Protein AF-0000000084565371 (afdb_homodimer)

Nearest PDB structures (foldseek):
  5vg6-assembly2_B  TM=8.498E-01  e=1.659E-26  Xanthobacter autotrophicus Py2
  5bqf-assembly1_A  TM=7.955E-01  e=1.284E-27  Rhizobium etli CFN 42
  5vg6-assembly3_D  TM=8.285E-01  e=1.603E-25  Xanthobacter autotrophicus Py2
  6p35-assembly1_A  TM=7.811E-01  e=3.298E-24  Escherichia coli BL21(DE3)
  5vg6-assembly5_G  TM=8.548E-01  e=1.133E-20  Xanthobacter autotrophicus Py2

pLDDT: mean 93.92, std 6.5, range [42.97, 98.94]

Foldseek 3Di:
DAAEEEEEEPPRVQLVVLLCVVPVSHHYDYADPVHRPSQQVHQEYEYAQLGCQQCLVNRVNHAEYEYLAQDCVNNLVSADLVDGRPHWYFYLDALQQLVLLLCVVQVVLVCQQQVCVVVVVCVVVVHDDPVNGPPPGDDLLRWEEEEEDCPRNSLSNLQVSVVRNHAYEYEDQDCDDDCPDPSNVSHPYYHYLVCLLVSLLPTQEYEYADEDDPVQALSCHDCSLLSNAPRQYEYEYLHEARNRALVRVVVCCVVPSHVAYEYQYHPDPPPDPPRPLVPRPRYHYHPNVSGGRGSNSSSVLCVQQVVCVVVVHDRPRIDDSVVSD/DAAEEEEEEPPRVQLVVLLCVVCVSHHYDYADPVHRPSQQVHQEYEYAQLGCQQCLVNRVNHAEYEYLAQDCVNNLVSADLVDGRPHWYFYLDFQQQLVLLLCVVQVVLCCQQQVCVVVVVCVVVVHDDPVNGPPPGDDLLRWEEEEEDCPRNSLSNLQVSVVRNHAYEYEDQDCDDDCPDPSNVSHPYYHYLVCLLVSLLPTQEYEYADEDDPVQALSCHPCSLLSNAPRQYEYEYLHEARNRALVRVVVCCVVPSHVAYEYQYHPDPPPDPPRPLVPRPRYHYHPNVSGGRGSNSSSVLCVQQVVCVVVVHDRPRIDDSVVSD

Radius of gyration: 27.58 Å; Cα contacts (8 Å, |Δi|>4): 1271; chains: 2; bounding box: 56×84×66 Å

Solvent-accessible surface area (backbone atoms only — not comparable to full-atom values): 34024 Å² total; per-residue (Å²): 127,82,62,49,33,22,35,35,43,96,61,38,66,60,32,50,53,37,35,41,69,77,39,66,85,51,46,76,40,80,41,41,96,91,44,57,65,52,54,44,68,14,38,30,36,40,27,32,43,73,68,46,28,88,44,64,89,66,33,87,50,47,52,34,36,40,30,44,39,61,74,55,76,58,32,52,85,61,55,43,83,92,62,55,79,90,43,58,39,25,36,37,68,56,71,65,44,13,55,41,33,30,48,42,52,54,20,51,51,46,38,58,43,39,32,46,67,57,33,55,55,29,31,75,68,47,50,73,53,64,76,56,33,57,64,74,47,66,53,63,50,73,33,33,35,32,31,38,25,63,50,77,43,32,42,45,32,37,40,51,41,30,74,57,45,22,45,25,33,33,26,39,91,52,82,71,74,66,50,84,41,77,91,33,54,44,37,80,46,79,32,24,77,88,41,44,55,62,53,44,54,67,32,38,31,39,39,35,49,36,67,84,42,83,82,38,47,40,65,53,30,95,64,45,50,54,40,22,47,92,53,64,17,34,40,33,36,66,38,47,23,52,30,30,54,64,68,54,52,51,47,33,48,74,69,43,18,26,58,29,36,40,34,25,46,46,68,51,80,73,61,58,70,81,46,65,66,54,67,41,88,50,45,48,61,47,54,64,58,51,56,70,67,28,31,63,58,39,33,50,51,47,52,56,31,47,59,23,52,76,66,72,41,84,56,66,59,52,61,34,81,89,73,73,82,127,82,61,49,31,22,35,35,42,96,60,39,67,61,30,49,51,37,35,41,68,76,40,66,85,51,46,76,40,78,40,43,96,90,44,57,65,53,56,44,68,14,38,29,36,41,27,30,42,73,68,46,30,87,44,63,90,66,33,86,52,46,52,36,36,40,31,44,41,61,72,54,76,56,33,52,85,59,56,44,86,92,61,57,78,92,42,58,39,25,36,37,66,57,70,64,43,14,57,40,34,31,49,43,52,54,19,50,52,45,38,59,42,40,32,46,67,55,34,55,54,28,32,75,68,47,49,73,54,63,75,58,34,57,64,75,48,67,52,63,50,73,33,32,35,32,30,38,25,62,50,76,43,33,41,45,32,38,39,51,42,30,74,57,46,21,45,25,32,33,26,39,90,51,84,72,75,66,50,84,39,78,92,33,53,45,38,80,47,80,33,24,76,89,40,44,56,62,54,44,55,68,32,37,32,40,41,34,49,37,67,83,42,84,82,38,47,40,63,53,28,93,63,46,50,55,41,21,47,92,52,63,17,34,40,32,34,68,38,46,21,52,30,31,52,63,69,56,51,52,46,32,48,73,69,43,19,26,57,27,36,40,33,23,46,46,67,52,81,74,60,57,69,82,45,67,66,54,68,42,89,50,44,50,61,48,56,63,59,51,54,68,67,28,32,63,56,40,33,50,52,47,52,57,32,48,57,23,52,76,65,72,41,83,55,67,59,51,61,34,80,88,74,74,82

Secondary structure (DSSP, 8-state):
---EEEEE-TTHHHHHHHHHHH-TTSEEEE-BTTB-HHHHH-SEEEE-HHHHGGGTTS-TT--EEEES-S--TTTGGG--TTS--SS-EE---SHHHHHHHHHHHHHHHHHHHTTHHHHHHHHHTT---GGGS-TTPPPGGG-EEEEE--SHHHHHHHHHHHHTT-EEEEE-SSS---TTSGGGTT-SEEE-GGGHHHHHTT-SEEEE-----TTTTTTTTTTGGGGGTTS--EEEE-S-GGGS-HHHHHHHHHTTSSSEEEES--SSSSPPTT-GGGT-TTEEE-SS-TT---HHHHHHHHHHHHHHHHTTPPPTTB--TTTT-/---EEEEE-TTHHHHHHHHHHH-TTSEEEE-BTTB-HHHHH-SEEEE-HHHHGGGTTS-TT--EEEES-S--TTTGGG--TTS--SS-EE---SHHHHHHHHHHHHHHHHHHHTTHHHHHHHHHTT---GGGS-TTPPPGGG-EEEEE--SHHHHHHHHHHHHTT-EEEEE-SSS---TTSGGGTT-SEEE-GGGHHHHHTT-SEEEE-----TTTTTTTTTTGGGGGTTS--EEEE-S-GGGS-HHHHHHHHHTTSSSEEEES--SSSSPPTT-GGGT-TTEEE-SS-TT---HHHHHHHHHHHHHHHHTTPPPTTB--TTTT-

InterPro domains:
  IPR006140 D-isomer specific 2-hydroxyacid dehydrogenase, NAD-binding domain [PF02826] (108-290)
  IPR036291 NAD(P)-binding domain superfamily [SSF51735] (101-291)

Sequence (650 aa):
MSRTVAVFSKHSTSLLNKLRELLPSLVFVEVLPSDLSPLKEAEIIVGDYNLIAPHLYQLPKLKWVQGTWAGLDSLWPHIDRQAPPKFPITRTSGENFGTLMREYVIANMVFWERNYFKAIENQKAKLYDRDVSPNDYRSIADLKVAILGVGSIGSIIGRSLKGLGATVYGMGRRATIPLEAPENAYLEKYYNKTGLGELLSSVDYIVNVLPKTPETTNILGNGMLKHCKNKNVVFINIGRGNVLTELELVQALNEKWISGAILDVFEKEPLPQESQLWTLPNVFITPHISGNSRAQDIAEKFRINLARFEKNEPLVNQVDFDKGYMSRTVAVFSKHSTSLLNKLRELLPSLVFVEVLPSDLSPLKEAEIIVGDYNLIAPHLYQLPKLKWVQGTWAGLDSLWPHIDRQAPPKFPITRTSGENFGTLMREYVIANMVFWERNYFKAIENQKAKLYDRDVSPNDYRSIADLKVAILGVGSIGSIIGRSLKGLGATVYGMGRRATIPLEAPENAYLEKYYNKTGLGELLSSVDYIVNVLPKTPETTNILGNGMLKHCKNKNVVFINIGRGNVLTELELVQALNEKWISGAILDVFEKEPLPQESQLWTLPNVFITPHISGNSRAQDIAEKFRINLARFEKNEPLVNQVDFDKGY

Organism: Dendroctonus ponderosae (NCBI:txid77166)

Structure (mmCIF, N/CA/C/O backbone):
data_AF-0000000084565371-model_v1
#
loop_
_entity.id
_entity.type
_entity.pdbx_description
1 polymer 'D-isomer specific 2-hydroxyacid dehydrogenase NAD-binding domain-containing protein'
#
loop_
_atom_site.group_PDB
_atom_site.id
_atom_site.type_symbol
_atom_site.label_atom_id
_atom_site.label_alt_id
_atom_site.label_comp_id
_atom_site.label_asym_id
_atom_site.label_entity_id
_atom_site.label_seq_id
_atom_site.pdbx_PDB_ins_code
_atom_site.Cartn_x
_atom_site.Cartn_y
_atom_site.Cartn_z
_atom_site.occupancy
_atom_site.B_iso_or_equiv
_atom_site.auth_seq_id
_atom_site.auth_comp_id
_atom_site.auth_asym_id
_atom_site.auth_atom_id
_atom_site.pdbx_PDB_model_num
ATOM 1 N N . MET A 1 1 ? 28.156 -36.688 -13.711 1 43.12 1 MET A N 1
ATOM 2 C CA . MET A 1 1 ? 27.625 -36.125 -14.953 1 43.12 1 MET A CA 1
ATOM 3 C C . MET A 1 1 ? 26.766 -34.906 -14.688 1 43.12 1 MET A C 1
ATOM 5 O O . MET A 1 1 ? 26.062 -34.844 -13.68 1 43.12 1 MET A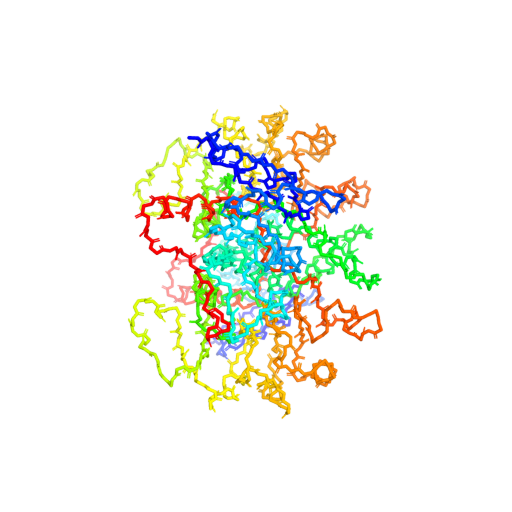 O 1
ATOM 9 N N . SER A 1 2 ? 27.094 -33.844 -15.312 1 58.56 2 SER A N 1
ATOM 10 C CA . SER A 1 2 ? 26.5 -32.594 -14.961 1 58.56 2 SER A CA 1
ATOM 11 C C . SER A 1 2 ? 24.984 -32.594 -15.172 1 58.56 2 SER A C 1
ATOM 13 O O . SER A 1 2 ? 24.5 -33.062 -16.203 1 58.56 2 SER A O 1
ATOM 15 N N . ARG A 1 3 ? 24.141 -32.625 -14.18 1 77.69 3 ARG A N 1
ATOM 16 C CA . ARG A 1 3 ? 22.688 -32.688 -14.25 1 77.69 3 ARG A CA 1
ATOM 17 C C . ARG A 1 3 ? 22.125 -31.562 -15.102 1 77.69 3 ARG A C 1
ATOM 19 O O . ARG A 1 3 ? 22.531 -30.406 -14.953 1 77.69 3 ARG A O 1
ATOM 26 N N . THR A 1 4 ? 21.547 -32 -16.297 1 85.94 4 THR A N 1
ATOM 27 C CA . THR A 1 4 ? 20.922 -31.031 -17.188 1 85.94 4 THR A CA 1
ATOM 28 C C . THR A 1 4 ? 19.516 -30.688 -16.703 1 85.94 4 THR A C 1
ATOM 30 O O . THR A 1 4 ? 18.719 -31.578 -16.375 1 85.94 4 THR A O 1
ATOM 33 N N . VAL A 1 5 ? 19.281 -29.453 -16.516 1 96.25 5 VAL A N 1
ATOM 34 C CA . VAL A 1 5 ? 17.969 -28.953 -16.156 1 96.25 5 VAL A CA 1
ATOM 35 C C . VAL A 1 5 ? 17.344 -28.203 -17.344 1 96.25 5 VAL A C 1
ATOM 37 O O . VAL A 1 5 ? 17.922 -27.25 -17.859 1 96.25 5 VAL A O 1
ATOM 40 N N . ALA A 1 6 ? 16.266 -28.734 -17.812 1 97.12 6 ALA A N 1
ATOM 41 C CA . ALA A 1 6 ? 15.547 -28.062 -18.891 1 97.12 6 ALA A CA 1
ATOM 42 C C . ALA A 1 6 ? 14.633 -26.969 -18.328 1 97.12 6 ALA A C 1
ATOM 44 O O . ALA A 1 6 ? 13.969 -27.156 -17.312 1 97.12 6 ALA A O 1
ATOM 45 N N . VAL A 1 7 ? 14.664 -25.781 -18.953 1 97.88 7 VAL A N 1
ATOM 46 C CA . VAL A 1 7 ? 13.828 -24.656 -18.547 1 97.88 7 VAL A CA 1
ATOM 47 C C . VAL A 1 7 ? 12.82 -24.344 -19.656 1 97.88 7 VAL A C 1
ATOM 49 O O . VAL A 1 7 ? 13.195 -23.984 -20.766 1 97.88 7 VAL A O 1
ATOM 52 N N . PHE A 1 8 ? 11.547 -24.547 -19.344 1 97 8 PHE A N 1
ATOM 53 C CA . PHE A 1 8 ? 10.461 -24.328 -20.297 1 97 8 PHE A CA 1
ATOM 54 C C . PHE A 1 8 ? 9.445 -23.328 -19.75 1 97 8 PHE A C 1
ATOM 56 O O . PHE A 1 8 ? 8.469 -23.719 -19.109 1 97 8 PHE A O 1
ATOM 63 N N . SER A 1 9 ? 9.695 -22.078 -20.016 1 95.12 9 SER A N 1
ATOM 64 C CA . SER A 1 9 ? 8.898 -21 -19.469 1 95.12 9 SER A CA 1
ATOM 65 C C . SER A 1 9 ? 8.758 -19.844 -20.453 1 95.12 9 SER A C 1
ATOM 67 O O . SER A 1 9 ? 9.641 -19.625 -21.281 1 95.12 9 SER A O 1
ATOM 69 N N . LYS A 1 10 ? 7.605 -19.141 -20.359 1 89 10 LYS A N 1
ATOM 70 C CA . LYS A 1 10 ? 7.387 -17.953 -21.172 1 89 10 LYS A CA 1
ATOM 71 C C . LYS A 1 10 ? 8.43 -16.891 -20.891 1 89 10 LYS A C 1
ATOM 73 O O . LYS A 1 10 ? 8.812 -16.125 -21.781 1 89 10 LYS A O 1
ATOM 78 N N . HIS A 1 11 ? 8.859 -16.812 -19.656 1 87 11 HIS A N 1
ATOM 79 C CA . HIS A 1 11 ? 9.867 -15.836 -19.25 1 87 11 HIS A CA 1
ATOM 80 C C . HIS A 1 11 ? 11.211 -16.5 -19.016 1 87 11 HIS A C 1
ATOM 82 O O . HIS A 1 11 ? 11.828 -16.312 -17.969 1 87 11 HIS A O 1
ATOM 88 N N . SER A 1 12 ? 11.664 -17.141 -20 1 88 12 SER A N 1
ATOM 89 C CA . SER A 1 12 ? 12.812 -18.031 -19.828 1 88 12 SER A CA 1
ATOM 90 C C . SER A 1 12 ? 14.094 -17.234 -19.609 1 88 12 SER A C 1
ATOM 92 O O . SER A 1 12 ? 14.961 -17.656 -18.828 1 88 12 SER A O 1
ATOM 94 N N . THR A 1 13 ? 14.164 -16.078 -20.234 1 90.25 13 THR A N 1
ATOM 95 C CA . THR A 1 13 ? 15.422 -15.352 -20.156 1 90.25 13 THR A CA 1
ATOM 96 C C . THR A 1 13 ? 15.711 -14.938 -18.703 1 90.25 13 THR A C 1
ATOM 98 O O . THR A 1 13 ? 16.781 -15.25 -18.172 1 90.25 13 THR A O 1
ATOM 101 N N . SER A 1 14 ? 14.758 -14.328 -18.109 1 91.69 14 SER A N 1
ATOM 102 C CA . SER A 1 14 ? 14.938 -13.891 -16.734 1 91.69 14 SER A CA 1
ATOM 103 C C . SER A 1 14 ? 15.102 -15.086 -15.797 1 91.69 14 SER A C 1
ATOM 105 O O . SER A 1 14 ? 15.93 -15.055 -14.883 1 91.69 14 SER A O 1
ATOM 107 N N . LEU A 1 15 ? 14.336 -16.109 -16.031 1 94.69 15 LEU A N 1
ATOM 108 C CA . LEU A 1 15 ? 14.391 -17.281 -15.172 1 94.69 15 LEU A CA 1
ATOM 109 C C . LEU A 1 15 ? 15.742 -17.984 -15.297 1 94.69 15 LEU A C 1
ATOM 111 O O . LEU A 1 15 ? 16.359 -18.312 -14.281 1 94.69 15 LEU A O 1
ATOM 115 N N . LEU A 1 16 ? 16.219 -18.094 -16.516 1 95.75 16 LEU A N 1
ATOM 116 C CA . LEU A 1 16 ? 17.516 -18.719 -16.766 1 95.75 16 LEU A CA 1
ATOM 117 C C . LEU A 1 16 ? 18.625 -17.922 -16.078 1 95.75 16 LEU A C 1
ATOM 119 O O . LEU A 1 16 ? 19.516 -18.516 -15.453 1 95.75 16 LEU A O 1
ATOM 123 N N . ASN A 1 17 ? 18.547 -16.656 -16.234 1 95.25 17 ASN A N 1
ATOM 124 C CA . ASN A 1 17 ? 19.562 -15.812 -15.625 1 95.25 17 ASN A CA 1
ATOM 125 C C . ASN A 1 17 ? 19.609 -16.016 -14.109 1 95.25 17 ASN A C 1
ATOM 127 O O . ASN A 1 17 ? 20.688 -16.172 -13.539 1 95.25 17 ASN A O 1
ATOM 131 N N . LYS A 1 18 ? 18.5 -16.078 -13.484 1 95.19 18 LYS A N 1
ATOM 132 C CA . LYS A 1 18 ? 18.453 -16.234 -12.031 1 95.19 18 LYS A CA 1
ATOM 133 C C . LYS A 1 18 ? 18.891 -17.625 -11.609 1 95.19 18 LYS A C 1
ATOM 135 O O . LYS A 1 18 ? 19.594 -17.797 -10.609 1 95.19 18 LYS A O 1
ATOM 140 N N . LEU A 1 19 ? 18.5 -18.609 -12.328 1 96.62 19 LEU A N 1
ATOM 141 C CA . LEU A 1 19 ? 18.891 -19.984 -12.039 1 96.62 19 LEU A CA 1
ATOM 142 C C . LEU A 1 19 ? 20.406 -20.156 -12.141 1 96.62 19 LEU A C 1
ATOM 144 O O . LEU A 1 19 ? 21.031 -20.734 -11.25 1 96.62 19 LEU A O 1
ATOM 148 N N . ARG A 1 20 ? 20.938 -19.562 -13.156 1 96.31 20 ARG A N 1
ATOM 149 C CA . ARG A 1 20 ? 22.375 -19.656 -13.375 1 96.31 20 ARG A CA 1
ATOM 150 C C . ARG A 1 20 ? 23.141 -18.906 -12.305 1 96.31 20 ARG A C 1
ATOM 152 O O . ARG A 1 20 ? 24.219 -19.328 -11.883 1 96.31 20 ARG A O 1
ATOM 159 N N . GLU A 1 21 ? 22.609 -17.812 -11.945 1 95.56 21 GLU A N 1
ATOM 160 C CA . GLU A 1 21 ? 23.219 -17.016 -10.875 1 95.56 21 GLU A CA 1
ATOM 161 C C . GLU A 1 21 ? 23.234 -17.797 -9.562 1 95.56 21 GLU A C 1
ATOM 163 O O . GLU A 1 21 ? 24.25 -17.812 -8.852 1 95.56 21 GLU A O 1
ATOM 168 N N . LEU A 1 22 ? 22.156 -18.453 -9.234 1 95.12 22 LEU A N 1
ATOM 169 C CA . LEU A 1 22 ? 22 -19.125 -7.949 1 95.12 22 LEU A CA 1
ATOM 170 C C . LEU A 1 22 ? 22.703 -20.484 -7.949 1 95.12 22 LEU A C 1
ATOM 172 O O . LEU A 1 22 ? 23.172 -20.953 -6.906 1 95.12 22 LEU A O 1
ATOM 176 N N . LEU A 1 23 ? 22.656 -21.094 -9.102 1 95.56 23 LEU A N 1
ATOM 177 C CA . LEU A 1 23 ? 23.203 -22.438 -9.234 1 95.56 23 LEU A CA 1
ATOM 178 C C . LEU A 1 23 ? 24.156 -22.516 -10.414 1 95.56 23 LEU A C 1
ATOM 180 O O . LEU A 1 23 ? 23.891 -23.219 -11.391 1 95.56 23 LEU A O 1
ATOM 184 N N . PRO A 1 24 ? 25.328 -21.953 -10.266 1 93.31 24 PRO A N 1
ATOM 185 C CA . PRO A 1 24 ? 26.25 -21.844 -11.391 1 93.31 24 PRO A CA 1
ATOM 186 C C . PRO A 1 24 ? 26.859 -23.172 -11.805 1 93.31 24 PRO A C 1
ATOM 188 O O . PRO A 1 24 ? 27.375 -23.312 -12.914 1 93.31 24 PRO A O 1
ATOM 191 N N . SER A 1 25 ? 26.75 -24.109 -11.008 1 92.31 25 SER A N 1
ATOM 192 C CA . SER A 1 25 ? 27.375 -25.391 -11.297 1 92.31 25 SER A CA 1
ATOM 193 C C . SER A 1 25 ? 26.469 -26.266 -12.156 1 92.31 25 SER A C 1
ATOM 195 O O . SER A 1 25 ? 26.906 -27.281 -12.703 1 92.31 25 SER A O 1
ATOM 197 N N . LEU A 1 26 ? 25.266 -25.844 -12.281 1 94.12 26 LEU A N 1
ATOM 198 C CA . LEU A 1 26 ? 24.312 -26.625 -13.062 1 94.12 26 LEU A CA 1
ATOM 199 C C . LEU A 1 26 ? 24.234 -26.109 -14.492 1 94.12 26 LEU A C 1
ATOM 201 O O . LEU A 1 26 ? 24.484 -24.938 -14.75 1 94.12 26 LEU A O 1
ATOM 205 N N . VAL A 1 27 ? 23.906 -27.047 -15.336 1 93.88 27 VAL A N 1
ATOM 206 C CA . VAL A 1 27 ? 23.688 -26.688 -16.734 1 93.88 27 VAL A CA 1
ATOM 207 C C . VAL A 1 27 ? 22.203 -26.547 -17.016 1 93.88 27 VAL A C 1
ATOM 209 O O . VAL A 1 27 ? 21.438 -27.5 -16.828 1 93.88 27 VAL A O 1
ATOM 212 N N . PHE A 1 28 ? 21.844 -25.344 -17.422 1 96.31 28 PHE A N 1
ATOM 213 C CA . PHE A 1 28 ? 20.453 -25.078 -17.781 1 96.31 28 PHE A CA 1
ATOM 214 C C . PHE A 1 28 ? 20.281 -24.953 -19.281 1 96.31 28 PHE A C 1
ATOM 216 O O . PHE A 1 28 ? 21.062 -24.25 -19.938 1 96.31 28 PHE A O 1
ATOM 223 N N . VAL A 1 29 ? 19.266 -25.641 -19.797 1 95.56 29 VAL A N 1
ATOM 224 C CA . VAL A 1 29 ? 19 -25.594 -21.234 1 95.56 29 VAL A CA 1
ATOM 225 C C . VAL A 1 29 ? 17.594 -25.062 -21.469 1 95.56 29 VAL A C 1
ATOM 227 O O . VAL A 1 29 ? 16.625 -25.578 -20.906 1 95.56 29 VAL A O 1
ATOM 230 N N . GLU A 1 30 ? 17.547 -24.016 -22.266 1 96.25 30 GLU A N 1
ATOM 231 C CA . GLU A 1 30 ? 16.234 -23.469 -22.609 1 96.25 30 GLU A CA 1
ATOM 232 C C . GLU A 1 30 ? 15.5 -24.375 -23.594 1 96.25 30 GLU A C 1
ATOM 234 O O . GLU A 1 30 ? 16.094 -24.891 -24.531 1 96.25 30 GLU A O 1
ATOM 239 N N . VAL A 1 31 ? 14.266 -24.562 -23.297 1 96 31 VAL A N 1
ATOM 240 C CA . VAL A 1 31 ? 13.398 -25.281 -24.219 1 96 31 VAL A CA 1
ATOM 241 C C . VAL A 1 31 ? 12.586 -24.297 -25.047 1 96 31 VAL A C 1
ATOM 243 O O . VAL A 1 31 ? 11.961 -23.375 -24.5 1 96 31 VAL A O 1
ATOM 246 N N . LEU A 1 32 ? 12.594 -24.453 -26.328 1 93.88 32 LEU A N 1
ATOM 247 C CA . LEU A 1 32 ? 11.805 -23.641 -27.234 1 93.88 32 LEU A CA 1
ATOM 248 C C . LEU A 1 32 ? 10.602 -24.406 -27.766 1 93.88 32 LEU A C 1
ATOM 250 O O . LEU A 1 32 ? 10.672 -25.625 -27.969 1 93.88 32 LEU A O 1
ATOM 254 N N . PRO A 1 33 ? 9.516 -23.625 -27.938 1 90.62 33 PRO A N 1
ATOM 255 C CA . PRO A 1 33 ? 8.344 -24.312 -28.5 1 90.62 33 PRO A CA 1
ATOM 256 C C . PRO A 1 33 ? 8.648 -25 -29.828 1 90.62 33 PRO A C 1
ATOM 258 O O . PRO A 1 33 ? 8.031 -26.016 -30.156 1 90.62 33 PRO A O 1
ATOM 261 N N . SER A 1 34 ? 9.586 -24.531 -30.562 1 92.81 34 SER A N 1
ATOM 262 C CA . SER A 1 34 ? 9.938 -25.062 -31.875 1 92.81 34 SER A CA 1
ATOM 263 C C . SER A 1 34 ? 10.867 -26.266 -31.75 1 92.81 34 SER A C 1
ATOM 265 O O . SER A 1 34 ? 11.062 -27.016 -32.719 1 92.81 34 SER A O 1
ATOM 267 N N . ASP A 1 35 ? 11.492 -26.484 -30.625 1 93.69 35 ASP A N 1
ATOM 268 C CA . ASP A 1 35 ? 12.414 -27.594 -30.391 1 93.69 35 ASP A CA 1
ATOM 269 C C . ASP A 1 35 ? 12.258 -28.156 -28.984 1 93.69 35 ASP A C 1
ATOM 271 O O . ASP A 1 35 ? 12.914 -27.688 -28.047 1 93.69 35 ASP A O 1
ATOM 275 N N . LEU A 1 36 ? 11.602 -29.219 -28.859 1 94 36 LEU A N 1
ATOM 276 C CA . LEU A 1 36 ? 11.289 -29.812 -27.562 1 94 36 LEU A CA 1
ATOM 277 C C . LEU A 1 36 ? 12.312 -30.891 -27.203 1 94 36 LEU A C 1
ATOM 279 O O . LEU A 1 36 ? 12.172 -31.562 -26.188 1 94 36 LEU A O 1
ATOM 283 N N . SER A 1 37 ? 13.328 -31.062 -27.953 1 92.88 37 SER A N 1
ATOM 284 C CA . SER A 1 37 ? 14.305 -32.125 -27.766 1 92.88 37 SER A CA 1
ATOM 285 C C . SER A 1 37 ? 14.922 -32.062 -26.375 1 92.88 37 SER A C 1
ATOM 287 O O . SER A 1 37 ? 15.109 -33.094 -25.719 1 92.88 37 SER A O 1
ATOM 289 N N . PRO A 1 38 ? 15.227 -30.875 -25.891 1 93.19 38 PRO A N 1
ATOM 290 C CA . PRO A 1 38 ? 15.812 -30.828 -24.562 1 93.19 38 PRO A CA 1
ATOM 291 C C . PRO A 1 38 ? 14.875 -31.359 -23.469 1 93.19 38 PRO A C 1
ATOM 293 O O . PRO A 1 38 ? 15.328 -31.844 -22.438 1 93.19 38 PRO A O 1
ATOM 296 N N . LEU A 1 39 ? 13.602 -31.25 -23.672 1 93.25 39 LEU A N 1
ATOM 297 C CA . LEU A 1 39 ? 12.609 -31.719 -22.703 1 93.25 39 LEU A CA 1
ATOM 298 C C . LEU A 1 39 ? 12.68 -33.219 -22.547 1 93.25 39 LEU A C 1
ATOM 300 O O . LEU A 1 39 ? 12.586 -33.75 -21.438 1 93.25 39 LEU A O 1
ATOM 304 N N . LYS A 1 40 ? 12.875 -33.906 -23.672 1 90.19 40 LYS A N 1
ATOM 305 C CA . LYS A 1 40 ? 12.859 -35.375 -23.688 1 90.19 40 LYS A CA 1
ATOM 306 C C . LYS A 1 40 ? 14.109 -35.938 -23.016 1 90.19 40 LYS A C 1
ATOM 308 O O . LYS A 1 40 ? 14.086 -37.031 -22.484 1 90.19 40 LYS A O 1
ATOM 313 N N . GLU A 1 41 ? 15.102 -35.188 -22.984 1 90.81 41 GLU A N 1
ATOM 314 C CA . GLU A 1 41 ? 16.375 -35.656 -22.453 1 90.81 41 GLU A CA 1
ATOM 315 C C . GLU A 1 41 ? 16.562 -35.219 -21 1 90.81 41 GLU A C 1
ATOM 317 O O . GLU A 1 41 ? 17.484 -35.688 -20.328 1 90.81 41 GLU A O 1
ATOM 322 N N . ALA A 1 42 ? 15.719 -34.375 -20.5 1 93.44 42 ALA A N 1
ATOM 323 C CA . ALA A 1 42 ? 15.93 -33.75 -19.203 1 93.44 42 ALA A CA 1
ATOM 324 C C . ALA A 1 42 ? 15.539 -34.688 -18.062 1 93.44 42 ALA A C 1
ATOM 326 O O . ALA A 1 42 ? 14.547 -35.406 -18.156 1 93.44 42 ALA A O 1
ATOM 327 N N . GLU A 1 43 ? 16.312 -34.656 -16.984 1 94.75 43 GLU A N 1
ATOM 328 C CA . GLU A 1 43 ? 15.953 -35.344 -15.742 1 94.75 43 GLU A CA 1
ATOM 329 C C . GLU A 1 43 ? 15.141 -34.438 -14.82 1 94.75 43 GLU A C 1
ATOM 331 O O . GLU A 1 43 ? 14.391 -34.938 -13.977 1 94.75 43 GLU A O 1
ATOM 336 N N . ILE A 1 44 ? 15.445 -33.188 -14.969 1 97.12 44 ILE A N 1
ATOM 337 C CA . ILE A 1 44 ? 14.742 -32.156 -14.188 1 97.12 44 ILE A CA 1
ATOM 338 C C . ILE A 1 44 ? 14.234 -31.062 -15.109 1 97.12 44 ILE A C 1
ATOM 340 O O . ILE A 1 44 ? 14.945 -30.641 -16.031 1 97.12 44 ILE A O 1
ATOM 344 N N . ILE A 1 45 ? 13.047 -30.641 -14.867 1 97.12 45 ILE A N 1
ATOM 345 C CA . ILE A 1 45 ? 12.469 -29.547 -15.633 1 97.12 45 ILE A CA 1
ATOM 346 C C . ILE A 1 45 ? 12 -28.453 -14.68 1 97.12 45 ILE A C 1
ATOM 348 O O . ILE A 1 45 ? 11.414 -28.734 -13.633 1 97.12 45 ILE A O 1
ATOM 352 N N . VAL A 1 46 ? 12.328 -27.25 -14.984 1 97.56 46 VAL A N 1
ATOM 353 C CA . VAL A 1 46 ? 11.688 -26.062 -14.414 1 97.56 46 VAL A CA 1
ATOM 354 C C . VAL A 1 46 ? 10.812 -25.391 -15.469 1 97.56 46 VAL A C 1
ATOM 356 O O . VAL A 1 46 ? 11.305 -24.984 -16.531 1 97.56 46 VAL A O 1
ATOM 359 N N . GLY A 1 47 ? 9.5 -25.328 -15.18 1 96.31 47 GLY A N 1
ATOM 360 C CA . GLY A 1 47 ? 8.75 -24.75 -16.281 1 96.31 47 GLY A CA 1
ATOM 361 C C . GLY A 1 47 ? 7.305 -24.453 -15.945 1 96.31 47 GLY A C 1
ATOM 362 O O . GLY A 1 47 ? 6.84 -24.781 -14.852 1 96.31 47 GLY A O 1
ATOM 363 N N . ASP A 1 48 ? 6.641 -23.781 -16.875 1 95.12 48 ASP A N 1
ATOM 364 C CA . ASP A 1 48 ? 5.23 -23.422 -16.781 1 95.12 48 ASP A CA 1
ATOM 365 C C . ASP A 1 48 ? 4.336 -24.625 -17.062 1 95.12 48 ASP A C 1
ATOM 367 O O . ASP A 1 48 ? 4.57 -25.375 -18.016 1 95.12 48 ASP A O 1
ATOM 371 N N . TYR A 1 49 ? 3.354 -24.734 -16.25 1 93.12 49 TYR A N 1
ATOM 372 C CA . TYR A 1 49 ? 2.523 -25.938 -16.344 1 93.12 49 TYR A CA 1
ATOM 373 C C . TYR A 1 49 ? 1.804 -25.984 -17.688 1 93.12 49 TYR A C 1
ATOM 375 O O . TYR A 1 49 ? 1.64 -27.062 -18.266 1 93.12 49 TYR A O 1
ATOM 383 N N . ASN A 1 50 ? 1.368 -24.812 -18.188 1 92 50 ASN A N 1
ATOM 384 C CA . ASN A 1 50 ? 0.651 -24.812 -19.469 1 92 50 ASN A CA 1
ATOM 385 C C . ASN A 1 50 ? 1.553 -25.25 -20.609 1 92 50 ASN A C 1
ATOM 387 O O . ASN A 1 50 ? 1.067 -25.734 -21.641 1 92 50 ASN A O 1
ATOM 391 N N . LEU A 1 51 ? 2.846 -25.156 -20.422 1 94.62 51 LEU A N 1
ATOM 392 C CA . LEU A 1 51 ? 3.791 -25.547 -21.469 1 94.62 51 LEU A CA 1
ATOM 393 C C . LEU A 1 51 ? 4.207 -27 -21.297 1 94.62 51 LEU A C 1
ATOM 395 O O . LEU A 1 51 ? 4.305 -27.75 -22.281 1 94.62 51 LEU A O 1
ATOM 399 N N . ILE A 1 52 ? 4.398 -27.453 -20.094 1 95.19 52 ILE A N 1
ATOM 400 C CA . ILE A 1 52 ? 4.961 -28.766 -19.812 1 95.19 52 ILE A CA 1
ATOM 401 C C . ILE A 1 52 ? 3.852 -29.828 -19.844 1 95.19 52 ILE A C 1
ATOM 403 O O . ILE A 1 52 ? 4.082 -30.969 -20.234 1 95.19 52 ILE A O 1
ATOM 407 N N . ALA A 1 53 ? 2.674 -29.375 -19.469 1 94.94 53 ALA A N 1
ATOM 408 C CA . ALA A 1 53 ? 1.597 -30.312 -19.156 1 94.94 53 ALA A CA 1
ATOM 409 C C . ALA A 1 53 ? 1.262 -31.188 -20.359 1 94.94 53 ALA A C 1
ATOM 411 O O . ALA A 1 53 ? 1.098 -32.406 -20.219 1 94.94 53 ALA A O 1
ATOM 412 N N . PRO A 1 54 ? 1.193 -30.641 -21.547 1 95.31 54 PRO A N 1
ATOM 413 C CA . PRO A 1 54 ? 0.865 -31.469 -22.703 1 95.31 54 PRO A CA 1
ATOM 414 C C . PRO A 1 54 ? 1.899 -32.562 -22.969 1 95.31 54 PRO A C 1
ATOM 416 O O . PRO A 1 54 ? 1.627 -33.5 -23.719 1 95.31 54 PRO A O 1
ATOM 419 N N . HIS A 1 55 ? 3.074 -32.5 -22.375 1 94.75 55 HIS A N 1
ATOM 420 C CA . HIS A 1 55 ? 4.172 -33.406 -22.672 1 94.75 55 HIS A CA 1
ATOM 421 C C . HIS A 1 55 ? 4.492 -34.281 -21.469 1 94.75 55 HIS A C 1
ATOM 423 O O . HIS A 1 55 ? 5.441 -35.062 -21.5 1 94.75 55 HIS A O 1
ATOM 429 N N . LEU A 1 56 ? 3.76 -34.188 -20.422 1 93.5 56 LEU A N 1
ATOM 430 C CA . LEU A 1 56 ? 4.074 -34.719 -19.109 1 93.5 56 LEU A CA 1
ATOM 431 C C . LEU A 1 56 ? 4.293 -36.25 -19.203 1 93.5 56 LEU A C 1
ATOM 433 O O . LEU A 1 56 ? 5.145 -36.781 -18.5 1 93.5 56 LEU A O 1
ATOM 437 N N . TYR A 1 57 ? 3.611 -36.906 -20.109 1 94.19 57 TYR A N 1
ATOM 438 C CA . TYR A 1 57 ? 3.652 -38.375 -20.172 1 94.19 57 TYR A CA 1
ATOM 439 C C . TYR A 1 57 ? 4.617 -38.844 -21.25 1 94.19 57 TYR A C 1
ATOM 441 O O . TYR A 1 57 ? 4.742 -40.031 -21.5 1 94.19 57 TYR A O 1
ATOM 449 N N . GLN A 1 58 ? 5.305 -37.969 -21.875 1 93.06 58 GLN A N 1
ATOM 450 C CA . GLN A 1 58 ? 6.246 -38.312 -22.953 1 93.06 58 GLN A CA 1
ATOM 451 C C . GLN A 1 58 ? 7.672 -37.906 -22.562 1 93.06 58 GLN A C 1
ATOM 453 O O . GLN A 1 58 ? 8.445 -37.438 -23.391 1 93.06 58 GLN A O 1
ATOM 458 N N . LEU A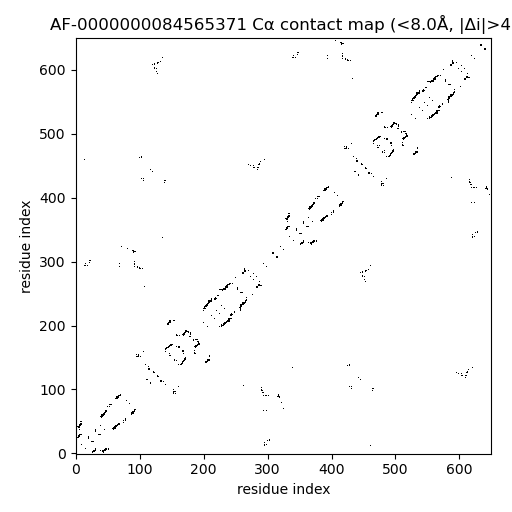 1 59 ? 7.871 -37.969 -21.297 1 93.12 59 LEU A N 1
ATOM 459 C CA . LEU A 1 59 ? 9.18 -37.562 -20.797 1 93.12 59 LEU A CA 1
ATOM 460 C C . LEU A 1 59 ? 9.852 -38.719 -20.078 1 93.12 59 LEU A C 1
ATOM 462 O O . LEU A 1 59 ? 9.852 -38.781 -18.844 1 93.12 59 LEU A O 1
ATOM 466 N N . PRO A 1 60 ? 10.531 -39.594 -20.797 1 91 60 PRO A N 1
ATOM 467 C CA . PRO A 1 60 ? 10.977 -40.875 -20.25 1 91 60 PRO A CA 1
ATOM 468 C C . PRO A 1 60 ? 12.094 -40.719 -19.219 1 91 60 PRO A C 1
ATOM 470 O O . PRO A 1 60 ? 12.25 -41.562 -18.344 1 91 60 PRO A O 1
ATOM 473 N N . LYS A 1 61 ? 12.867 -39.688 -19.234 1 93.12 61 LYS A N 1
ATOM 474 C CA . LYS A 1 61 ? 14.023 -39.562 -18.344 1 93.12 61 LYS A CA 1
ATOM 475 C C . LYS A 1 61 ? 13.695 -38.688 -17.141 1 93.12 61 LYS A C 1
ATOM 477 O O . LYS A 1 61 ? 14.508 -38.531 -16.234 1 93.12 61 LYS A O 1
ATOM 482 N N . LEU A 1 62 ? 12.539 -38.094 -17.141 1 94.69 62 LEU A N 1
ATOM 483 C CA . LEU A 1 62 ? 12.188 -37.062 -16.172 1 94.69 62 LEU A CA 1
ATOM 484 C C . LEU A 1 62 ? 12.07 -37.656 -14.766 1 94.69 62 LEU A C 1
ATOM 486 O O . LEU A 1 62 ? 11.484 -38.719 -14.586 1 94.69 62 LEU A O 1
ATOM 490 N N . LYS A 1 63 ? 12.648 -36.906 -13.852 1 95.81 63 LYS A N 1
ATOM 491 C CA . LYS A 1 63 ? 12.625 -37.344 -12.461 1 95.81 63 LYS A CA 1
ATOM 492 C C . LYS A 1 63 ? 11.906 -36.344 -11.57 1 95.81 63 LYS A C 1
ATOM 494 O O . LYS A 1 63 ? 11.453 -36.688 -10.477 1 95.81 63 LYS A O 1
ATOM 499 N N . TRP A 1 64 ? 11.828 -35.094 -12.023 1 97.31 64 TRP A N 1
ATOM 500 C CA . TRP A 1 64 ? 11.219 -34.062 -11.203 1 97.31 64 TRP A CA 1
ATOM 501 C C . TRP A 1 64 ? 10.859 -32.844 -12.047 1 97.31 64 TRP A C 1
ATOM 503 O O . TRP A 1 64 ? 11.609 -32.438 -12.938 1 97.31 64 TRP A O 1
ATOM 513 N N . VAL A 1 65 ? 9.695 -32.344 -11.797 1 97.06 65 VAL A N 1
ATOM 514 C CA . VAL A 1 65 ? 9.273 -31.078 -12.391 1 97.06 65 VAL A CA 1
ATOM 515 C C . VAL A 1 65 ? 9.07 -30.031 -11.305 1 97.06 65 VAL A C 1
ATOM 517 O O . VAL A 1 65 ? 8.32 -30.266 -10.344 1 97.06 65 VAL A O 1
ATOM 520 N N . GLN A 1 66 ? 9.766 -28.922 -11.414 1 96.75 66 GLN A N 1
ATOM 521 C CA . GLN A 1 66 ? 9.469 -27.734 -10.625 1 96.75 66 GLN A CA 1
ATOM 522 C C . GLN A 1 66 ? 8.609 -26.75 -11.414 1 96.75 66 GLN A C 1
ATOM 524 O O . GLN A 1 66 ? 9.086 -26.125 -12.359 1 96.75 66 GLN A O 1
ATOM 529 N N . GLY A 1 67 ? 7.383 -26.688 -10.969 1 95.12 67 GLY A N 1
ATOM 530 C CA . GLY A 1 67 ? 6.508 -25.719 -11.602 1 95.12 67 GLY A CA 1
ATOM 531 C C . GLY A 1 67 ? 6.801 -24.281 -11.188 1 95.12 67 GLY A C 1
ATOM 532 O O . GLY A 1 67 ? 7.359 -24.047 -10.117 1 95.12 67 GLY A O 1
ATOM 533 N N . THR A 1 68 ? 6.363 -23.359 -12.062 1 92.81 68 THR A N 1
ATOM 534 C CA . THR A 1 68 ? 6.672 -21.938 -11.836 1 92.81 68 THR A CA 1
ATOM 535 C C . THR A 1 68 ? 5.492 -21.234 -11.18 1 92.81 68 THR A C 1
ATOM 537 O O . THR A 1 68 ? 5.613 -20.078 -10.773 1 92.81 68 THR A O 1
ATOM 540 N N . TRP A 1 69 ? 4.383 -21.922 -10.969 1 86.94 69 TRP A N 1
ATOM 541 C CA . TRP A 1 69 ? 3.164 -21.312 -10.438 1 86.94 69 TRP A CA 1
ATOM 542 C C . TRP A 1 69 ? 2.67 -22.062 -9.211 1 86.94 69 TRP A C 1
ATOM 544 O O . TRP A 1 69 ? 3.055 -23.203 -8.984 1 86.94 69 TRP A O 1
ATOM 554 N N . ALA A 1 70 ? 1.803 -21.328 -8.508 1 80.44 70 ALA A N 1
ATOM 555 C CA . ALA A 1 70 ? 1.147 -21.984 -7.371 1 80.44 70 ALA A CA 1
ATOM 556 C C . ALA A 1 70 ? -0.046 -22.812 -7.832 1 80.44 70 ALA A C 1
ATOM 558 O O . ALA A 1 70 ? -0.238 -23.938 -7.371 1 80.44 70 ALA A O 1
ATOM 559 N N . GLY A 1 71 ? -0.8 -22.312 -8.703 1 78.19 71 GLY A N 1
ATOM 560 C CA . GLY A 1 71 ? -2.023 -22.938 -9.164 1 78.19 71 GLY A CA 1
ATOM 561 C C . GLY A 1 71 ? -1.773 -24.125 -10.078 1 78.19 71 GLY A C 1
ATOM 562 O O . GLY A 1 71 ? -0.79 -24.141 -10.82 1 78.19 71 GLY A O 1
ATOM 563 N N . LEU A 1 72 ? -2.686 -25.078 -10.102 1 82.81 72 LEU A N 1
ATOM 564 C CA . LEU A 1 72 ? -2.527 -26.312 -10.875 1 82.81 72 LEU A CA 1
ATOM 565 C C . LEU A 1 72 ? -3.572 -26.391 -11.984 1 82.81 72 LEU A C 1
ATOM 567 O O . LEU A 1 72 ? -3.732 -27.438 -12.609 1 82.81 72 LEU A O 1
ATOM 571 N N . ASP A 1 73 ? -4.145 -25.266 -12.219 1 80.75 73 ASP A N 1
ATOM 572 C CA . ASP A 1 73 ? -5.273 -25.234 -13.141 1 80.75 73 ASP A CA 1
ATOM 573 C C . ASP A 1 73 ? -4.863 -25.703 -14.531 1 80.75 73 ASP A C 1
ATOM 575 O O . ASP A 1 73 ? -5.625 -26.406 -15.211 1 80.75 73 ASP A O 1
ATOM 579 N N . SER A 1 74 ? -3.693 -25.391 -14.969 1 86.44 74 SER A N 1
ATOM 580 C CA . SER A 1 74 ? -3.23 -25.75 -16.312 1 86.44 74 SER A CA 1
ATOM 581 C C . SER A 1 74 ? -2.643 -27.156 -16.328 1 86.44 74 SER A C 1
ATOM 583 O O . SER A 1 74 ? -2.426 -27.719 -17.406 1 86.44 74 SER A O 1
ATOM 585 N N . LEU A 1 75 ? -2.449 -27.734 -15.195 1 89.75 75 LEU A N 1
ATOM 586 C CA . LEU A 1 75 ? -1.849 -29.062 -15.094 1 89.75 75 LEU A CA 1
ATOM 587 C C . LEU A 1 75 ? -2.924 -30.141 -15.016 1 89.75 75 LEU A C 1
ATOM 589 O O . LEU A 1 75 ? -2.811 -31.172 -15.672 1 89.75 75 LEU A O 1
ATOM 593 N N . TRP A 1 76 ? -3.955 -29.797 -14.359 1 86.62 76 TRP A N 1
ATOM 594 C CA . TRP A 1 76 ? -4.938 -30.797 -13.953 1 86.62 76 TRP A CA 1
ATOM 595 C C . TRP A 1 76 ? -5.586 -31.438 -15.172 1 86.62 76 TRP A C 1
ATOM 597 O O . TRP A 1 76 ? -5.789 -32.656 -15.203 1 86.62 76 TRP A O 1
ATOM 607 N N . PRO A 1 77 ? -5.879 -30.656 -16.219 1 88.75 77 PRO A N 1
ATOM 608 C CA . PRO A 1 77 ? -6.531 -31.266 -17.375 1 88.75 77 PRO A CA 1
ATOM 609 C C . PRO A 1 77 ? -5.664 -32.344 -18.047 1 88.75 77 PRO A C 1
ATOM 611 O O . PRO A 1 77 ? -6.168 -33.125 -18.828 1 88.75 77 PRO A O 1
ATOM 614 N N . HIS A 1 78 ? -4.457 -32.375 -17.734 1 92.69 78 HIS A N 1
ATOM 615 C CA . HIS A 1 78 ? -3.531 -33.281 -18.422 1 92.69 78 HIS A CA 1
ATOM 616 C C . HIS A 1 78 ? -3.139 -34.438 -17.516 1 92.69 78 HIS A C 1
ATOM 618 O O . HIS A 1 78 ? -2.377 -35.312 -17.922 1 92.69 78 HIS A O 1
ATOM 624 N N . ILE A 1 79 ? -3.666 -34.406 -16.344 1 91.75 79 ILE A N 1
ATOM 625 C CA . ILE A 1 79 ? -3.322 -35.469 -15.383 1 91.75 79 ILE A CA 1
ATOM 626 C C . ILE A 1 79 ? -4.336 -36.594 -15.477 1 91.75 79 ILE A C 1
ATOM 628 O O . ILE A 1 79 ? -5.539 -36.375 -15.328 1 91.75 79 ILE A O 1
ATOM 632 N N . ASP A 1 80 ? -3.865 -37.781 -15.766 1 90.25 80 ASP A N 1
ATOM 633 C CA . ASP A 1 80 ? -4.664 -39 -15.641 1 90.25 80 ASP A CA 1
ATOM 634 C C . ASP A 1 80 ? -4.723 -39.469 -14.188 1 90.25 80 ASP A C 1
ATOM 636 O O . ASP A 1 80 ? -3.738 -40 -13.664 1 90.25 80 ASP A O 1
ATOM 640 N N . ARG A 1 81 ? -5.801 -39.375 -13.578 1 84.12 81 ARG A N 1
ATOM 641 C CA . ARG A 1 81 ? -5.953 -39.656 -12.156 1 84.12 81 ARG A CA 1
ATOM 642 C C . ARG A 1 81 ? -5.734 -41.156 -11.891 1 84.12 81 ARG A C 1
ATOM 644 O O . ARG A 1 81 ? -5.352 -41.531 -10.781 1 84.12 81 ARG A O 1
ATOM 651 N N . GLN A 1 82 ? -6.008 -42 -12.867 1 89.12 82 GLN A N 1
ATOM 652 C CA . GLN A 1 82 ? -5.828 -43.438 -12.719 1 89.12 82 GLN A CA 1
ATOM 653 C C . GLN A 1 82 ? -4.371 -43.844 -12.922 1 89.12 82 GLN A C 1
ATOM 655 O O . GLN A 1 82 ? -3.963 -44.938 -12.547 1 89.12 82 GLN A O 1
ATOM 660 N N . ALA A 1 83 ? -3.643 -42.969 -13.555 1 91.06 83 ALA A N 1
ATOM 661 C CA . ALA A 1 83 ? -2.223 -43.219 -13.797 1 91.06 83 ALA A CA 1
ATOM 662 C C . ALA A 1 83 ? -1.424 -41.938 -13.672 1 91.06 83 ALA A C 1
ATOM 664 O O . ALA A 1 83 ? -0.869 -41.438 -14.664 1 91.06 83 ALA A O 1
ATOM 665 N N . PRO A 1 84 ? -1.331 -41.375 -12.5 1 90.31 84 PRO A N 1
ATOM 666 C CA . PRO A 1 84 ? -0.596 -40.125 -12.344 1 90.31 84 PRO A CA 1
ATOM 667 C C . PRO A 1 84 ? 0.888 -40.25 -12.68 1 90.31 84 PRO A C 1
ATOM 669 O O . PRO A 1 84 ? 1.414 -41.375 -12.719 1 90.31 84 PRO A O 1
ATOM 672 N N . PRO A 1 85 ? 1.473 -39.094 -12.984 1 91.56 85 PRO A N 1
ATOM 673 C CA . PRO A 1 85 ? 2.912 -39.125 -13.25 1 91.56 85 PRO A CA 1
ATOM 674 C C . PRO A 1 85 ? 3.697 -39.812 -12.133 1 91.56 85 PRO A C 1
ATOM 676 O O . PRO A 1 85 ? 3.363 -39.688 -10.953 1 91.56 85 PRO A O 1
ATOM 679 N N . LYS A 1 86 ? 4.742 -40.469 -12.516 1 89.25 86 LYS A N 1
ATOM 680 C CA . LYS A 1 86 ? 5.531 -41.281 -11.578 1 89.25 86 LYS A CA 1
ATOM 681 C C . LYS A 1 86 ? 6.629 -40.438 -10.93 1 89.25 86 LYS A C 1
ATOM 683 O O . LYS A 1 86 ? 7.355 -40.906 -10.062 1 89.25 86 LYS A O 1
ATOM 688 N N . PHE A 1 87 ? 6.863 -39.312 -11.398 1 93.81 87 PHE A N 1
ATOM 689 C CA . PHE A 1 87 ? 7.844 -38.375 -10.836 1 93.81 87 PHE A CA 1
ATOM 690 C C . PHE A 1 87 ? 7.152 -37.281 -10.055 1 93.81 87 PHE A C 1
ATOM 692 O O . PHE A 1 87 ? 6.008 -36.906 -10.344 1 93.81 87 PHE A O 1
ATOM 699 N N . PRO A 1 88 ? 7.84 -36.719 -9.039 1 95.25 88 PRO A N 1
ATOM 700 C CA . PRO A 1 88 ? 7.238 -35.594 -8.273 1 95.25 88 PRO A CA 1
ATOM 701 C C . PRO A 1 88 ? 7.105 -34.312 -9.094 1 95.25 88 PRO A C 1
ATOM 703 O O . PRO A 1 88 ? 7.965 -34.031 -9.922 1 95.25 88 PRO A O 1
ATOM 706 N N . ILE A 1 89 ? 6.059 -33.719 -8.883 1 95.19 89 ILE A N 1
ATOM 707 C CA . ILE A 1 89 ? 5.793 -32.375 -9.406 1 95.19 89 ILE A CA 1
ATOM 708 C C . ILE A 1 89 ? 5.613 -31.406 -8.242 1 95.19 89 ILE A C 1
ATOM 710 O O . ILE A 1 89 ? 4.855 -31.672 -7.309 1 95.19 89 ILE A O 1
ATOM 714 N N . THR A 1 90 ? 6.469 -30.375 -8.258 1 94.19 90 THR A N 1
ATOM 715 C CA . THR A 1 90 ? 6.355 -29.359 -7.215 1 94.19 90 THR A CA 1
ATOM 716 C C . THR A 1 90 ? 5.887 -28.031 -7.805 1 94.19 90 THR A C 1
ATOM 718 O O . THR A 1 90 ? 5.996 -27.812 -9.016 1 94.19 90 THR A O 1
ATOM 721 N N . ARG A 1 91 ? 5.281 -27.297 -6.957 1 89.44 91 ARG A N 1
ATOM 722 C CA . ARG A 1 91 ? 4.812 -25.984 -7.383 1 89.44 91 ARG A CA 1
ATOM 723 C C . ARG A 1 91 ? 5.535 -24.875 -6.637 1 89.44 91 ARG A C 1
ATOM 725 O O . ARG A 1 91 ? 6.203 -25.125 -5.629 1 89.44 91 ARG A O 1
ATOM 732 N N . THR A 1 92 ? 5.547 -23.719 -7.336 1 85.94 92 THR A N 1
ATOM 733 C CA . THR A 1 92 ? 6.023 -22.531 -6.652 1 85.94 92 THR A CA 1
ATOM 734 C C . THR A 1 92 ? 4.906 -21.906 -5.816 1 85.94 92 THR A C 1
ATOM 736 O O . THR A 1 92 ? 3.93 -21.391 -6.363 1 85.94 92 THR A O 1
ATOM 739 N N . SER A 1 93 ? 4.824 -22.219 -4.594 1 75.62 93 SER A N 1
ATOM 740 C CA . SER A 1 93 ? 3.869 -21.688 -3.623 1 75.62 93 SER A CA 1
ATOM 741 C C . SER A 1 93 ? 4.551 -21.359 -2.301 1 75.62 93 SER A C 1
ATOM 743 O O . SER A 1 93 ? 5.77 -21.5 -2.174 1 75.62 93 SER A O 1
ATOM 745 N N . GLY A 1 94 ? 3.875 -20.766 -1.462 1 73.31 94 GLY A N 1
ATOM 746 C CA . GLY A 1 94 ? 4.418 -20.531 -0.132 1 73.31 94 GLY A CA 1
ATOM 747 C C . GLY A 1 94 ? 4.418 -19.078 0.274 1 73.31 94 GLY A C 1
ATOM 748 O O . GLY A 1 94 ? 3.555 -18.312 -0.155 1 73.31 94 GLY A O 1
ATOM 749 N N . GLU A 1 95 ? 5.32 -18.812 1.07 1 77.62 95 GLU A N 1
ATOM 750 C CA . GLU A 1 95 ? 5.379 -17.547 1.794 1 77.62 95 GLU A CA 1
ATOM 751 C C . GLU A 1 95 ? 5.602 -16.375 0.841 1 77.62 95 GLU A C 1
ATOM 753 O O . GLU A 1 95 ? 5.137 -15.258 1.098 1 77.62 95 GLU A O 1
ATOM 758 N N . ASN A 1 96 ? 6.152 -16.703 -0.271 1 85.06 96 ASN A N 1
ATOM 759 C CA . ASN A 1 96 ? 6.457 -15.633 -1.215 1 85.06 96 ASN A CA 1
ATOM 760 C C . ASN A 1 96 ? 5.184 -15.023 -1.799 1 85.06 96 ASN A C 1
ATOM 762 O O . ASN A 1 96 ? 5.102 -13.812 -1.991 1 85.06 96 ASN A O 1
ATOM 766 N N . PHE A 1 97 ? 4.207 -15.852 -2.029 1 88.56 97 PHE A N 1
ATOM 767 C CA . PHE A 1 97 ? 2.953 -15.344 -2.582 1 88.56 97 PHE A CA 1
ATOM 768 C C . PHE A 1 97 ? 2.215 -14.492 -1.558 1 88.56 97 PHE A C 1
ATOM 770 O O . PHE A 1 97 ? 1.636 -13.461 -1.904 1 88.56 97 PHE A O 1
ATOM 777 N N . GLY A 1 98 ? 2.289 -14.961 -0.307 1 91.38 98 GLY A N 1
ATOM 778 C CA . GLY A 1 98 ? 1.688 -14.164 0.75 1 91.38 98 GLY A CA 1
ATOM 779 C C . GLY A 1 98 ? 2.279 -12.773 0.856 1 91.38 98 GLY A C 1
ATOM 780 O O . GLY A 1 98 ? 1.552 -11.797 1.045 1 91.38 98 GLY A O 1
ATOM 781 N N . THR A 1 99 ? 3.564 -12.742 0.666 1 93.75 99 THR A N 1
ATOM 782 C CA . THR A 1 99 ? 4.285 -11.477 0.752 1 93.75 99 THR A CA 1
ATOM 783 C C . THR A 1 99 ? 3.873 -10.539 -0.382 1 93.75 99 THR A C 1
ATOM 785 O O . THR A 1 99 ? 3.609 -9.359 -0.155 1 93.75 99 THR A O 1
ATOM 788 N N . LEU A 1 100 ? 3.781 -11.117 -1.553 1 96.06 100 LEU A N 1
ATOM 789 C CA . LEU A 1 100 ? 3.41 -10.305 -2.707 1 96.06 100 LEU A CA 1
ATOM 790 C C . LEU A 1 100 ? 1.949 -9.875 -2.621 1 96.06 100 LEU A C 1
ATOM 792 O O . LEU A 1 100 ? 1.622 -8.719 -2.885 1 96.06 100 LEU A O 1
ATOM 796 N N . MET A 1 101 ? 1.112 -10.742 -2.17 1 96.88 101 MET A N 1
ATOM 797 C CA . MET A 1 101 ? -0.327 -10.5 -2.189 1 96.88 101 MET A CA 1
ATOM 798 C C . MET A 1 101 ? -0.734 -9.562 -1.059 1 96.88 101 MET A C 1
ATOM 800 O O . MET A 1 101 ? -1.674 -8.773 -1.205 1 96.88 101 MET A O 1
ATOM 804 N N . ARG A 1 102 ? -0.001 -9.602 0.088 1 97.69 102 ARG A N 1
ATOM 805 C CA . ARG A 1 102 ? -0.292 -8.625 1.132 1 97.69 102 ARG A CA 1
ATOM 806 C C . ARG A 1 102 ? 0.015 -7.207 0.656 1 97.69 102 ARG A C 1
ATOM 808 O O . ARG A 1 102 ? -0.711 -6.266 0.981 1 97.69 102 ARG A O 1
ATOM 815 N N . GLU A 1 103 ? 1.124 -7.047 -0.11 1 98.38 103 GLU A N 1
ATOM 816 C CA . GLU A 1 103 ? 1.46 -5.742 -0.671 1 98.38 103 GLU A CA 1
ATOM 817 C C . GLU A 1 103 ? 0.36 -5.242 -1.604 1 98.38 103 GLU A C 1
ATOM 819 O O . GLU A 1 103 ? -0.017 -4.07 -1.557 1 98.38 103 GLU A O 1
ATOM 824 N N . TYR A 1 104 ? -0.158 -6.176 -2.398 1 98.56 104 TYR A N 1
ATOM 825 C CA . TYR A 1 104 ? -1.257 -5.855 -3.301 1 98.56 104 TYR A CA 1
ATOM 826 C C . TYR A 1 104 ? -2.461 -5.328 -2.529 1 98.56 104 TYR A C 1
ATOM 828 O O . TYR A 1 104 ? -3.006 -4.273 -2.859 1 98.56 104 TYR A O 1
ATOM 836 N N . VAL A 1 105 ? -2.855 -6.012 -1.493 1 98.88 105 VAL A N 1
ATOM 837 C CA . VAL A 1 105 ? -4.051 -5.691 -0.719 1 98.88 105 VAL A CA 1
ATOM 838 C C . VAL A 1 105 ? -3.873 -4.332 -0.039 1 98.88 105 VAL A C 1
ATOM 840 O O . VAL A 1 105 ? -4.719 -3.447 -0.178 1 98.88 105 VAL A O 1
ATOM 843 N N . ILE A 1 106 ? -2.748 -4.125 0.578 1 98.75 106 ILE A N 1
ATOM 844 C CA . ILE A 1 106 ? -2.477 -2.896 1.319 1 98.75 106 ILE A CA 1
ATOM 845 C C . ILE A 1 106 ? -2.469 -1.706 0.363 1 98.75 106 ILE A C 1
ATOM 847 O O . ILE A 1 106 ? -3.125 -0.693 0.617 1 98.75 106 ILE A O 1
ATOM 851 N N . ALA A 1 107 ? -1.762 -1.851 -0.753 1 98.81 107 ALA A N 1
ATOM 852 C CA . ALA A 1 107 ? -1.609 -0.744 -1.693 1 98.81 107 ALA A CA 1
ATOM 853 C C . ALA A 1 107 ? -2.955 -0.339 -2.287 1 98.81 107 ALA A C 1
ATOM 855 O O . ALA A 1 107 ? -3.271 0.85 -2.369 1 98.81 107 ALA A O 1
ATOM 856 N N . ASN A 1 108 ? -3.734 -1.313 -2.631 1 98.88 108 ASN A N 1
ATOM 857 C CA . ASN A 1 108 ? -5.012 -1.013 -3.27 1 98.88 108 ASN A CA 1
ATOM 858 C C . ASN A 1 108 ? -6.016 -0.434 -2.273 1 98.88 108 ASN A C 1
ATOM 860 O O . ASN A 1 108 ? -6.836 0.411 -2.633 1 98.88 108 ASN A O 1
ATOM 864 N N . MET A 1 109 ? -5.988 -0.89 -0.983 1 98.75 109 MET A N 1
ATOM 865 C CA . MET A 1 109 ? -6.824 -0.277 0.044 1 98.75 109 MET A CA 1
ATOM 866 C C . MET A 1 109 ? -6.531 1.215 0.167 1 98.75 109 MET A C 1
ATOM 868 O O . MET A 1 109 ? -7.449 2.031 0.216 1 98.75 109 MET A O 1
ATOM 872 N N . VAL A 1 110 ? -5.254 1.568 0.139 1 98.62 110 VAL A N 1
ATOM 873 C CA . VAL A 1 110 ? -4.844 2.957 0.323 1 98.62 110 VAL A CA 1
ATOM 874 C C . VAL A 1 110 ? -5.238 3.779 -0.902 1 98.62 110 VAL A C 1
ATOM 876 O O . VAL A 1 110 ? -5.836 4.852 -0.771 1 98.62 110 VAL A O 1
ATOM 879 N N . PHE A 1 111 ? -4.922 3.262 -2.117 1 98.62 111 PHE A N 1
ATOM 880 C CA . PHE A 1 111 ? -5.277 3.977 -3.338 1 98.62 111 PHE A CA 1
ATOM 881 C C . PHE A 1 111 ? -6.785 4.184 -3.424 1 98.62 111 PHE A C 1
ATOM 883 O O . PHE A 1 111 ? -7.246 5.234 -3.877 1 98.62 111 PHE A O 1
ATOM 890 N N . TRP A 1 112 ? -7.535 3.152 -2.934 1 98.38 112 TRP A N 1
ATOM 891 C CA . TRP A 1 112 ? -8.992 3.213 -2.975 1 98.38 112 TRP A CA 1
ATOM 892 C C . TRP A 1 112 ? -9.523 4.25 -1.99 1 98.38 112 TRP A C 1
ATOM 894 O O . TRP A 1 112 ? -10.273 5.152 -2.373 1 98.38 112 TRP A O 1
ATOM 904 N N . GLU A 1 113 ? -9.117 4.188 -0.728 1 97.56 113 GLU A N 1
ATOM 905 C CA . GLU A 1 113 ? -9.641 5.039 0.338 1 97.56 113 GLU A CA 1
ATOM 906 C C . GLU A 1 113 ? -9.281 6.504 0.101 1 97.56 113 GLU A C 1
ATOM 908 O O . GLU A 1 113 ? -10.039 7.402 0.467 1 97.56 113 GLU A O 1
ATOM 913 N N . ARG A 1 114 ? -8.172 6.719 -0.593 1 97.69 114 ARG A N 1
ATOM 914 C CA . ARG A 1 114 ? -7.668 8.086 -0.693 1 97.69 114 ARG A CA 1
ATOM 915 C C . ARG A 1 114 ? -7.906 8.656 -2.086 1 97.69 114 ARG A C 1
ATOM 917 O O . ARG A 1 114 ? -7.496 9.781 -2.379 1 97.69 114 ARG A O 1
ATOM 924 N N . ASN A 1 115 ? -8.484 7.844 -2.971 1 97.06 115 ASN A N 1
ATOM 925 C CA . ASN A 1 115 ? -8.875 8.227 -4.324 1 97.06 115 ASN A CA 1
ATOM 926 C C . ASN A 1 115 ? -7.676 8.68 -5.148 1 97.06 115 ASN A C 1
ATOM 928 O O . ASN A 1 115 ? -7.746 9.695 -5.844 1 97.06 115 ASN A O 1
ATOM 932 N N . TYR A 1 116 ? -6.582 7.926 -5.07 1 97.62 116 TYR A N 1
ATOM 933 C CA . TYR A 1 116 ? -5.379 8.258 -5.828 1 97.62 116 TYR A CA 1
ATOM 934 C C . TYR A 1 116 ? -5.566 7.949 -7.309 1 97.62 116 TYR A C 1
ATOM 936 O O . TYR A 1 116 ? -4.789 8.414 -8.148 1 97.62 116 TYR A O 1
ATOM 944 N N . PHE A 1 117 ? -6.664 7.168 -7.652 1 96.94 117 PHE A N 1
ATOM 945 C CA . PHE A 1 117 ? -7.008 6.961 -9.055 1 96.94 117 PHE A CA 1
ATOM 946 C C . PHE A 1 117 ? -7.355 8.289 -9.727 1 96.94 117 PHE A C 1
ATOM 948 O O . PHE A 1 117 ? -6.926 8.547 -10.852 1 96.94 117 PHE A O 1
ATOM 955 N N . LYS A 1 118 ? -8.062 9.102 -8.977 1 96.5 118 LYS A N 1
ATOM 956 C CA . LYS A 1 118 ? -8.398 10.422 -9.484 1 96.5 118 LYS A CA 1
ATOM 957 C C . LYS A 1 118 ? -7.168 11.328 -9.516 1 96.5 118 LYS A C 1
ATOM 959 O O . LYS A 1 118 ? -7.035 12.18 -10.398 1 96.5 118 LYS A O 1
ATOM 964 N N . ALA A 1 119 ? -6.211 11.133 -8.586 1 97.19 119 ALA A N 1
ATOM 965 C CA . ALA A 1 119 ? -4.973 11.906 -8.586 1 97.19 119 ALA A CA 1
ATOM 966 C C . ALA A 1 119 ? -4.184 11.672 -9.875 1 97.19 119 ALA A C 1
ATOM 968 O O . ALA A 1 119 ? -3.57 12.594 -10.414 1 97.19 119 ALA A O 1
ATOM 969 N N . ILE A 1 120 ? -4.199 10.414 -10.359 1 97.19 120 ILE A N 1
ATOM 970 C CA . ILE A 1 120 ? -3.525 10.055 -11.602 1 97.19 120 ILE A CA 1
ATOM 971 C C . ILE A 1 120 ? -4.152 10.82 -12.766 1 97.19 120 ILE A C 1
ATOM 973 O O . ILE A 1 120 ? -3.438 11.359 -13.617 1 97.19 120 ILE A O 1
ATOM 977 N N . GLU A 1 121 ? -5.453 10.891 -12.773 1 96.31 121 GLU A N 1
ATOM 978 C CA . GLU A 1 121 ? -6.156 11.648 -13.805 1 96.31 121 GLU A CA 1
ATOM 979 C C . GLU A 1 121 ? -5.82 13.133 -13.719 1 96.31 121 GLU A C 1
ATOM 981 O O . GLU A 1 121 ? -5.594 13.781 -14.742 1 96.31 121 GLU A O 1
ATOM 986 N N . ASN A 1 122 ? -5.824 13.656 -12.508 1 97.81 122 ASN A N 1
ATOM 987 C CA . ASN A 1 122 ? -5.512 15.07 -12.297 1 97.81 122 ASN A CA 1
ATOM 988 C C . ASN A 1 122 ? -4.109 15.406 -12.781 1 97.81 122 ASN A C 1
ATOM 990 O O . ASN A 1 122 ? -3.881 16.484 -13.328 1 97.81 122 ASN A O 1
ATOM 994 N N . GLN A 1 123 ? -3.15 14.477 -12.539 1 97.69 123 GLN A N 1
ATOM 995 C CA . GLN A 1 123 ? -1.787 14.719 -13 1 97.69 123 GLN A CA 1
ATOM 996 C C . GLN A 1 123 ? -1.744 14.891 -14.516 1 97.69 123 GLN A C 1
ATOM 998 O O . GLN A 1 123 ? -1.083 15.797 -15.023 1 97.69 123 GLN A O 1
ATOM 1003 N N . LYS A 1 124 ? -2.463 14.062 -15.234 1 96.19 124 LYS A N 1
ATOM 1004 C CA . LYS A 1 124 ? -2.516 14.156 -16.688 1 96.19 124 LYS A CA 1
ATOM 1005 C C . LYS A 1 124 ? -3.1 15.492 -17.141 1 96.19 124 LYS A C 1
ATOM 1007 O O . LYS A 1 124 ? -2.688 16.047 -18.156 1 96.19 124 LYS A O 1
ATOM 1012 N N . ALA A 1 125 ? -3.986 16 -16.359 1 97.44 125 ALA A N 1
ATOM 1013 C CA . ALA A 1 125 ? -4.645 17.281 -16.656 1 97.44 125 ALA A CA 1
ATOM 1014 C C . ALA A 1 125 ? -3.881 18.453 -16.047 1 97.44 125 ALA A C 1
ATOM 1016 O O . ALA A 1 125 ? -4.301 19.594 -16.172 1 97.44 125 ALA A O 1
ATOM 1017 N N . LYS A 1 126 ? -2.762 18.234 -15.336 1 98.06 126 LYS A N 1
ATOM 1018 C CA . LYS A 1 126 ? -1.932 19.234 -14.664 1 98.06 126 LYS A CA 1
ATOM 1019 C C . LYS A 1 126 ? -2.742 20.031 -13.648 1 98.06 126 LYS A C 1
ATOM 1021 O O . LYS A 1 126 ? -2.641 21.266 -13.594 1 98.06 126 LYS A O 1
ATOM 1026 N N . LEU A 1 127 ? -3.576 19.297 -12.898 1 97.62 127 LEU A N 1
ATOM 1027 C CA . LEU A 1 127 ? -4.449 19.906 -11.914 1 97.62 127 LEU A CA 1
ATOM 1028 C C . LEU A 1 127 ? -3.945 19.641 -10.5 1 97.62 127 LEU A C 1
ATOM 1030 O O . LEU A 1 127 ? -3.9 18.484 -10.062 1 97.62 127 LEU A O 1
ATOM 1034 N N . TYR A 1 128 ? -3.549 20.703 -9.844 1 97.56 128 TYR A N 1
ATOM 1035 C CA . TYR A 1 128 ? -3.209 20.625 -8.43 1 97.56 128 TYR A CA 1
ATOM 1036 C C . TYR A 1 128 ? -4.449 20.797 -7.562 1 97.56 128 TYR A C 1
ATOM 1038 O O . TYR A 1 128 ? -4.871 21.922 -7.273 1 97.56 128 TYR A O 1
ATOM 1046 N N . ASP A 1 129 ? -5.094 19.672 -7.129 1 95.69 129 ASP A N 1
ATOM 1047 C CA . ASP A 1 129 ? -6.355 19.672 -6.395 1 95.69 129 ASP A CA 1
ATOM 1048 C C . ASP A 1 129 ? -6.246 18.875 -5.102 1 95.69 129 ASP A C 1
ATOM 1050 O O . ASP A 1 129 ? -6.352 17.641 -5.113 1 95.69 129 ASP A O 1
ATOM 1054 N N . ARG A 1 130 ? -6.133 19.469 -4.016 1 92.06 130 ARG A N 1
ATOM 1055 C CA . ARG A 1 130 ? -5.953 18.812 -2.727 1 92.06 130 ARG A CA 1
ATOM 1056 C C . ARG A 1 130 ? -7.238 18.125 -2.285 1 92.06 130 ARG A C 1
ATOM 1058 O O . ARG A 1 130 ? -7.215 17.281 -1.388 1 92.06 130 ARG A O 1
ATOM 1065 N N . ASP A 1 131 ? -8.359 18.516 -2.879 1 91.5 131 ASP A N 1
ATOM 1066 C CA . ASP A 1 131 ? -9.648 17.953 -2.482 1 91.5 131 ASP A CA 1
ATOM 1067 C C . ASP A 1 131 ? -9.914 16.625 -3.189 1 91.5 131 ASP A C 1
ATOM 1069 O O . ASP A 1 131 ? -10.977 16.031 -3.02 1 91.5 131 ASP A O 1
ATOM 1073 N N . VAL A 1 132 ? -8.93 16.188 -3.947 1 94.31 132 VAL A N 1
ATOM 1074 C CA . VAL A 1 132 ? -9.07 14.938 -4.684 1 94.31 132 VAL A CA 1
ATOM 1075 C C . VAL A 1 132 ? -9.234 13.781 -3.707 1 94.31 132 VAL A C 1
ATOM 1077 O O . VAL A 1 132 ? -9.961 12.828 -3.984 1 94.31 132 VAL A O 1
ATOM 1080 N N . SER A 1 133 ? -8.562 13.852 -2.551 1 94 133 SER A N 1
ATOM 1081 C CA . SER A 1 133 ? -8.727 12.859 -1.491 1 94 133 SER A CA 1
ATOM 1082 C C . SER A 1 133 ? -9.844 13.258 -0.533 1 94 133 SER A C 1
ATOM 1084 O O . SER A 1 133 ? -9.977 14.43 -0.18 1 94 133 SER A O 1
ATOM 1086 N N . PRO A 1 134 ? -10.641 12.25 -0.118 1 90.38 134 PRO A N 1
ATOM 1087 C CA . PRO A 1 134 ? -11.688 12.586 0.851 1 90.38 134 PRO A CA 1
ATOM 1088 C C . PRO A 1 134 ? -11.125 13.102 2.176 1 90.38 134 PRO A C 1
ATOM 1090 O O . PRO A 1 134 ? -10.094 12.609 2.643 1 90.38 134 PRO A O 1
ATOM 1093 N N . ASN A 1 135 ? -11.781 14.023 2.779 1 84.81 135 ASN A N 1
ATOM 1094 C CA . ASN A 1 135 ? -11.32 14.617 4.031 1 84.81 135 ASN A CA 1
ATOM 1095 C C . ASN A 1 135 ? -11.453 13.641 5.195 1 84.81 135 ASN A C 1
ATOM 1097 O O . ASN A 1 135 ? -10.758 13.773 6.203 1 84.81 135 ASN A O 1
ATOM 1101 N N . ASP A 1 136 ? -12.367 12.719 5.031 1 88.06 136 ASP A N 1
ATOM 1102 C CA . ASP A 1 136 ? -12.633 11.766 6.105 1 88.06 136 ASP A CA 1
ATOM 1103 C C . ASP A 1 136 ? -12.336 10.336 5.656 1 88.06 136 ASP A C 1
ATOM 1105 O O . ASP A 1 136 ? -13.016 9.391 6.078 1 88.06 136 ASP A O 1
ATOM 1109 N N . TYR A 1 137 ? -11.328 10.266 4.707 1 93.06 137 TYR A N 1
ATOM 1110 C CA . TYR A 1 137 ? -11.008 8.914 4.262 1 93.06 137 TYR A CA 1
ATOM 1111 C C . TYR A 1 137 ? -10.633 8.023 5.445 1 93.06 137 TYR A C 1
ATOM 1113 O O . TYR A 1 137 ? -10.211 8.523 6.492 1 93.06 137 TYR A O 1
ATOM 1121 N N . ARG A 1 138 ? -10.82 6.734 5.344 1 94.62 138 ARG A N 1
ATOM 1122 C CA . ARG A 1 138 ? -10.461 5.75 6.359 1 94.62 138 ARG A CA 1
ATOM 1123 C C . ARG A 1 138 ? -9.023 5.27 6.164 1 94.62 138 ARG A C 1
ATOM 1125 O O . ARG A 1 138 ? -8.625 4.93 5.051 1 94.62 138 ARG A O 1
ATOM 1132 N N . SER A 1 139 ? -8.227 5.309 7.203 1 96.44 139 SER A N 1
ATOM 1133 C CA . SER A 1 139 ? -6.926 4.645 7.211 1 96.44 139 SER A CA 1
ATOM 1134 C C . SER A 1 139 ? -7.062 3.16 7.527 1 96.44 139 SER A C 1
ATOM 1136 O O . SER A 1 139 ? -8.109 2.717 8 1 96.44 139 SER A O 1
ATOM 1138 N N . ILE A 1 140 ? -6.07 2.383 7.27 1 98.06 140 ILE A N 1
ATOM 1139 C CA . ILE A 1 140 ? -6.094 0.948 7.531 1 98.06 140 ILE A CA 1
ATOM 1140 C C . ILE A 1 140 ? -6.387 0.696 9.008 1 98.06 140 ILE A C 1
ATOM 1142 O O . ILE A 1 140 ? -7.086 -0.258 9.359 1 98.06 140 ILE A O 1
ATOM 1146 N N . ALA A 1 141 ? -5.914 1.61 9.852 1 95.5 141 ALA A N 1
ATOM 1147 C CA . ALA A 1 141 ? -6.102 1.458 11.297 1 95.5 141 ALA A CA 1
ATOM 1148 C C . ALA A 1 141 ? -7.562 1.667 11.68 1 95.5 141 ALA A C 1
ATOM 1150 O O . ALA A 1 141 ? -7.977 1.319 12.789 1 95.5 141 ALA A O 1
ATOM 1151 N N . ASP A 1 142 ? -8.367 2.234 10.789 1 96 142 ASP A N 1
ATOM 1152 C CA . ASP A 1 142 ? -9.781 2.49 11.047 1 96 142 ASP A CA 1
ATOM 1153 C C . ASP A 1 142 ? -10.641 1.308 10.609 1 96 142 ASP A C 1
ATOM 1155 O O . ASP A 1 142 ? -11.836 1.263 10.906 1 96 142 ASP A O 1
ATOM 1159 N N . LEU A 1 143 ? -10.039 0.314 9.969 1 98.19 143 LEU A N 1
ATOM 1160 C CA . LEU A 1 143 ? -10.836 -0.628 9.188 1 98.19 143 LEU A CA 1
ATOM 1161 C C . LEU A 1 143 ? -10.992 -1.952 9.922 1 98.19 143 LEU A C 1
ATOM 1163 O O . LEU A 1 143 ? -10.055 -2.418 10.578 1 98.19 143 LEU A O 1
ATOM 1167 N N . LYS A 1 144 ? -12.133 -2.541 9.844 1 98.56 144 LYS A N 1
ATOM 1168 C CA . LYS A 1 144 ? -12.391 -3.949 10.125 1 98.56 144 LYS A CA 1
ATOM 1169 C C . LYS A 1 144 ? -12.359 -4.781 8.844 1 98.56 144 LYS A C 1
ATOM 1171 O O . LYS A 1 144 ? -13.156 -4.555 7.934 1 98.56 144 LYS A O 1
ATOM 1176 N N . VAL A 1 145 ? -11.43 -5.742 8.781 1 98.88 145 VAL A N 1
ATOM 1177 C CA . VAL A 1 145 ? -11.195 -6.477 7.539 1 98.88 145 VAL A CA 1
ATOM 1178 C C . VAL A 1 145 ? -11.477 -7.961 7.758 1 98.88 145 VAL A C 1
ATOM 1180 O O . VAL A 1 145 ? -10.961 -8.562 8.703 1 98.88 145 VAL A O 1
ATOM 1183 N N . ALA A 1 146 ? -12.297 -8.547 6.914 1 98.81 146 ALA A N 1
ATOM 1184 C CA . ALA A 1 146 ? -12.5 -9.992 6.895 1 98.81 146 ALA A CA 1
ATOM 1185 C C . ALA A 1 146 ? -11.586 -10.664 5.875 1 98.81 146 ALA A C 1
ATOM 1187 O O . ALA A 1 146 ? -11.609 -10.32 4.691 1 98.81 146 ALA A O 1
ATOM 1188 N N . ILE A 1 147 ? -10.836 -11.586 6.348 1 98.69 147 ILE A N 1
ATOM 1189 C CA . ILE A 1 147 ? -10.062 -12.438 5.453 1 98.69 147 ILE A CA 1
ATOM 1190 C C . ILE A 1 147 ? -10.781 -13.773 5.254 1 98.69 147 ILE A C 1
ATOM 1192 O O . ILE A 1 147 ? -10.914 -14.562 6.195 1 98.69 147 ILE A O 1
ATOM 1196 N N . LEU A 1 148 ? -11.289 -13.992 4.012 1 98.5 148 LEU A N 1
ATOM 1197 C CA . LEU A 1 148 ? -11.867 -15.289 3.676 1 98.5 148 LEU A CA 1
ATOM 1198 C C . LEU A 1 148 ? -10.789 -16.25 3.201 1 98.5 148 LEU A C 1
ATOM 1200 O O . LEU A 1 148 ? -10.352 -16.188 2.053 1 98.5 148 LEU A O 1
ATOM 1204 N N . GLY A 1 149 ? -10.398 -17.141 4.035 1 95.5 149 GLY A N 1
ATOM 1205 C CA . GLY A 1 149 ? -9.273 -18.031 3.83 1 95.5 149 GLY A CA 1
ATOM 1206 C C . GLY A 1 149 ? -8.078 -17.703 4.703 1 95.5 149 GLY A C 1
ATOM 1207 O O . GLY A 1 149 ? -7.199 -16.938 4.297 1 95.5 149 GLY A O 1
ATOM 1208 N N . VAL A 1 150 ? -8.008 -18.344 5.906 1 92.56 150 VAL A N 1
ATOM 1209 C CA . VAL A 1 150 ? -6.941 -18.047 6.852 1 92.56 150 VAL A CA 1
ATOM 1210 C C . VAL A 1 150 ? -5.836 -19.094 6.746 1 92.56 150 VAL A C 1
ATOM 1212 O O . VAL A 1 150 ? -5.398 -19.641 7.758 1 92.56 150 VAL A O 1
ATOM 1215 N N . GLY A 1 151 ? -5.465 -19.406 5.527 1 88.12 151 GLY A N 1
ATOM 1216 C CA . GLY A 1 151 ? -4.32 -20.266 5.254 1 88.12 151 GLY A CA 1
ATOM 1217 C C . GLY A 1 151 ? -3.008 -19.5 5.203 1 88.12 151 GLY A C 1
ATOM 1218 O O . GLY A 1 151 ? -2.848 -18.484 5.875 1 88.12 151 GLY A O 1
ATOM 1219 N N . SER A 1 152 ? -2.041 -19.984 4.5 1 85.31 152 SER A N 1
ATOM 1220 C CA . SER A 1 152 ? -0.693 -19.438 4.43 1 85.31 152 SER A CA 1
ATOM 1221 C C . SER A 1 152 ? -0.713 -18 3.918 1 85.31 152 SER A C 1
ATOM 1223 O O . SER A 1 152 ? -0.133 -17.109 4.539 1 85.31 152 SER A O 1
ATOM 1225 N N . ILE A 1 153 ? -1.445 -17.812 2.834 1 90.56 153 ILE A N 1
ATOM 1226 C CA . ILE A 1 153 ? -1.482 -16.484 2.219 1 90.56 153 ILE A CA 1
ATOM 1227 C C . ILE A 1 153 ? -2.344 -15.547 3.062 1 90.56 153 ILE A C 1
ATOM 1229 O O . ILE A 1 153 ? -1.92 -14.438 3.398 1 90.56 153 ILE A O 1
ATOM 1233 N N . GLY A 1 154 ? -3.547 -16 3.5 1 95.12 154 GLY A N 1
ATOM 1234 C CA . GLY A 1 154 ? -4.469 -15.188 4.273 1 95.12 154 GLY A CA 1
ATOM 1235 C C . GLY A 1 154 ? -3.889 -14.727 5.598 1 95.12 154 GLY A C 1
ATOM 1236 O O . GLY A 1 154 ? -4.129 -13.594 6.027 1 95.12 154 GLY A O 1
ATOM 1237 N N . SER A 1 155 ? -3.115 -15.609 6.223 1 95.56 155 SER A N 1
ATOM 1238 C CA . SER A 1 155 ? -2.539 -15.258 7.516 1 95.56 155 SER A CA 1
ATOM 1239 C C . SER A 1 155 ? -1.475 -14.18 7.375 1 95.56 155 SER A C 1
ATOM 1241 O O . SER A 1 155 ? -1.342 -13.312 8.242 1 95.56 155 SER A O 1
ATOM 1243 N N . ILE A 1 156 ? -0.729 -14.258 6.305 1 95.69 156 ILE A N 1
ATOM 1244 C CA . ILE A 1 156 ? 0.293 -13.242 6.066 1 95.69 156 ILE A CA 1
ATOM 1245 C C . ILE A 1 156 ? -0.37 -11.891 5.816 1 95.69 156 ILE A C 1
ATOM 1247 O O . ILE A 1 156 ? 0.052 -10.875 6.371 1 95.69 156 ILE A O 1
ATOM 1251 N N . ILE A 1 157 ? -1.471 -11.867 5.074 1 97.75 157 ILE A N 1
ATOM 1252 C CA . ILE A 1 157 ? -2.225 -10.648 4.816 1 97.75 157 ILE A CA 1
ATOM 1253 C C . ILE A 1 157 ? -2.811 -10.117 6.125 1 97.75 157 ILE A C 1
ATOM 1255 O O . ILE A 1 157 ? -2.652 -8.938 6.453 1 97.75 157 ILE A O 1
ATOM 1259 N N . GLY A 1 158 ? -3.42 -11.031 6.848 1 98.25 158 GLY A N 1
ATOM 1260 C CA . GLY A 1 158 ? -4.047 -10.648 8.102 1 98.25 158 GLY A CA 1
ATOM 1261 C C . GLY A 1 158 ? -3.066 -10.078 9.109 1 98.25 158 GLY A C 1
ATOM 1262 O O . GLY A 1 158 ? -3.336 -9.047 9.727 1 98.25 158 GLY A O 1
ATOM 1263 N N . ARG A 1 159 ? -1.925 -10.695 9.289 1 97.44 159 ARG A N 1
ATOM 1264 C CA . ARG A 1 159 ? -0.906 -10.234 10.227 1 97.44 159 ARG A CA 1
ATOM 1265 C C . ARG A 1 159 ? -0.393 -8.852 9.828 1 97.44 159 ARG A C 1
ATOM 1267 O O . ARG A 1 159 ? -0.167 -8 10.695 1 97.44 159 ARG A O 1
ATOM 1274 N N . SER A 1 160 ? -0.222 -8.695 8.586 1 97.75 160 SER A N 1
ATOM 1275 C CA . SER A 1 160 ? 0.268 -7.406 8.117 1 97.75 160 SER A CA 1
ATOM 1276 C C . SER A 1 160 ? -0.757 -6.305 8.352 1 97.75 160 SER A C 1
ATOM 1278 O O . SER A 1 160 ? -0.405 -5.207 8.797 1 97.75 160 SER A O 1
ATOM 1280 N N . LEU A 1 161 ? -2.029 -6.578 8.062 1 98.5 161 LEU A N 1
ATOM 1281 C CA . LEU A 1 161 ? -3.088 -5.602 8.297 1 98.5 161 LEU A CA 1
ATOM 1282 C C . LEU A 1 161 ? -3.223 -5.285 9.781 1 98.5 161 LEU A C 1
ATOM 1284 O O . LEU A 1 161 ? -3.387 -4.121 10.156 1 98.5 161 LEU A O 1
ATOM 1288 N N . LYS A 1 162 ? -3.111 -6.324 10.578 1 98 162 LYS A N 1
ATOM 1289 C CA . LYS A 1 162 ? -3.105 -6.109 12.023 1 98 162 LYS A CA 1
ATOM 1290 C C . LYS A 1 162 ? -1.938 -5.223 12.438 1 98 162 LYS A C 1
ATOM 1292 O O . LYS A 1 162 ? -2.102 -4.32 13.266 1 98 162 LYS A O 1
ATOM 1297 N N . GLY A 1 163 ? -0.792 -5.473 11.898 1 96.31 163 GLY A N 1
ATOM 1298 C CA . GLY A 1 163 ? 0.392 -4.68 12.188 1 96.31 163 GLY A CA 1
ATOM 1299 C C . GLY A 1 163 ? 0.243 -3.219 11.812 1 96.31 163 GLY A C 1
ATOM 1300 O O . GLY A 1 163 ? 0.894 -2.352 12.391 1 96.31 163 GLY A O 1
ATOM 1301 N N . LEU A 1 164 ? -0.659 -2.973 10.883 1 97.19 164 LEU A N 1
ATOM 1302 C CA . LEU A 1 164 ? -0.916 -1.603 10.453 1 97.19 164 LEU A CA 1
ATOM 1303 C C . LEU A 1 164 ? -2.096 -1.006 11.211 1 97.19 164 LEU A C 1
ATOM 1305 O O . LEU A 1 164 ? -2.482 0.14 10.969 1 97.19 164 LEU A O 1
ATOM 1309 N N . GLY A 1 165 ? -2.699 -1.807 12.07 1 96.56 165 GLY A N 1
ATOM 1310 C CA . GLY A 1 165 ? -3.662 -1.266 13.016 1 96.56 165 GLY A CA 1
ATOM 1311 C C . GLY A 1 165 ? -5.086 -1.697 12.727 1 96.56 165 GLY A C 1
ATOM 1312 O O . GLY A 1 165 ? -6.012 -1.344 13.469 1 96.56 165 GLY A O 1
ATOM 1313 N N . ALA A 1 166 ? -5.281 -2.5 11.703 1 98.44 166 ALA A N 1
ATOM 1314 C CA . ALA A 1 166 ? -6.637 -2.924 11.359 1 98.44 166 ALA A CA 1
ATOM 1315 C C . ALA A 1 166 ? -7.16 -3.959 12.352 1 98.44 166 ALA A C 1
ATOM 1317 O O . ALA A 1 166 ? -6.375 -4.648 13.008 1 98.44 166 ALA A O 1
ATOM 1318 N N . THR A 1 167 ? -8.453 -3.973 12.5 1 98.75 167 THR A N 1
ATOM 1319 C CA . THR A 1 167 ? -9.117 -5.113 13.125 1 98.75 167 THR A CA 1
ATOM 1320 C C . THR A 1 167 ? -9.383 -6.211 12.102 1 98.75 167 THR A C 1
ATOM 1322 O O . THR A 1 167 ? -9.992 -5.965 11.062 1 98.75 167 THR A O 1
ATOM 1325 N N . VAL A 1 168 ? -8.898 -7.461 12.398 1 98.81 168 VAL A N 1
ATOM 1326 C CA . VAL A 1 168 ? -8.953 -8.508 11.383 1 98.81 168 VAL A CA 1
ATOM 1327 C C . VAL A 1 168 ? -9.836 -9.656 11.867 1 98.81 168 VAL A C 1
ATOM 1329 O O . VAL A 1 168 ? -9.648 -10.156 12.984 1 98.81 168 VAL A O 1
ATOM 1332 N N . TYR A 1 169 ? -10.805 -9.984 11.078 1 98.81 169 TYR A N 1
ATOM 1333 C CA . TYR A 1 169 ? -11.586 -11.203 11.242 1 98.81 169 TYR A CA 1
ATOM 1334 C C . TYR A 1 169 ? -11.203 -12.242 10.195 1 98.81 169 TYR A C 1
ATOM 1336 O O . TYR A 1 169 ? -10.703 -11.891 9.125 1 98.81 169 TYR A O 1
ATOM 1344 N N . GLY A 1 170 ? -11.352 -13.484 10.539 1 98.38 170 GLY A N 1
ATOM 1345 C CA . GLY A 1 170 ? -11.023 -14.555 9.617 1 98.38 170 GLY A CA 1
ATOM 1346 C C . GLY A 1 170 ? -12.148 -15.555 9.438 1 98.38 170 GLY A C 1
ATOM 1347 O O . GLY A 1 170 ? -12.977 -15.727 10.328 1 98.38 170 GLY A O 1
ATOM 1348 N N . MET A 1 171 ? -12.18 -16.141 8.289 1 97.94 171 MET A N 1
ATOM 1349 C CA . MET A 1 171 ? -13.086 -17.25 8 1 97.94 171 MET A CA 1
ATOM 1350 C C . MET A 1 171 ? -12.328 -18.422 7.375 1 97.94 171 MET A C 1
ATOM 1352 O O . MET A 1 171 ? -11.453 -18.219 6.535 1 97.94 171 MET A O 1
ATOM 1356 N N . GLY A 1 172 ? -12.648 -19.562 7.781 1 94.56 172 GLY A N 1
ATOM 1357 C CA . GLY A 1 172 ? -12.047 -20.766 7.23 1 94.56 172 GLY A CA 1
ATOM 1358 C C . GLY A 1 172 ? -12.969 -21.969 7.285 1 94.56 172 GLY A C 1
ATOM 1359 O O . GLY A 1 172 ? -14.133 -21.844 7.66 1 94.56 172 GLY A O 1
ATOM 1360 N N . ARG A 1 173 ? -12.422 -23.078 6.887 1 90.94 173 ARG A N 1
ATOM 1361 C CA . ARG A 1 173 ? -13.211 -24.312 6.781 1 90.94 173 ARG A CA 1
ATOM 1362 C C . ARG A 1 173 ? -13.367 -24.969 8.148 1 90.94 173 ARG A C 1
ATOM 1364 O O . ARG A 1 173 ? -14.32 -25.719 8.367 1 90.94 173 ARG A O 1
ATOM 1371 N N . ARG A 1 174 ? -12.391 -24.672 9.094 1 91.94 174 ARG A N 1
ATOM 1372 C CA . ARG A 1 174 ? -12.438 -25.297 10.414 1 91.94 174 ARG A CA 1
ATOM 1373 C C . ARG A 1 174 ? -13.57 -24.703 11.25 1 91.94 174 ARG A C 1
ATOM 1375 O O . ARG A 1 174 ? -13.859 -23.5 11.148 1 91.94 174 ARG A O 1
ATOM 1382 N N . ALA A 1 175 ? -14.141 -25.516 12 1 93.75 175 ALA A N 1
ATOM 1383 C CA . ALA A 1 175 ? -15.234 -25.062 12.852 1 93.75 175 ALA A CA 1
ATOM 1384 C C . ALA A 1 175 ? -14.758 -24 13.828 1 93.75 175 ALA A C 1
ATOM 1386 O O . ALA A 1 175 ? -15.461 -23 14.062 1 93.75 175 ALA A O 1
ATOM 1387 N N . THR A 1 176 ? -13.609 -24.25 14.398 1 93.75 176 THR A N 1
ATOM 1388 C CA . THR A 1 176 ? -12.992 -23.297 15.328 1 93.75 176 THR A CA 1
ATOM 1389 C C . THR A 1 176 ? -11.469 -23.344 15.203 1 93.75 176 THR A C 1
ATOM 1391 O O . THR A 1 176 ? -10.914 -24.266 14.602 1 93.75 176 THR A O 1
ATOM 1394 N N . ILE A 1 177 ? -10.867 -22.234 15.609 1 94 177 ILE A N 1
ATOM 1395 C CA . ILE A 1 177 ? -9.414 -22.219 15.742 1 94 177 ILE A CA 1
ATOM 1396 C C . ILE A 1 177 ? -9.031 -21.578 17.078 1 94 177 ILE A C 1
ATOM 1398 O O . ILE A 1 177 ? -9.781 -20.781 17.625 1 94 177 ILE A O 1
ATOM 1402 N N . PRO A 1 178 ? -7.949 -21.969 17.672 1 95.12 178 PRO A N 1
ATOM 1403 C CA . PRO A 1 178 ? -7.512 -21.344 18.938 1 95.12 178 PRO A CA 1
ATOM 1404 C C . PRO A 1 178 ? -6.996 -19.922 18.734 1 95.12 178 PRO A C 1
ATOM 1406 O O . PRO A 1 178 ? -5.832 -19.734 18.391 1 95.12 178 PRO A O 1
ATOM 1409 N N . LEU A 1 179 ? -7.719 -18.953 19.047 1 94.12 179 LEU A N 1
ATOM 1410 C CA . LEU A 1 179 ? -7.375 -17.562 18.812 1 94.12 179 LEU A CA 1
ATOM 1411 C C . LEU A 1 179 ? -6.234 -17.125 19.719 1 94.12 179 LEU A C 1
ATOM 1413 O O . LEU A 1 179 ? -5.562 -16.125 19.453 1 94.12 179 LEU A O 1
ATOM 1417 N N . GLU A 1 180 ? -6.039 -17.781 20.781 1 93.56 180 GLU A N 1
ATOM 1418 C CA . GLU A 1 180 ? -4.988 -17.438 21.75 1 93.56 180 GLU A CA 1
ATOM 1419 C C . GLU A 1 180 ? -3.617 -17.875 21.234 1 93.56 180 GLU A C 1
ATOM 1421 O O . GLU A 1 180 ? -2.588 -17.438 21.75 1 93.56 180 GLU A O 1
ATOM 1426 N N . ALA A 1 181 ? -3.668 -18.844 20.297 1 94.31 181 ALA A N 1
ATOM 1427 C CA . ALA A 1 181 ? -2.402 -19.297 19.734 1 94.31 181 ALA A CA 1
ATOM 1428 C C . ALA A 1 181 ? -1.695 -18.156 18.984 1 94.31 181 ALA A C 1
ATOM 1430 O O . ALA A 1 181 ? -2.334 -17.375 18.281 1 94.31 181 ALA A O 1
ATOM 1431 N N . PRO A 1 182 ? -0.37 -18.125 19.125 1 93.75 182 PRO A N 1
ATOM 1432 C CA . PRO A 1 182 ? 0.397 -17.031 18.516 1 93.75 182 PRO A CA 1
ATOM 1433 C C . PRO A 1 182 ? 0.172 -16.922 17.016 1 93.75 182 PRO A C 1
ATOM 1435 O O . PRO A 1 182 ? 0.137 -15.82 16.469 1 93.75 182 PRO A O 1
ATOM 1438 N N . GLU A 1 183 ? -0.018 -18 16.406 1 93.06 183 GLU A N 1
ATOM 1439 C CA . GLU A 1 183 ? -0.168 -18 14.945 1 93.06 183 GLU A CA 1
ATOM 1440 C C . GLU A 1 183 ? -1.502 -17.375 14.531 1 93.06 183 GLU A C 1
ATOM 1442 O O . GLU A 1 183 ? -1.681 -17 13.375 1 93.06 183 GLU A O 1
ATOM 1447 N N . ASN A 1 184 ? -2.465 -17.312 15.531 1 95.94 184 ASN A N 1
ATOM 1448 C CA . ASN A 1 184 ? -3.791 -16.781 15.234 1 95.94 184 ASN A CA 1
ATOM 1449 C C . ASN A 1 184 ? -4.016 -15.43 15.914 1 95.94 184 ASN A C 1
ATOM 1451 O O . ASN A 1 184 ? -5.094 -14.852 15.805 1 95.94 184 ASN A O 1
ATOM 1455 N N . ALA A 1 185 ? -3.002 -14.883 16.531 1 96 185 ALA A N 1
ATOM 1456 C CA . ALA A 1 185 ? -3.111 -13.703 17.375 1 96 185 ALA A CA 1
ATOM 1457 C C . ALA A 1 185 ? -3.52 -12.477 16.562 1 96 185 ALA A C 1
ATOM 1459 O O . ALA A 1 185 ? -3.984 -11.484 17.109 1 96 185 ALA A O 1
ATOM 1460 N N . TYR A 1 186 ? -3.365 -12.602 15.289 1 97.56 186 TYR A N 1
ATOM 1461 C CA . TYR A 1 186 ? -3.721 -11.469 14.438 1 97.56 186 TYR A CA 1
ATOM 1462 C C . TYR A 1 186 ? -5.23 -11.391 14.25 1 97.56 186 TYR A C 1
ATOM 1464 O O . TYR A 1 186 ? -5.75 -10.367 13.797 1 97.56 186 TYR A O 1
ATOM 1472 N N . LEU A 1 187 ? -5.953 -12.406 14.641 1 98.38 187 LEU A N 1
ATOM 1473 C CA . LEU A 1 187 ? -7.402 -12.461 14.477 1 98.38 187 LEU A CA 1
ATOM 1474 C C . LEU A 1 187 ? -8.109 -12.016 15.75 1 98.38 187 LEU A C 1
ATOM 1476 O O . LEU A 1 187 ? -7.832 -12.531 16.828 1 98.38 187 LEU A O 1
ATOM 1480 N N . GLU A 1 188 ? -8.984 -11.07 15.594 1 98.31 188 GLU A N 1
ATOM 1481 C CA . GLU A 1 188 ? -9.859 -10.695 16.703 1 98.31 188 GLU A CA 1
ATOM 1482 C C . GLU A 1 188 ? -11.016 -11.68 16.844 1 98.31 188 GLU A C 1
ATOM 1484 O O . GLU A 1 188 ? -11.453 -11.969 17.969 1 98.31 188 GLU A O 1
ATOM 1489 N N . LYS A 1 189 ? -11.539 -12.172 15.688 1 98.12 189 LYS A N 1
ATOM 1490 C CA . LYS A 1 189 ? -12.617 -13.148 15.633 1 98.12 189 LYS A CA 1
ATOM 1491 C C . LYS A 1 189 ? -12.422 -14.133 14.484 1 98.12 189 LYS A C 1
ATOM 1493 O O . LYS A 1 189 ? -11.766 -13.805 13.492 1 98.12 189 LYS A O 1
ATOM 1498 N N . TYR A 1 190 ? -12.969 -15.305 14.672 1 98.19 190 TYR A N 1
ATOM 1499 C CA . TYR A 1 190 ? -12.961 -16.344 13.656 1 98.19 190 TYR A CA 1
ATOM 1500 C C . TYR A 1 190 ? -14.367 -16.844 13.367 1 98.19 190 TYR A C 1
ATOM 1502 O O . TYR A 1 190 ? -15.18 -17 14.281 1 98.19 190 TYR A O 1
ATOM 1510 N N . TYR A 1 191 ? -14.609 -17.047 12.086 1 97.81 191 TYR A N 1
ATOM 1511 C CA . TYR A 1 191 ? -15.898 -17.562 11.633 1 97.81 191 TYR A CA 1
ATOM 1512 C C . TYR A 1 191 ? -15.719 -18.766 10.727 1 97.81 191 TYR A C 1
ATOM 1514 O O . TYR A 1 191 ? -14.711 -18.875 10.016 1 97.81 191 TYR A O 1
ATOM 1522 N N . ASN A 1 192 ? -16.656 -19.625 10.797 1 96.38 192 ASN A N 1
ATOM 1523 C CA . ASN A 1 192 ? -16.797 -20.641 9.75 1 96.38 192 ASN A CA 1
ATOM 1524 C C . ASN A 1 192 ? -17.906 -20.281 8.773 1 96.38 192 ASN A C 1
ATOM 1526 O O . ASN A 1 192 ? -18.469 -19.188 8.836 1 96.38 192 ASN A O 1
ATOM 1530 N N . LYS A 1 193 ? -18.266 -21.188 7.906 1 94.44 193 LYS A N 1
ATOM 1531 C CA . LYS A 1 193 ? -19.203 -20.922 6.82 1 94.44 193 LYS A CA 1
ATOM 1532 C C . LYS A 1 193 ? -20.562 -20.516 7.363 1 94.44 193 LYS A C 1
ATOM 1534 O O . LYS A 1 193 ? -21.25 -19.672 6.773 1 94.44 193 LYS A O 1
ATOM 1539 N N . THR A 1 194 ? -20.922 -21 8.477 1 95.31 194 THR A N 1
ATOM 1540 C CA . THR A 1 194 ? -22.234 -20.75 9.055 1 95.31 194 THR A CA 1
ATOM 1541 C C . THR A 1 194 ? -22.344 -19.297 9.523 1 95.31 194 THR A C 1
ATOM 1543 O O . THR A 1 194 ? -23.438 -18.719 9.547 1 95.31 194 THR A O 1
ATOM 1546 N N . GLY A 1 195 ? -21.219 -18.703 9.883 1 97.19 195 GLY A N 1
ATOM 1547 C CA . GLY A 1 195 ? -21.203 -17.344 10.391 1 97.19 195 GLY A CA 1
ATOM 1548 C C . GLY A 1 195 ? -20.891 -16.312 9.32 1 97.19 195 GLY A C 1
ATOM 1549 O O . GLY A 1 195 ? -20.672 -15.133 9.633 1 97.19 195 GLY A O 1
ATOM 1550 N N . LEU A 1 196 ? -20.922 -16.688 8.078 1 97.81 196 LEU A N 1
ATOM 1551 C CA . LEU A 1 196 ? -20.469 -15.828 6.992 1 97.81 196 LEU A CA 1
ATOM 1552 C C . LEU A 1 196 ? -21.344 -14.578 6.898 1 97.81 196 LEU A C 1
ATOM 1554 O O . LEU A 1 196 ? -20.844 -13.469 6.711 1 97.81 196 LEU A O 1
ATOM 1558 N N . GLY A 1 197 ? -22.625 -14.742 6.992 1 97.62 197 GLY A N 1
ATOM 1559 C CA . GLY A 1 197 ? -23.516 -13.594 6.965 1 97.62 197 GLY A CA 1
ATOM 1560 C C . GLY A 1 197 ? -23.219 -12.57 8.039 1 97.62 197 GLY A C 1
ATOM 1561 O O . GLY A 1 197 ? -23.141 -11.367 7.758 1 97.62 197 GLY A O 1
ATOM 1562 N N . GLU A 1 198 ? -23.047 -13.008 9.234 1 97.56 198 GLU A N 1
ATOM 1563 C CA . GLU A 1 198 ? -22.688 -12.133 10.344 1 97.56 198 GLU A CA 1
ATOM 1564 C C . GLU A 1 198 ? -21.344 -11.445 10.094 1 97.56 198 GLU A C 1
ATOM 1566 O O . GLU A 1 198 ? -21.203 -10.25 10.344 1 97.56 198 GLU A O 1
ATOM 1571 N N . LEU A 1 199 ? -20.438 -12.18 9.609 1 98.12 199 LEU A N 1
ATOM 1572 C CA . LEU A 1 199 ? -19.109 -11.641 9.297 1 98.12 199 LEU A CA 1
ATOM 1573 C C . LEU A 1 199 ? -19.219 -10.508 8.289 1 98.12 199 LEU A C 1
ATOM 1575 O O . LEU A 1 199 ? -18.688 -9.422 8.516 1 98.12 199 LEU A O 1
ATOM 1579 N N . LEU A 1 200 ? -19.984 -10.734 7.285 1 98.25 200 LEU A N 1
ATOM 1580 C CA . LEU A 1 200 ? -20.109 -9.766 6.199 1 98.25 200 LEU A CA 1
ATOM 1581 C C . LEU A 1 200 ? -20.812 -8.5 6.68 1 98.25 200 LEU A C 1
ATOM 1583 O O . LEU A 1 200 ? -20.516 -7.402 6.199 1 98.25 200 LEU A O 1
ATOM 1587 N N . SER A 1 201 ? -21.641 -8.57 7.652 1 97.31 201 SER A N 1
ATOM 1588 C CA . SER A 1 201 ? -22.391 -7.434 8.156 1 97.31 201 SER A CA 1
ATOM 1589 C C . SER A 1 201 ? -21.562 -6.621 9.148 1 97.31 201 SER A C 1
ATOM 1591 O O . SER A 1 201 ? -22 -5.574 9.625 1 97.31 201 SER A O 1
ATOM 1593 N N . SER A 1 202 ? -20.344 -7.023 9.406 1 97.06 202 SER A N 1
ATOM 1594 C CA . SER A 1 202 ? -19.625 -6.41 10.516 1 97.06 202 SER A CA 1
ATOM 1595 C C . SER A 1 202 ? -18.312 -5.789 10.047 1 97.06 202 SER A C 1
ATOM 1597 O O . SER A 1 202 ? -17.531 -5.285 10.859 1 97.06 202 SER A O 1
ATOM 1599 N N . VAL A 1 203 ? -18.094 -5.781 8.766 1 98.31 203 VAL A N 1
ATOM 1600 C CA . VAL A 1 203 ? -16.75 -5.402 8.344 1 98.31 203 VAL A CA 1
ATOM 1601 C C . VAL A 1 203 ? -16.828 -4.281 7.316 1 98.31 203 VAL A C 1
ATOM 1603 O O . VAL A 1 203 ? -17.906 -3.971 6.801 1 98.31 203 VAL A O 1
ATOM 1606 N N . ASP A 1 204 ? -15.648 -3.662 7.059 1 98.44 204 ASP A N 1
ATOM 1607 C CA . ASP A 1 204 ? -15.5 -2.594 6.074 1 98.44 204 ASP A CA 1
ATOM 1608 C C . ASP A 1 204 ? -14.914 -3.129 4.77 1 98.44 204 ASP A C 1
ATOM 1610 O O . ASP A 1 204 ? -15.133 -2.549 3.703 1 98.44 204 ASP A O 1
ATOM 1614 N N . TYR A 1 205 ? -14.102 -4.223 4.863 1 98.88 205 TYR A N 1
ATOM 1615 C CA . TYR A 1 205 ? -13.469 -4.871 3.723 1 98.88 205 TYR A CA 1
ATOM 1616 C C . TYR A 1 205 ? -13.633 -6.383 3.797 1 98.88 205 TYR A C 1
ATOM 1618 O O . TYR A 1 205 ? -13.586 -6.969 4.883 1 98.88 205 TYR A O 1
ATOM 1626 N N . ILE A 1 206 ? -13.781 -6.969 2.652 1 98.88 206 ILE A N 1
ATOM 1627 C CA . ILE A 1 206 ? -13.703 -8.414 2.469 1 98.88 206 ILE A CA 1
ATOM 1628 C C . ILE A 1 206 ? -12.547 -8.758 1.531 1 98.88 206 ILE A C 1
ATOM 1630 O O . ILE A 1 206 ? -12.523 -8.312 0.38 1 98.88 206 ILE A O 1
ATOM 1634 N N . VAL A 1 207 ? -11.586 -9.453 2.061 1 98.88 207 VAL A N 1
ATOM 1635 C CA . VAL A 1 207 ? -10.477 -9.938 1.245 1 98.88 207 VAL A CA 1
ATOM 1636 C C . VAL A 1 207 ? -10.609 -11.445 1.031 1 98.88 207 VAL A C 1
ATOM 1638 O O . VAL A 1 207 ? -10.398 -12.227 1.958 1 98.88 207 VAL A O 1
ATOM 1641 N N . ASN A 1 208 ? -10.906 -11.828 -0.166 1 98.56 208 ASN A N 1
ATOM 1642 C CA . ASN A 1 208 ? -11.062 -13.242 -0.486 1 98.56 208 ASN A CA 1
ATOM 1643 C C . ASN A 1 208 ? -9.766 -13.844 -1.012 1 98.56 208 ASN A C 1
ATOM 1645 O O . ASN A 1 208 ? -9.211 -13.367 -1.998 1 98.56 208 ASN A O 1
ATOM 1649 N N . VAL A 1 209 ? -9.305 -14.844 -0.363 1 95.44 209 VAL A N 1
ATOM 1650 C CA . VAL A 1 209 ? -8.102 -15.555 -0.779 1 95.44 209 VAL A CA 1
ATOM 1651 C C . VAL A 1 209 ? -8.398 -17.047 -0.906 1 95.44 209 VAL A C 1
ATOM 1653 O O . VAL A 1 209 ? -7.484 -17.875 -0.911 1 95.44 209 VAL A O 1
ATOM 1656 N N . LEU A 1 210 ? -9.641 -17.422 -0.984 1 93.25 210 LEU A N 1
ATOM 1657 C CA . LEU A 1 210 ? -10.07 -18.812 -0.994 1 93.25 210 LEU A CA 1
ATOM 1658 C C . LEU A 1 210 ? -9.68 -19.484 -2.303 1 93.25 210 LEU A C 1
ATOM 1660 O O . LEU A 1 210 ? -9.773 -18.875 -3.373 1 93.25 210 LEU A O 1
ATOM 1664 N N . PRO A 1 211 ? -9.336 -20.75 -2.207 1 86.06 211 PRO A N 1
ATOM 1665 C CA . PRO A 1 211 ? -9.109 -21.516 -3.432 1 86.06 211 PRO A CA 1
ATOM 1666 C C . PRO A 1 211 ? -10.406 -21.953 -4.105 1 86.06 211 PRO A C 1
ATOM 1668 O O . PRO A 1 211 ? -11.484 -21.859 -3.506 1 86.06 211 PRO A O 1
ATOM 1671 N N . LYS A 1 212 ? -10.273 -22.344 -5.312 1 87.19 212 LYS A N 1
ATOM 1672 C CA . LYS A 1 212 ? -11.422 -22.906 -6.012 1 87.19 212 LYS A CA 1
ATOM 1673 C C . LYS A 1 212 ? -11.664 -24.344 -5.602 1 87.19 212 LYS A C 1
ATOM 1675 O O . LYS A 1 212 ? -10.844 -25.219 -5.895 1 87.19 212 LYS A O 1
ATOM 1680 N N . THR A 1 213 ? -12.664 -24.609 -4.867 1 83.62 213 THR A N 1
ATOM 1681 C CA . THR A 1 213 ? -13.141 -25.922 -4.461 1 83.62 213 THR A CA 1
ATOM 1682 C C . THR A 1 213 ? -14.656 -26.016 -4.559 1 83.62 213 THR A C 1
ATOM 1684 O O . THR A 1 213 ? -15.336 -24.984 -4.719 1 83.62 213 THR A O 1
ATOM 1687 N N . PRO A 1 214 ? -15.172 -27.203 -4.516 1 87.12 214 PRO A N 1
ATOM 1688 C CA . PRO A 1 214 ? -16.641 -27.297 -4.48 1 87.12 214 PRO A CA 1
ATOM 1689 C C . PRO A 1 214 ? -17.25 -26.531 -3.307 1 87.12 214 PRO A C 1
ATOM 1691 O O . PRO A 1 214 ? -18.328 -25.953 -3.441 1 87.12 214 PRO A O 1
ATOM 1694 N N . GLU A 1 215 ? -16.531 -26.453 -2.201 1 90 215 GLU A N 1
ATOM 1695 C CA . GLU A 1 215 ? -17.031 -25.812 -0.988 1 90 215 GLU A CA 1
ATOM 1696 C C . GLU A 1 215 ? -16.984 -24.281 -1.101 1 90 215 GLU A C 1
ATOM 1698 O O . GLU A 1 215 ? -17.719 -23.578 -0.415 1 90 215 GLU A O 1
ATOM 1703 N N . THR A 1 216 ? -16.125 -23.766 -1.911 1 93.62 216 THR A N 1
ATOM 1704 C CA . THR A 1 216 ? -15.961 -22.312 -1.995 1 93.62 216 THR A CA 1
ATOM 1705 C C . THR A 1 216 ? -16.734 -21.75 -3.188 1 93.62 216 THR A C 1
ATOM 1707 O O . THR A 1 216 ? -16.922 -20.547 -3.291 1 93.62 216 THR A O 1
ATOM 1710 N N . THR A 1 217 ? -17.172 -22.688 -4.062 1 95.25 217 THR A N 1
ATOM 1711 C CA . THR A 1 217 ? -17.891 -22.234 -5.25 1 95.25 217 THR A CA 1
ATOM 1712 C C . THR A 1 217 ? -19.219 -21.609 -4.875 1 95.25 217 THR A C 1
ATOM 1714 O O . THR A 1 217 ? -20.031 -22.219 -4.16 1 95.25 217 THR A O 1
ATOM 1717 N N . ASN A 1 218 ? -19.406 -20.391 -5.27 1 97.62 218 ASN A N 1
ATOM 1718 C CA . ASN A 1 218 ? -20.625 -19.609 -5.109 1 97.62 218 ASN A CA 1
ATOM 1719 C C . ASN A 1 218 ? -20.906 -19.297 -3.643 1 97.62 218 ASN A C 1
ATOM 1721 O O . ASN A 1 218 ? -22.047 -19 -3.271 1 97.62 218 ASN A O 1
ATOM 1725 N N . ILE A 1 219 ? -19.938 -19.344 -2.805 1 97.25 219 ILE A N 1
ATOM 1726 C CA . ILE A 1 219 ? -20.078 -19.156 -1.365 1 97.25 219 ILE A CA 1
ATOM 1727 C C . ILE A 1 219 ? -20.578 -17.75 -1.081 1 97.25 219 ILE A C 1
ATOM 1729 O O . ILE A 1 219 ? -21.25 -17.5 -0.074 1 97.25 219 ILE A O 1
ATOM 1733 N N . LEU A 1 220 ? -20.297 -16.75 -1.912 1 98.19 220 LEU A N 1
ATOM 1734 C CA . LEU A 1 220 ? -20.75 -15.367 -1.744 1 98.19 220 LEU A CA 1
ATOM 1735 C C . LEU A 1 220 ? -21.938 -15.07 -2.66 1 98.19 220 LEU A C 1
ATOM 1737 O O . LEU A 1 220 ? -22.344 -13.914 -2.801 1 98.19 220 LEU A O 1
ATOM 1741 N N . GLY A 1 221 ? -22.438 -16.109 -3.293 1 97 221 GLY A N 1
ATOM 1742 C CA . GLY A 1 221 ? -23.547 -15.961 -4.219 1 97 221 GLY A CA 1
ATOM 1743 C C . GLY A 1 221 ? -24.906 -16.047 -3.547 1 97 221 GLY A C 1
ATOM 1744 O O . GLY A 1 221 ? -25 -15.984 -2.318 1 97 221 GLY A O 1
ATOM 1745 N N . ASN A 1 222 ? -25.891 -15.977 -4.367 1 96.56 222 ASN A N 1
ATOM 1746 C CA . ASN A 1 222 ? -27.281 -16.125 -3.934 1 96.56 222 ASN A CA 1
ATOM 1747 C C . ASN A 1 222 ? -27.656 -15.062 -2.9 1 96.56 222 ASN A C 1
ATOM 1749 O O . ASN A 1 222 ? -28.266 -15.375 -1.878 1 96.56 222 ASN A O 1
ATOM 1753 N N . GLY A 1 223 ? -27.219 -13.875 -3.078 1 96.56 223 GLY A N 1
ATOM 1754 C CA . GLY A 1 223 ? -27.609 -12.734 -2.264 1 96.56 223 GLY A CA 1
ATOM 1755 C C . GLY A 1 223 ? -26.781 -12.586 -1.004 1 96.56 223 GLY A C 1
ATOM 1756 O O . GLY A 1 223 ? -27.062 -11.734 -0.162 1 96.56 223 GLY A O 1
ATOM 1757 N N . MET A 1 224 ? -25.781 -13.391 -0.803 1 97.88 224 MET A N 1
ATOM 1758 C CA . MET A 1 224 ? -24.953 -13.359 0.401 1 97.88 224 MET A CA 1
ATOM 1759 C C . MET A 1 224 ? -24.391 -11.961 0.639 1 97.88 224 MET A C 1
ATOM 1761 O O . MET A 1 224 ? -24.328 -11.492 1.779 1 97.88 224 MET A O 1
ATOM 1765 N N . LEU A 1 225 ? -24.047 -11.164 -0.383 1 98.19 225 LEU A N 1
ATOM 1766 C CA . LEU A 1 225 ? -23.406 -9.852 -0.265 1 98.19 225 LEU A CA 1
ATOM 1767 C C . LEU A 1 225 ? -24.406 -8.812 0.209 1 98.19 225 LEU A C 1
ATOM 1769 O O . LEU A 1 225 ? -24.031 -7.707 0.606 1 98.19 225 LEU A O 1
ATOM 1773 N N . LYS A 1 226 ? -25.719 -9.156 0.2 1 97.94 226 LYS A N 1
ATOM 1774 C CA . LYS A 1 226 ? -26.734 -8.25 0.737 1 97.94 226 LYS A CA 1
ATOM 1775 C C . LYS A 1 226 ? -26.484 -7.961 2.213 1 97.94 226 LYS A C 1
ATOM 1777 O O . LYS A 1 226 ? -26.922 -6.934 2.734 1 97.94 226 LYS A O 1
ATOM 1782 N N . HIS A 1 227 ? -25.797 -8.859 2.84 1 97.88 227 HIS A N 1
ATOM 1783 C CA . HIS A 1 227 ? -25.469 -8.672 4.25 1 97.88 227 HIS A CA 1
ATOM 1784 C C . HIS A 1 227 ? -24.562 -7.461 4.449 1 97.88 227 HIS A C 1
ATOM 1786 O O . HIS A 1 227 ? -24.406 -6.969 5.57 1 97.88 227 HIS A O 1
ATOM 1792 N N . CYS A 1 228 ? -23.906 -6.941 3.396 1 97.88 228 CYS A N 1
ATOM 1793 C CA . CYS A 1 228 ? -22.969 -5.82 3.471 1 97.88 228 CYS A CA 1
ATOM 1794 C C . CYS A 1 228 ? -23.703 -4.496 3.289 1 97.88 228 CYS A C 1
ATOM 1796 O O . CYS A 1 228 ? -23.109 -3.426 3.451 1 97.88 228 CYS A O 1
ATOM 1798 N N . LYS A 1 229 ? -24.953 -4.547 3.068 1 94.56 229 LYS A N 1
ATOM 1799 C CA . LYS A 1 229 ? -25.703 -3.34 2.721 1 94.56 229 LYS A CA 1
ATOM 1800 C C . LYS A 1 229 ? -25.562 -2.275 3.805 1 94.56 229 LYS A C 1
ATOM 1802 O O . LYS A 1 229 ? -25.516 -2.594 4.996 1 94.56 229 LYS A O 1
ATOM 1807 N N . ASN A 1 230 ? -25.438 -0.957 3.375 1 87.88 230 ASN A N 1
ATOM 1808 C CA . ASN A 1 230 ? -25.453 0.25 4.195 1 87.88 230 ASN A CA 1
ATOM 1809 C C . ASN A 1 230 ? -24.156 0.401 4.98 1 87.88 230 ASN A C 1
ATOM 1811 O O . ASN A 1 230 ? -24.109 1.107 5.992 1 87.88 230 ASN A O 1
ATOM 1815 N N . LYS A 1 231 ? -23 -0.255 4.672 1 89.38 231 LYS A N 1
ATOM 1816 C CA . LYS A 1 231 ? -21.75 -0.161 5.414 1 89.38 231 LYS A CA 1
ATOM 1817 C C . LYS A 1 231 ? -20.594 0.23 4.492 1 89.38 231 LYS A C 1
ATOM 1819 O O . LYS A 1 231 ? -19.469 0.409 4.945 1 89.38 231 LYS A O 1
ATOM 1824 N N . ASN A 1 232 ? -20.75 0.511 3.268 1 92 232 ASN A N 1
ATOM 1825 C CA . ASN A 1 232 ? -19.719 0.892 2.312 1 92 232 ASN A CA 1
ATOM 1826 C C . ASN A 1 232 ? -18.609 -0.163 2.229 1 92 232 ASN A C 1
ATOM 1828 O O . ASN A 1 232 ? -17.438 0.163 2.312 1 92 232 ASN A O 1
ATOM 1832 N N . VAL A 1 233 ? -18.938 -1.396 2.156 1 98.19 233 VAL A N 1
ATOM 1833 C CA . VAL A 1 233 ? -18 -2.514 2.139 1 98.19 233 VAL A CA 1
ATOM 1834 C C . VAL A 1 233 ? -17.312 -2.592 0.776 1 98.19 233 VAL A C 1
ATOM 1836 O O . VAL A 1 233 ? -17.969 -2.453 -0.261 1 98.19 233 VAL A O 1
ATOM 1839 N N . VAL A 1 234 ? -16 -2.738 0.774 1 98.81 234 VAL A N 1
ATOM 1840 C CA . VAL A 1 234 ? -15.234 -2.955 -0.449 1 98.81 234 VAL A CA 1
ATOM 1841 C C . VAL A 1 234 ? -14.789 -4.414 -0.532 1 98.81 234 VAL A C 1
ATOM 1843 O O . VAL A 1 234 ? -14.289 -4.977 0.444 1 98.81 234 VAL A O 1
ATOM 1846 N N . PHE A 1 235 ? -15.07 -5.02 -1.67 1 98.88 235 PHE A N 1
ATOM 1847 C CA . PHE A 1 235 ? -14.727 -6.422 -1.896 1 98.88 235 PHE A CA 1
ATOM 1848 C C . PHE A 1 235 ? -13.43 -6.539 -2.691 1 98.88 235 PHE A C 1
ATOM 1850 O O . PHE A 1 235 ? -13.336 -6.027 -3.809 1 98.88 235 PHE A O 1
ATOM 1857 N N . ILE A 1 236 ? -12.414 -7.168 -2.094 1 98.94 236 ILE A N 1
ATOM 1858 C CA . ILE A 1 236 ? -11.164 -7.469 -2.777 1 98.94 236 ILE A CA 1
ATOM 1859 C C . ILE A 1 236 ? -11.086 -8.961 -3.082 1 98.94 236 ILE A C 1
ATOM 1861 O O . ILE A 1 236 ? -11.102 -9.789 -2.168 1 98.94 236 ILE A O 1
ATOM 1865 N N . ASN A 1 237 ? -10.961 -9.328 -4.332 1 98.75 237 ASN A N 1
ATOM 1866 C CA . ASN A 1 237 ? -10.859 -10.734 -4.703 1 98.75 237 ASN A CA 1
ATOM 1867 C C . ASN A 1 237 ? -9.5 -11.055 -5.316 1 98.75 237 ASN A C 1
ATOM 1869 O O . ASN A 1 237 ? -9.219 -10.664 -6.449 1 98.75 237 ASN A O 1
ATOM 1873 N N . ILE A 1 238 ? -8.68 -11.781 -4.578 1 97.25 238 ILE A N 1
ATOM 1874 C CA . ILE A 1 238 ? -7.359 -12.172 -5.066 1 97.25 238 ILE A CA 1
ATOM 1875 C C . ILE A 1 238 ? -7.195 -13.688 -4.938 1 97.25 238 ILE A C 1
ATOM 1877 O O . ILE A 1 238 ? -6.078 -14.203 -5.039 1 97.25 238 ILE A O 1
ATOM 1881 N N . GLY A 1 239 ? -8.242 -14.344 -4.586 1 93.69 239 GLY A N 1
ATOM 1882 C CA . GLY A 1 239 ? -8.273 -15.797 -4.609 1 93.69 239 GLY A CA 1
ATOM 1883 C C . GLY A 1 239 ? -8.625 -16.359 -5.973 1 93.69 239 GLY A C 1
ATOM 1884 O O . GLY A 1 239 ? -7.801 -16.344 -6.891 1 93.69 239 GLY A O 1
ATOM 1885 N N . ARG A 1 240 ? -9.938 -16.812 -6.016 1 92.06 240 ARG A N 1
ATOM 1886 C CA . ARG A 1 240 ? -10.469 -17.312 -7.281 1 92.06 240 ARG A CA 1
ATOM 1887 C C . ARG A 1 240 ? -11.836 -16.703 -7.57 1 92.06 240 ARG A C 1
ATOM 1889 O O . ARG A 1 240 ? -12.547 -16.281 -6.652 1 92.06 240 ARG A O 1
ATOM 1896 N N . GLY A 1 241 ? -12.18 -16.625 -8.852 1 95.5 241 GLY A N 1
ATOM 1897 C CA . GLY A 1 241 ? -13.375 -15.914 -9.266 1 95.5 241 GLY A CA 1
ATOM 1898 C C . GLY A 1 241 ? -14.641 -16.734 -9.109 1 95.5 241 GLY A C 1
ATOM 1899 O O . GLY A 1 241 ? -15.742 -16.25 -9.359 1 95.5 241 GLY A O 1
ATOM 1900 N N . ASN A 1 242 ? -14.508 -17.984 -8.578 1 94.19 242 ASN A N 1
ATOM 1901 C CA . ASN A 1 242 ? -15.641 -18.906 -8.523 1 94.19 242 ASN A CA 1
ATOM 1902 C C . ASN A 1 242 ? -16.562 -18.594 -7.348 1 94.19 242 ASN A C 1
ATOM 1904 O O . ASN A 1 242 ? -17.656 -19.141 -7.254 1 94.19 242 ASN A O 1
ATOM 1908 N N . VAL A 1 243 ? -16.219 -17.672 -6.445 1 97.12 243 VAL A N 1
ATOM 1909 C CA . VAL A 1 243 ? -16.922 -17.484 -5.18 1 97.12 243 VAL A CA 1
ATOM 1910 C C . VAL A 1 243 ? -18.266 -16.828 -5.434 1 97.12 243 VAL A C 1
ATOM 1912 O O . VAL A 1 243 ? -19.141 -16.828 -4.562 1 97.12 243 VAL A O 1
ATOM 1915 N N . LEU A 1 244 ? -18.453 -16.266 -6.582 1 97.31 244 LEU A N 1
ATOM 1916 C CA . LEU A 1 244 ? -19.734 -15.734 -7.035 1 97.31 244 LEU A CA 1
ATOM 1917 C C . LEU A 1 244 ? -19.734 -15.523 -8.547 1 97.31 244 LEU A C 1
ATOM 1919 O O . LEU A 1 244 ? -18.672 -15.484 -9.172 1 97.31 244 LEU A O 1
ATOM 1923 N N . THR A 1 245 ? -20.891 -15.383 -9.148 1 97.69 245 THR A N 1
ATOM 1924 C CA . THR A 1 245 ? -20.984 -15.133 -10.586 1 97.69 245 THR A CA 1
ATOM 1925 C C . THR A 1 245 ? -20.719 -13.664 -10.898 1 97.69 245 THR A C 1
ATOM 1927 O O . THR A 1 245 ? -20.922 -12.797 -10.047 1 97.69 245 THR A O 1
ATOM 1930 N N . GLU A 1 246 ? -20.188 -13.43 -12.102 1 98 246 GLU A N 1
ATOM 1931 C CA . GLU A 1 246 ? -20 -12.039 -12.516 1 98 246 GLU A CA 1
ATOM 1932 C C . GLU A 1 246 ? -21.297 -11.258 -12.477 1 98 246 GLU A C 1
ATOM 1934 O O . GLU A 1 246 ? -21.328 -10.094 -12.078 1 98 246 GLU A O 1
ATOM 1939 N N . LEU A 1 247 ? -22.359 -11.898 -12.883 1 97.62 247 LEU A N 1
ATOM 1940 C CA . LEU A 1 247 ? -23.672 -11.258 -12.883 1 97.62 247 LEU A CA 1
ATOM 1941 C C . LEU A 1 247 ? -24.062 -10.797 -11.484 1 97.62 247 LEU A C 1
ATOM 1943 O O . LEU A 1 247 ? -24.531 -9.672 -11.305 1 97.62 247 LEU A O 1
ATOM 1947 N N . GLU A 1 248 ? -23.859 -11.586 -10.531 1 97.75 248 GLU A N 1
ATOM 1948 C CA . GLU A 1 248 ? -24.188 -11.227 -9.156 1 97.75 248 GLU A CA 1
ATOM 1949 C C . GLU A 1 248 ? -23.281 -10.117 -8.641 1 97.75 248 GLU A C 1
ATOM 1951 O O . GLU A 1 248 ? -23.719 -9.258 -7.879 1 97.75 248 GLU A O 1
ATOM 1956 N N . LEU A 1 249 ? -22.047 -10.188 -8.961 1 98.44 249 LEU A N 1
ATOM 1957 C CA . LEU A 1 249 ? -21.109 -9.141 -8.555 1 98.44 249 LEU A CA 1
ATOM 1958 C C . LEU A 1 249 ? -21.531 -7.785 -9.109 1 98.44 249 LEU A C 1
ATOM 1960 O O . LEU A 1 249 ? -21.562 -6.793 -8.383 1 98.44 249 LEU A O 1
ATOM 1964 N N . VAL A 1 250 ? -21.891 -7.789 -10.383 1 98.44 250 VAL A N 1
ATOM 1965 C CA . VAL A 1 250 ? -22.344 -6.562 -11.031 1 98.44 250 VAL A CA 1
ATOM 1966 C C . VAL A 1 250 ? -23.609 -6.055 -10.352 1 98.44 250 VAL A C 1
ATOM 1968 O O . VAL A 1 250 ? -23.734 -4.855 -10.094 1 98.44 250 VAL A O 1
ATOM 1971 N N . GLN A 1 251 ? -24.469 -6.969 -10.039 1 97.94 251 GLN A N 1
ATOM 1972 C CA . GLN A 1 251 ? -25.688 -6.598 -9.336 1 97.94 251 GLN A CA 1
ATOM 1973 C C . GLN A 1 251 ? -25.375 -5.992 -7.969 1 97.94 251 GLN A C 1
ATOM 1975 O O . GLN A 1 251 ? -25.938 -4.957 -7.598 1 97.94 251 GLN A O 1
ATOM 1980 N N . ALA A 1 252 ? -24.5 -6.609 -7.215 1 98.12 252 ALA A N 1
ATOM 1981 C CA . ALA A 1 252 ? -24.125 -6.141 -5.883 1 98.12 252 ALA A CA 1
ATOM 1982 C C . ALA A 1 252 ? -23.531 -4.738 -5.949 1 98.12 252 ALA A C 1
ATOM 1984 O O . ALA A 1 252 ? -23.766 -3.914 -5.059 1 98.12 252 ALA A O 1
ATOM 1985 N N . LEU A 1 253 ? -22.781 -4.43 -6.984 1 98.19 253 LEU A N 1
ATOM 1986 C CA . LEU A 1 253 ? -22.125 -3.133 -7.172 1 98.19 253 LEU A CA 1
ATOM 1987 C C . LEU A 1 253 ? -23.156 -2.074 -7.578 1 98.19 253 LEU A C 1
ATOM 1989 O O . LEU A 1 253 ? -23.156 -0.966 -7.039 1 98.19 253 LEU A O 1
ATOM 1993 N N . ASN A 1 254 ? -24.047 -2.457 -8.469 1 97.44 254 ASN A N 1
ATOM 1994 C CA . ASN A 1 254 ? -25.062 -1.525 -8.961 1 97.44 254 ASN A CA 1
ATOM 1995 C C . ASN A 1 254 ? -26.094 -1.194 -7.883 1 97.44 254 ASN A C 1
ATOM 1997 O O . ASN A 1 254 ? -26.516 -0.047 -7.766 1 97.44 254 ASN A O 1
ATOM 2001 N N . GLU A 1 255 ? -26.422 -2.188 -7.117 1 96.69 255 GLU A N 1
ATOM 2002 C CA . GLU A 1 255 ? -27.438 -2.01 -6.086 1 96.69 255 GLU A CA 1
ATOM 2003 C C . GLU A 1 255 ? -26.812 -1.534 -4.777 1 96.69 255 GLU A C 1
ATOM 2005 O O . GLU A 1 255 ? -27.516 -1.398 -3.768 1 96.69 255 GLU A O 1
ATOM 2010 N N . LYS A 1 256 ? -25.5 -1.426 -4.727 1 96.75 256 LYS A N 1
ATOM 2011 C CA . LYS A 1 256 ? -24.75 -0.883 -3.598 1 96.75 256 LYS A CA 1
ATOM 2012 C C . LYS A 1 256 ? -24.875 -1.786 -2.373 1 96.75 256 LYS A C 1
ATOM 2014 O O . LYS A 1 256 ? -25 -1.302 -1.247 1 96.75 256 LYS A O 1
ATOM 2019 N N . TRP A 1 257 ? -25.031 -3.125 -2.748 1 97.56 257 TRP A N 1
ATOM 2020 C CA . TRP A 1 257 ? -24.797 -4.039 -1.635 1 97.56 257 TRP A CA 1
ATOM 2021 C C . TRP A 1 257 ? -23.391 -3.871 -1.077 1 97.56 257 TRP A C 1
ATOM 2023 O O . TRP A 1 257 ? -23.172 -3.92 0.138 1 97.56 257 TRP A O 1
ATOM 2033 N N . ILE A 1 258 ? -22.438 -3.658 -1.967 1 98.19 258 ILE A N 1
ATOM 2034 C CA . ILE A 1 258 ? -21.062 -3.273 -1.646 1 98.19 258 ILE A CA 1
ATOM 2035 C C . ILE A 1 258 ? -20.719 -1.948 -2.326 1 98.19 258 ILE A C 1
ATOM 2037 O O . ILE A 1 258 ? -21.297 -1.611 -3.361 1 98.19 258 ILE A O 1
ATOM 2041 N N . SER A 1 259 ? -19.828 -1.188 -1.729 1 97.31 259 SER A N 1
ATOM 2042 C CA . SER A 1 259 ? -19.531 0.154 -2.217 1 97.31 259 SER A CA 1
ATOM 2043 C C . SER A 1 259 ? -18.562 0.109 -3.396 1 97.31 259 SER A C 1
ATOM 2045 O O . SER A 1 259 ? -18.5 1.055 -4.184 1 97.31 259 SER A O 1
ATOM 2047 N N . GLY A 1 260 ? -17.797 -0.972 -3.504 1 98.19 260 GLY A N 1
ATOM 2048 C CA . GLY A 1 260 ? -16.828 -1.121 -4.578 1 98.19 260 GLY A CA 1
ATOM 2049 C C . GLY A 1 260 ? -16.141 -2.477 -4.582 1 98.19 260 GLY A C 1
ATOM 2050 O O . GLY A 1 260 ? -16.391 -3.301 -3.695 1 98.19 260 GLY A O 1
ATOM 2051 N N . ALA A 1 261 ? -15.328 -2.719 -5.598 1 98.81 261 ALA A N 1
ATOM 2052 C CA . ALA A 1 261 ? -14.602 -3.98 -5.719 1 98.81 261 ALA A CA 1
ATOM 2053 C C . ALA A 1 261 ? -13.227 -3.764 -6.344 1 98.81 261 ALA A C 1
ATOM 2055 O O . ALA A 1 261 ? -13.078 -2.963 -7.27 1 98.81 261 ALA A O 1
ATOM 2056 N N . ILE A 1 262 ? -12.289 -4.395 -5.789 1 98.88 262 ILE A N 1
ATOM 2057 C CA . ILE A 1 262 ? -10.938 -4.523 -6.336 1 98.88 262 ILE A CA 1
ATOM 2058 C C . ILE A 1 262 ? -10.688 -5.973 -6.742 1 98.88 262 ILE A C 1
ATOM 2060 O O . ILE A 1 262 ? -10.609 -6.859 -5.887 1 98.88 262 ILE A O 1
ATOM 2064 N N . LEU A 1 263 ? -10.547 -6.184 -8.023 1 98.81 263 LEU A N 1
ATOM 2065 C CA . LEU A 1 263 ? -10.609 -7.543 -8.547 1 98.81 263 LEU A CA 1
ATOM 2066 C C . LEU A 1 263 ? -9.328 -7.898 -9.289 1 98.81 263 LEU A C 1
ATOM 2068 O O . LEU A 1 263 ? -8.93 -7.203 -10.227 1 98.81 263 LEU A O 1
ATOM 2072 N N . ASP A 1 264 ? -8.734 -8.984 -8.867 1 98.56 264 ASP A N 1
ATOM 2073 C CA . ASP A 1 264 ? -7.566 -9.523 -9.57 1 98.56 264 ASP A CA 1
ATOM 2074 C C . ASP A 1 264 ? -7.91 -10.82 -10.289 1 98.56 264 ASP A C 1
ATOM 2076 O O . ASP A 1 264 ? -7.164 -11.266 -11.172 1 98.56 264 ASP A O 1
ATOM 2080 N N . VAL A 1 265 ? -9.031 -11.445 -9.906 1 97.25 265 VAL A N 1
ATOM 2081 C CA . VAL A 1 265 ? -9.469 -12.703 -10.508 1 97.25 265 VAL A CA 1
ATOM 2082 C C . VAL A 1 265 ? -10.945 -12.609 -10.883 1 97.25 265 VAL A C 1
ATOM 2084 O O . VAL A 1 265 ? -11.68 -11.773 -10.344 1 97.25 265 VAL A O 1
ATOM 2087 N N . PHE A 1 266 ? -11.336 -13.461 -11.797 1 97.56 266 PHE A N 1
ATOM 2088 C CA . PHE A 1 266 ? -12.672 -13.367 -12.391 1 97.56 266 PHE A CA 1
ATOM 2089 C C . PHE A 1 266 ? -13.234 -14.758 -12.664 1 97.56 266 PHE A C 1
ATOM 2091 O O . PHE A 1 266 ? -12.492 -15.742 -12.695 1 97.56 266 PHE A O 1
ATOM 2098 N N . GLU A 1 267 ? -14.492 -14.773 -12.82 1 95.75 267 GLU A N 1
ATOM 2099 C CA . GLU A 1 267 ? -15.148 -16.016 -13.18 1 95.75 267 GLU A CA 1
ATOM 2100 C C . GLU A 1 267 ? -14.594 -16.578 -14.484 1 95.75 267 GLU A C 1
ATOM 2102 O O . GLU A 1 267 ? -14.352 -17.797 -14.594 1 95.75 267 GLU A O 1
ATOM 2107 N N . LYS A 1 268 ? -14.414 -15.703 -15.414 1 94.75 268 LYS A N 1
ATOM 2108 C CA . LYS A 1 268 ? -13.805 -16.047 -16.688 1 94.75 268 LYS A CA 1
ATOM 2109 C C . LYS A 1 268 ? -12.516 -15.266 -16.922 1 94.75 268 LYS A C 1
ATOM 2111 O O . LYS A 1 268 ? -12.508 -14.031 -16.797 1 94.75 268 LYS A O 1
ATOM 2116 N N . GLU A 1 269 ? -11.445 -15.945 -17.203 1 93.81 269 GLU A N 1
ATOM 2117 C CA . GLU A 1 269 ? -10.164 -15.312 -17.484 1 93.81 269 GLU A CA 1
ATOM 2118 C C . GLU A 1 269 ? -9.586 -15.812 -18.812 1 93.81 269 GLU A C 1
ATOM 2120 O O . GLU A 1 269 ? -9.57 -17.016 -19.078 1 93.81 269 GLU A O 1
ATOM 2125 N N . PRO A 1 270 ? -9.234 -14.914 -19.688 1 96 270 PRO A N 1
ATOM 2126 C CA . PRO A 1 270 ? -9.203 -13.453 -19.562 1 96 270 PRO A CA 1
ATOM 2127 C C . PRO A 1 270 ? -10.594 -12.836 -19.469 1 96 270 PRO A C 1
ATOM 2129 O O . PRO A 1 270 ? -11.547 -13.359 -20.062 1 96 270 PRO A O 1
ATOM 2132 N N . LEU A 1 271 ? -10.688 -11.711 -18.75 1 98 271 LEU A N 1
ATOM 2133 C CA . LEU A 1 271 ? -11.953 -11.008 -18.641 1 98 271 LEU A CA 1
ATOM 2134 C C . LEU A 1 271 ? -12.414 -10.5 -20.016 1 98 271 LEU A C 1
ATOM 2136 O O . LEU A 1 271 ? -11.695 -9.75 -20.672 1 98 271 LEU A O 1
ATOM 2140 N N . PRO A 1 272 ? -13.578 -10.938 -20.406 1 97.62 272 PRO A N 1
ATOM 2141 C CA . PRO A 1 272 ? -14.039 -10.539 -21.734 1 97.62 272 PRO A CA 1
ATOM 2142 C C . PRO A 1 272 ? -14.195 -9.023 -21.875 1 97.62 272 PRO A C 1
ATOM 2144 O O . PRO A 1 272 ? -14.586 -8.344 -20.922 1 97.62 272 PRO A O 1
ATOM 2147 N N . GLN A 1 273 ? -14.016 -8.555 -23.062 1 97.12 273 GLN A N 1
ATOM 2148 C CA . GLN A 1 273 ? -14.086 -7.121 -23.344 1 97.12 273 GLN A CA 1
ATOM 2149 C C . GLN A 1 273 ? -15.484 -6.582 -23.078 1 97.12 273 GLN A C 1
ATOM 2151 O O . GLN A 1 273 ? -15.656 -5.41 -22.734 1 97.12 273 GLN A O 1
ATOM 2156 N N . GLU A 1 274 ? -16.438 -7.438 -23.203 1 97.31 274 GLU A N 1
ATOM 2157 C CA . GLU A 1 274 ? -17.828 -7.031 -23.062 1 97.31 274 GLU A CA 1
ATOM 2158 C C . GLU A 1 274 ? -18.219 -6.941 -21.594 1 97.31 274 GLU A C 1
ATOM 2160 O O . GLU A 1 274 ? -19.312 -6.449 -21.266 1 97.31 274 GLU A O 1
ATOM 2165 N N . SER A 1 275 ? -17.391 -7.422 -20.766 1 98.12 275 SER A N 1
ATOM 2166 C CA . SER A 1 275 ? -17.734 -7.422 -19.344 1 98.12 275 SER A CA 1
ATOM 2167 C C . SER A 1 275 ? -18.031 -6.008 -18.844 1 98.12 275 SER A C 1
ATOM 2169 O O . SER A 1 275 ? -17.25 -5.082 -19.109 1 98.12 275 SER A O 1
ATOM 2171 N N . GLN A 1 276 ? -19.047 -5.852 -18.016 1 97.88 276 GLN A N 1
ATOM 2172 C CA . GLN A 1 276 ? -19.422 -4.566 -17.438 1 97.88 276 GLN A CA 1
ATOM 2173 C C . GLN A 1 276 ? -18.406 -4.141 -16.375 1 97.88 276 GLN A C 1
ATOM 2175 O O . GLN A 1 276 ? -18.328 -2.957 -16.031 1 97.88 276 GLN A O 1
ATOM 2180 N N . LEU A 1 277 ? -17.656 -5.051 -15.883 1 98.38 277 LEU A N 1
ATOM 2181 C CA . LEU A 1 277 ? -16.734 -4.777 -14.789 1 98.38 277 LEU A CA 1
ATOM 2182 C C . LEU A 1 277 ? -15.664 -3.773 -15.219 1 98.38 277 LEU A C 1
ATOM 2184 O O . LEU A 1 277 ? -15.156 -3.01 -14.398 1 98.38 277 LEU A O 1
ATOM 2188 N N . TRP A 1 278 ? -15.391 -3.719 -16.547 1 98.19 278 TRP A N 1
ATOM 2189 C CA . TRP A 1 278 ? -14.344 -2.842 -17.047 1 98.19 278 TRP A CA 1
ATOM 2190 C C . TRP A 1 278 ? -14.695 -1.376 -16.812 1 98.19 278 TRP A C 1
ATOM 2192 O O . TRP A 1 278 ? -13.805 -0.536 -16.656 1 98.19 278 TRP A O 1
ATOM 2202 N N . THR A 1 279 ? -16.016 -1.098 -16.688 1 96.94 279 THR A N 1
ATOM 2203 C CA . THR A 1 279 ? -16.391 0.305 -16.828 1 96.94 279 THR A CA 1
ATOM 2204 C C . THR A 1 279 ? -17.141 0.79 -15.586 1 96.94 279 THR A C 1
ATOM 2206 O O . THR A 1 279 ? -17.406 1.983 -15.445 1 96.94 279 THR A O 1
ATOM 2209 N N . LEU A 1 280 ? -17.484 -0.123 -14.695 1 97.62 280 LEU A N 1
ATOM 2210 C CA . LEU A 1 280 ? -18.094 0.323 -13.453 1 97.62 280 LEU A CA 1
ATOM 2211 C C . LEU A 1 280 ? -17.172 1.281 -12.703 1 97.62 280 LEU A C 1
ATOM 2213 O O . LEU A 1 280 ? -16 0.992 -12.508 1 97.62 280 LEU A O 1
ATOM 2217 N N . PRO A 1 281 ? -17.641 2.424 -12.289 1 95.81 281 PRO A N 1
ATOM 2218 C CA . PRO A 1 281 ? -16.781 3.445 -11.68 1 95.81 281 PRO A CA 1
ATOM 2219 C C . PRO A 1 281 ? -16.266 3.031 -10.305 1 95.81 281 PRO A C 1
ATOM 2221 O O . PRO A 1 281 ? -15.297 3.617 -9.805 1 95.81 281 PRO A O 1
ATOM 2224 N N . ASN A 1 282 ? -16.906 2.053 -9.664 1 97.5 282 ASN A N 1
ATOM 2225 C CA . ASN A 1 282 ? -16.5 1.619 -8.336 1 97.5 282 ASN A CA 1
ATOM 2226 C C . ASN A 1 282 ? -15.789 0.266 -8.383 1 97.5 282 ASN A C 1
ATOM 2228 O O . ASN A 1 282 ? -15.93 -0.541 -7.461 1 97.5 282 ASN A O 1
ATOM 2232 N N . VAL A 1 283 ? -15.086 0.048 -9.523 1 98.62 283 VAL A N 1
ATOM 2233 C CA . VAL A 1 283 ? -14.336 -1.195 -9.672 1 98.62 283 VAL A CA 1
ATOM 2234 C C . VAL A 1 283 ? -12.922 -0.891 -10.164 1 98.62 283 VAL A C 1
ATOM 2236 O O . VAL A 1 283 ? -12.734 -0.053 -11.055 1 98.62 283 VAL A O 1
ATOM 2239 N N . PHE A 1 284 ? -11.922 -1.458 -9.555 1 98.62 284 PHE A N 1
ATOM 2240 C CA . PHE A 1 284 ? -10.555 -1.49 -10.078 1 98.62 284 PHE A CA 1
ATOM 2241 C C . PHE A 1 284 ? -10.141 -2.914 -10.43 1 98.62 284 PHE A C 1
ATOM 2243 O O . PHE A 1 284 ? -10.406 -3.848 -9.664 1 98.62 284 PHE A O 1
ATOM 2250 N N . ILE A 1 285 ? -9.477 -3.078 -11.555 1 98.19 285 ILE A N 1
ATOM 2251 C CA . ILE A 1 285 ? -9.203 -4.402 -12.102 1 98.19 285 ILE A CA 1
ATOM 2252 C C . ILE A 1 285 ? -7.707 -4.547 -12.375 1 98.19 285 ILE A C 1
ATOM 2254 O O . ILE A 1 285 ? -7.074 -3.623 -12.898 1 98.19 285 ILE A O 1
ATOM 2258 N N . THR A 1 286 ? -7.117 -5.637 -11.945 1 98.31 286 THR A N 1
ATOM 2259 C CA . THR A 1 286 ? -5.832 -6.133 -12.422 1 98.31 286 THR A CA 1
ATOM 2260 C C . THR A 1 286 ? -5.969 -7.543 -12.984 1 98.31 286 THR A C 1
ATOM 2262 O O . THR A 1 286 ? -6.902 -8.266 -12.633 1 98.31 286 THR A O 1
ATOM 2265 N N . PRO A 1 287 ? -5.188 -7.914 -13.938 1 97.44 287 PRO A N 1
ATOM 2266 C CA . PRO A 1 287 ? -5.355 -9.172 -14.664 1 97.44 287 PRO A CA 1
ATOM 2267 C C . PRO A 1 287 ? -4.594 -10.328 -14.016 1 97.44 287 PRO A C 1
ATOM 2269 O O . PRO A 1 287 ? -3.709 -10.922 -14.641 1 97.44 287 PRO A O 1
ATOM 2272 N N . HIS A 1 288 ? -5.016 -10.703 -12.797 1 95 288 HIS A N 1
ATOM 2273 C CA . HIS A 1 288 ? -4.484 -11.867 -12.094 1 95 288 HIS A CA 1
ATOM 2274 C C . HIS A 1 288 ? -2.979 -11.75 -11.891 1 95 288 HIS A C 1
ATOM 2276 O O . HIS A 1 288 ? -2.23 -12.672 -12.219 1 95 288 HIS A O 1
ATOM 2282 N N . ILE A 1 289 ? -2.588 -10.594 -11.273 1 95.31 289 ILE A N 1
ATOM 2283 C CA . ILE A 1 289 ? -1.164 -10.328 -11.102 1 95.31 289 ILE A CA 1
ATOM 2284 C C . ILE A 1 289 ? -0.88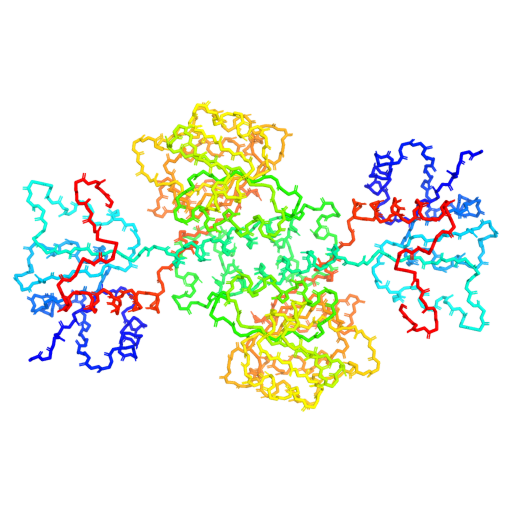6 -9.938 -9.648 1 95.31 289 ILE A C 1
ATOM 2286 O O . ILE A 1 289 ? 0.121 -9.289 -9.359 1 95.31 289 ILE A O 1
ATOM 2290 N N . SER A 1 290 ? -1.826 -10.203 -8.703 1 95.69 290 SER A N 1
ATOM 2291 C CA . SER A 1 290 ? -1.617 -9.875 -7.297 1 95.69 290 SER A CA 1
ATOM 2292 C C . SER A 1 290 ? -0.441 -10.648 -6.719 1 95.69 290 SER A C 1
ATOM 2294 O O . SER A 1 290 ? 0.158 -10.227 -5.727 1 95.69 290 SER A O 1
ATOM 2296 N N . GLY A 1 291 ? -0.138 -11.781 -7.23 1 91.56 291 GLY A N 1
ATOM 2297 C CA . GLY A 1 291 ? 0.955 -12.648 -6.828 1 91.56 291 GLY A CA 1
ATOM 2298 C C . GLY A 1 291 ? 1.647 -13.32 -8 1 91.56 291 GLY A C 1
ATOM 2299 O O . GLY A 1 291 ? 1.426 -14.508 -8.266 1 91.56 291 GLY A O 1
ATOM 2300 N N . ASN A 1 292 ? 2.52 -12.594 -8.625 1 87.5 292 ASN A N 1
ATOM 2301 C CA . ASN A 1 292 ? 3.266 -13.141 -9.758 1 87.5 292 ASN A CA 1
ATOM 2302 C C . ASN A 1 292 ? 4.398 -14.055 -9.289 1 87.5 292 ASN A C 1
ATOM 2304 O O . ASN A 1 292 ? 5.047 -13.773 -8.281 1 87.5 292 ASN A O 1
ATOM 2308 N N . SER A 1 293 ? 4.531 -15.125 -10.023 1 87.5 293 SER A N 1
ATOM 2309 C CA . SER A 1 293 ? 5.758 -15.891 -9.828 1 87.5 293 SER A CA 1
ATOM 2310 C C . SER A 1 293 ? 6.961 -15.156 -10.414 1 87.5 293 SER A C 1
ATOM 2312 O O . SER A 1 293 ? 7.023 -14.93 -11.625 1 87.5 293 SER A O 1
ATOM 2314 N N . ARG A 1 294 ? 7.855 -14.75 -9.625 1 90.81 294 ARG A N 1
ATOM 2315 C CA . ARG A 1 294 ? 9.055 -14.047 -10.086 1 90.81 294 ARG A CA 1
ATOM 2316 C C . ARG A 1 294 ? 10.211 -15.023 -10.281 1 90.81 294 ARG A C 1
ATOM 2318 O O . ARG A 1 294 ? 10.312 -16.031 -9.578 1 90.81 294 ARG A O 1
ATOM 2325 N N . ALA A 1 295 ? 11.031 -14.648 -11.227 1 92.88 295 ALA A N 1
ATOM 2326 C CA . ALA A 1 295 ? 12.164 -15.5 -11.562 1 92.88 295 ALA A CA 1
ATOM 2327 C C . ALA A 1 295 ? 13 -15.82 -10.32 1 92.88 295 ALA A C 1
ATOM 2329 O O . ALA A 1 295 ? 13.391 -16.969 -10.102 1 92.88 295 ALA A O 1
ATOM 2330 N N . GLN A 1 296 ? 13.211 -14.852 -9.523 1 92.06 296 GLN A N 1
ATOM 2331 C CA . GLN A 1 296 ? 14.031 -15.039 -8.336 1 92.06 296 GLN A CA 1
ATOM 2332 C C . GLN A 1 296 ? 13.367 -15.992 -7.348 1 92.06 296 GLN A C 1
ATOM 2334 O O . GLN A 1 296 ? 14.039 -16.812 -6.719 1 92.06 296 GLN A O 1
ATOM 2339 N N . ASP A 1 297 ? 12.078 -15.898 -7.199 1 92.31 297 ASP A N 1
ATOM 2340 C CA . ASP A 1 297 ? 11.352 -16.766 -6.273 1 92.31 297 ASP A CA 1
ATOM 2341 C C . ASP A 1 297 ? 11.328 -18.203 -6.773 1 92.31 297 ASP A C 1
ATOM 2343 O O . ASP A 1 297 ? 11.484 -19.141 -5.992 1 92.31 297 ASP A O 1
ATOM 2347 N N . ILE A 1 298 ? 11.109 -18.344 -8.047 1 93.44 298 ILE A N 1
ATOM 2348 C CA . ILE A 1 298 ? 11.117 -19.656 -8.672 1 93.44 298 ILE A CA 1
ATOM 2349 C C . ILE A 1 298 ? 12.484 -20.312 -8.492 1 93.44 298 ILE A C 1
ATOM 2351 O O . ILE A 1 298 ? 12.586 -21.469 -8.07 1 93.44 298 ILE A O 1
ATOM 2355 N N . ALA A 1 299 ? 13.508 -19.516 -8.789 1 94.75 299 ALA A N 1
ATOM 2356 C CA . ALA A 1 299 ? 14.875 -20.031 -8.695 1 94.75 299 ALA A CA 1
ATOM 2357 C C . ALA A 1 299 ? 15.211 -20.438 -7.266 1 94.75 299 ALA A C 1
ATOM 2359 O O . ALA A 1 299 ? 15.828 -21.484 -7.047 1 94.75 299 ALA A O 1
ATOM 2360 N N . GLU A 1 300 ? 14.797 -19.656 -6.367 1 93.44 300 GLU A N 1
ATOM 2361 C CA . GLU A 1 300 ? 15.055 -19.969 -4.965 1 93.44 300 GLU A CA 1
ATOM 2362 C C . GLU A 1 300 ? 14.32 -21.25 -4.547 1 93.44 300 GLU A C 1
ATOM 2364 O O . GLU A 1 300 ? 14.875 -22.094 -3.842 1 93.44 300 GLU A O 1
ATOM 2369 N N . LYS A 1 301 ? 13.109 -21.359 -4.93 1 93.44 301 LYS A N 1
ATOM 2370 C CA . LYS A 1 301 ? 12.352 -22.578 -4.637 1 93.44 301 LYS A CA 1
ATOM 2371 C C . LYS A 1 301 ? 13.008 -23.797 -5.281 1 93.44 301 LYS A C 1
ATOM 2373 O O . LYS A 1 301 ? 13.117 -24.844 -4.652 1 93.44 301 LYS A O 1
ATOM 2378 N N . PHE A 1 302 ? 13.438 -23.625 -6.496 1 96 302 PHE A N 1
ATOM 2379 C CA . PHE A 1 302 ? 14.133 -24.703 -7.191 1 96 302 PHE A CA 1
ATOM 2380 C C . PHE A 1 302 ? 15.391 -25.109 -6.441 1 96 302 PHE A C 1
ATOM 2382 O O . PHE A 1 302 ? 15.633 -26.297 -6.227 1 96 302 PHE A O 1
ATOM 2389 N N . ARG A 1 303 ? 16.125 -24.078 -5.996 1 96.56 303 ARG A N 1
ATOM 2390 C CA . ARG A 1 303 ? 17.344 -24.359 -5.258 1 96.56 303 ARG A CA 1
ATOM 2391 C C . ARG A 1 303 ? 17.062 -25.156 -3.994 1 96.56 303 ARG A C 1
ATOM 2393 O O . ARG A 1 303 ? 17.766 -26.141 -3.705 1 96.56 303 ARG A O 1
ATOM 2400 N N . ILE A 1 304 ? 16.078 -24.781 -3.277 1 95.25 304 ILE A N 1
ATOM 2401 C CA . ILE A 1 304 ? 15.711 -25.453 -2.037 1 95.25 304 ILE A CA 1
ATOM 2402 C C . ILE A 1 304 ? 15.312 -26.891 -2.334 1 95.25 304 ILE A C 1
ATOM 2404 O O . ILE A 1 304 ? 15.789 -27.828 -1.681 1 95.25 304 ILE A O 1
ATOM 2408 N N . ASN A 1 305 ? 14.508 -27.062 -3.332 1 96.62 305 ASN A N 1
ATOM 2409 C CA . ASN A 1 305 ? 14.008 -28.406 -3.668 1 96.62 305 ASN A CA 1
ATOM 2410 C C . ASN A 1 305 ? 15.102 -29.266 -4.293 1 96.62 305 ASN A C 1
ATOM 2412 O O . ASN A 1 305 ? 15.125 -30.484 -4.094 1 96.62 305 ASN A O 1
ATOM 2416 N N . LEU A 1 306 ? 16.016 -28.609 -5.016 1 96.5 306 LEU A N 1
ATOM 2417 C CA . LEU A 1 306 ? 17.141 -29.359 -5.582 1 96.5 306 LEU A CA 1
ATOM 2418 C C . LEU A 1 306 ? 17.984 -30 -4.477 1 96.5 306 LEU A C 1
ATOM 2420 O O . LEU A 1 306 ? 18.344 -31.172 -4.57 1 96.5 306 LEU A O 1
ATOM 2424 N N . ALA A 1 307 ? 18.234 -29.219 -3.529 1 96.38 307 ALA A N 1
ATOM 2425 C CA . ALA A 1 307 ? 19 -29.734 -2.396 1 96.38 307 ALA A CA 1
ATOM 2426 C C . ALA A 1 307 ? 18.297 -30.922 -1.75 1 96.38 307 ALA A C 1
ATOM 2428 O O . ALA A 1 307 ? 18.938 -31.906 -1.395 1 96.38 307 ALA A O 1
ATOM 2429 N N . ARG A 1 308 ? 17.047 -30.812 -1.62 1 97.25 308 ARG A N 1
ATOM 2430 C CA . ARG A 1 308 ? 16.266 -31.906 -1.042 1 97.25 308 ARG A CA 1
ATOM 2431 C C . ARG A 1 308 ? 16.203 -33.094 -1.981 1 97.25 308 ARG A C 1
ATOM 2433 O O . ARG A 1 308 ? 16.312 -34.25 -1.541 1 97.25 308 ARG A O 1
ATOM 2440 N N . PHE A 1 309 ? 16.047 -32.844 -3.193 1 96.12 309 PHE A N 1
ATOM 2441 C CA . PHE A 1 309 ? 15.992 -33.875 -4.219 1 96.12 309 PHE A CA 1
ATOM 2442 C C . PHE A 1 309 ? 17.281 -34.688 -4.227 1 96.12 309 PHE A C 1
ATOM 2444 O O . PHE A 1 309 ? 17.219 -35.938 -4.285 1 96.12 309 PHE A O 1
ATOM 2451 N N . GLU A 1 310 ? 18.344 -34.031 -4.145 1 94.5 310 GLU A N 1
ATOM 2452 C CA . GLU A 1 310 ? 19.656 -34.688 -4.168 1 94.5 310 GLU A CA 1
ATOM 2453 C C . GLU A 1 310 ? 19.859 -35.531 -2.926 1 94.5 310 GLU A C 1
ATOM 2455 O O . GLU A 1 310 ? 20.594 -36.531 -2.965 1 94.5 310 GLU A O 1
ATOM 2460 N N . LYS A 1 311 ? 19.172 -35.219 -1.922 1 96.44 311 LYS A N 1
ATOM 2461 C CA . LYS A 1 311 ? 19.297 -35.938 -0.671 1 96.44 311 LYS A CA 1
ATOM 2462 C C . LYS A 1 311 ? 18.141 -36.938 -0.508 1 96.44 311 LYS A C 1
ATOM 2464 O O . LYS A 1 311 ? 18 -37.562 0.542 1 96.44 311 LYS A O 1
ATOM 2469 N N . ASN A 1 312 ? 17.359 -37.031 -1.475 1 95.75 312 ASN A N 1
ATOM 2470 C CA . ASN A 1 312 ? 16.188 -37.906 -1.441 1 95.75 312 ASN A CA 1
ATOM 2471 C C . ASN A 1 312 ? 15.266 -37.562 -0.272 1 95.75 312 ASN A C 1
ATOM 2473 O O . ASN A 1 312 ? 14.789 -38.469 0.428 1 95.75 312 ASN A O 1
ATOM 2477 N N . GLU A 1 313 ? 15.156 -36.312 -0.01 1 96.62 313 GLU A N 1
ATOM 2478 C CA . GLU A 1 313 ? 14.234 -35.781 0.995 1 96.62 313 GLU A CA 1
ATOM 2479 C C . GLU A 1 313 ? 12.93 -35.312 0.356 1 96.62 313 GLU A C 1
ATOM 2481 O O . GLU A 1 313 ? 12.883 -35.031 -0.845 1 96.62 313 GLU A O 1
ATOM 2486 N N . PRO A 1 314 ? 11.914 -35.312 1.164 1 94.94 314 PRO A N 1
ATOM 2487 C CA . PRO A 1 314 ? 10.656 -34.781 0.613 1 94.94 314 PRO A CA 1
ATOM 2488 C C . PRO A 1 314 ? 10.789 -33.375 0.079 1 94.94 314 PRO A C 1
ATOM 2490 O O . PRO A 1 314 ? 11.414 -32.531 0.717 1 94.94 314 PRO A O 1
ATOM 2493 N N . LEU A 1 315 ? 10.242 -33.188 -1.096 1 95.31 315 LEU A N 1
ATOM 2494 C CA . LEU A 1 315 ? 10.312 -31.875 -1.717 1 95.31 315 LEU A CA 1
ATOM 2495 C C . LEU A 1 315 ? 9.266 -30.938 -1.127 1 95.31 315 LEU A C 1
ATOM 2497 O O . LEU A 1 315 ? 8.258 -31.391 -0.579 1 95.31 315 LEU A O 1
ATOM 2501 N N . VAL A 1 316 ? 9.531 -29.688 -1.196 1 91.56 316 VAL A N 1
ATOM 2502 C CA . VAL A 1 316 ? 8.609 -28.672 -0.7 1 91.56 316 VAL A CA 1
ATOM 2503 C C . VAL A 1 316 ? 7.523 -28.406 -1.741 1 91.56 316 VAL A C 1
ATOM 2505 O O . VAL A 1 316 ? 7.809 -28.328 -2.938 1 91.56 316 VAL A O 1
ATOM 2508 N N . ASN A 1 317 ? 6.215 -28.375 -1.299 1 88.69 317 ASN A N 1
ATOM 2509 C CA . ASN A 1 317 ? 5.066 -28.031 -2.129 1 88.69 317 ASN A CA 1
ATOM 2510 C C . ASN A 1 317 ? 4.84 -29.047 -3.234 1 88.69 317 ASN A C 1
ATOM 2512 O O . ASN A 1 317 ? 4.586 -28.688 -4.383 1 88.69 317 ASN A O 1
ATOM 2516 N N . GLN A 1 318 ? 5.051 -30.281 -2.904 1 91.12 318 GLN A N 1
ATOM 2517 C CA . GLN A 1 318 ? 4.773 -31.359 -3.859 1 91.12 318 GLN A CA 1
ATOM 2518 C C . GLN A 1 318 ? 3.279 -31.469 -4.137 1 91.12 318 GLN A C 1
ATOM 2520 O O . GLN A 1 318 ? 2.463 -31.375 -3.219 1 91.12 318 GLN A O 1
ATOM 2525 N N . VAL A 1 319 ? 2.949 -31.625 -5.414 1 87.69 319 VAL A N 1
ATOM 2526 C CA . VAL A 1 319 ? 1.56 -31.781 -5.836 1 87.69 319 VAL A CA 1
ATOM 2527 C C . VAL A 1 319 ? 1.034 -33.156 -5.395 1 87.69 319 VAL A C 1
ATOM 2529 O O . VAL A 1 319 ? 1.695 -34.156 -5.594 1 87.69 319 VAL A O 1
ATOM 2532 N N . ASP A 1 320 ? -0.062 -33.062 -4.699 1 82.94 320 ASP A N 1
ATOM 2533 C CA . ASP A 1 320 ? -0.793 -34.281 -4.363 1 82.94 320 ASP A CA 1
ATOM 2534 C C . ASP A 1 320 ? -1.944 -34.531 -5.34 1 82.94 320 ASP A C 1
ATOM 2536 O O . ASP A 1 320 ? -2.984 -33.875 -5.254 1 82.94 320 ASP A O 1
ATOM 2540 N N . PHE A 1 321 ? -1.836 -35.469 -6.164 1 81 321 PHE A N 1
ATOM 2541 C CA . PHE A 1 321 ? -2.793 -35.688 -7.238 1 81 321 PHE A CA 1
ATOM 2542 C C . PHE A 1 321 ? -4.109 -36.219 -6.684 1 81 321 PHE A C 1
ATOM 2544 O O . PHE A 1 321 ? -5.152 -36.125 -7.336 1 81 321 PHE A O 1
ATOM 2551 N N . ASP A 1 322 ? -4.031 -36.812 -5.48 1 71.81 322 ASP A N 1
ATOM 2552 C CA . ASP A 1 322 ? -5.258 -37.281 -4.848 1 71.81 322 ASP A CA 1
ATOM 2553 C C . ASP A 1 322 ? -6.062 -36.125 -4.258 1 71.81 322 ASP A C 1
ATOM 2555 O O . ASP A 1 322 ? -7.293 -36.125 -4.328 1 71.81 322 ASP A O 1
ATOM 2559 N N . LYS A 1 323 ? -5.316 -35.156 -3.805 1 63.69 323 LYS A N 1
ATOM 2560 C CA . LYS A 1 323 ? -5.973 -34.031 -3.131 1 63.69 323 LYS A CA 1
ATOM 2561 C C . LYS A 1 323 ? -6.27 -32.906 -4.109 1 63.69 323 LYS A C 1
ATOM 2563 O O . LYS A 1 323 ? -7.094 -32.031 -3.822 1 63.69 323 LYS A O 1
ATOM 2568 N N . GLY A 1 324 ? -5.816 -33.031 -5.277 1 61.44 324 GLY A N 1
ATOM 2569 C CA . GLY A 1 324 ? -6.039 -32 -6.281 1 61.44 324 GLY A CA 1
ATOM 2570 C C . GLY A 1 324 ? -5.227 -30.75 -6.039 1 61.44 324 GLY A C 1
ATOM 2571 O O . GLY A 1 324 ? -5.477 -29.719 -6.66 1 61.44 324 GLY A O 1
ATOM 2572 N N . TYR A 1 325 ? -4.461 -30.656 -4.988 1 61.44 325 TYR A N 1
ATOM 2573 C CA . TYR A 1 325 ? -3.562 -29.531 -4.746 1 61.44 325 TYR A CA 1
ATOM 2574 C C . TYR A 1 325 ? -2.281 -29.984 -4.062 1 61.44 325 TYR A C 1
ATOM 2576 O O . TYR A 1 325 ? -2.242 -31.062 -3.471 1 61.44 325 TYR A O 1
ATOM 2584 N N . MET B 1 1 ? -20.25 27.641 33.344 1 42.97 1 MET B N 1
ATOM 2585 C CA . MET B 1 1 ? -20.641 28.25 32.062 1 42.97 1 MET B CA 1
ATOM 2586 C C . MET B 1 1 ? -20.125 27.422 30.891 1 42.97 1 MET B C 1
ATOM 2588 O O . MET B 1 1 ? -19.031 26.859 30.953 1 42.97 1 MET B O 1
ATOM 2592 N N . SER B 1 2 ? -20.984 27.062 30.062 1 58.47 2 SER B N 1
ATOM 2593 C CA . SER B 1 2 ? -20.641 26.078 29.031 1 58.47 2 SER B CA 1
ATOM 2594 C C . SER B 1 2 ? -19.547 26.609 28.125 1 58.47 2 SER B C 1
ATOM 2596 O O . SER B 1 2 ? -19.594 27.75 27.656 1 58.47 2 SER B O 1
ATOM 2598 N N . ARG B 1 3 ? -18.312 26.141 28.172 1 77.75 3 ARG B N 1
ATOM 2599 C CA . ARG B 1 3 ? -17.172 26.578 27.375 1 77.75 3 ARG B CA 1
ATOM 2600 C C . ARG B 1 3 ? -17.484 26.531 25.891 1 77.75 3 ARG B C 1
ATOM 2602 O O . ARG B 1 3 ? -18.016 25.547 25.391 1 77.75 3 ARG B O 1
ATOM 2609 N N . THR B 1 4 ? -17.531 27.797 25.297 1 85.75 4 THR B N 1
ATOM 2610 C CA . THR B 1 4 ? -17.766 27.906 23.859 1 85.75 4 THR B CA 1
ATOM 2611 C C . THR B 1 4 ? -16.469 27.672 23.078 1 85.75 4 THR B C 1
ATOM 2613 O O . THR B 1 4 ? -15.422 28.25 23.422 1 85.75 4 THR B O 1
ATOM 2616 N N . VAL B 1 5 ? -16.516 26.75 22.203 1 96.19 5 VAL B N 1
ATOM 2617 C CA . VAL B 1 5 ? -15.383 26.469 21.312 1 96.19 5 VAL B CA 1
ATOM 2618 C C . VAL B 1 5 ? -15.719 26.922 19.906 1 96.19 5 VAL B C 1
ATOM 2620 O O . VAL B 1 5 ? -16.703 26.484 19.312 1 96.19 5 VAL B O 1
ATOM 2623 N N . ALA B 1 6 ? -14.969 27.875 19.422 1 97.06 6 ALA B N 1
ATOM 2624 C CA . ALA B 1 6 ? -15.148 28.328 18.047 1 97.06 6 ALA B CA 1
ATOM 2625 C C . ALA B 1 6 ? -14.398 27.422 17.078 1 97.06 6 ALA B C 1
ATOM 2627 O O . ALA B 1 6 ? -13.266 27.016 17.344 1 97.06 6 ALA B O 1
ATOM 2628 N N . VAL B 1 7 ? -15.062 27.016 15.984 1 97.88 7 VAL B N 1
ATOM 2629 C CA . VAL B 1 7 ? -14.469 26.172 14.953 1 97.88 7 VAL B CA 1
ATOM 2630 C C . VAL B 1 7 ? -14.328 26.969 13.656 1 97.88 7 VAL B C 1
ATOM 2632 O O . VAL B 1 7 ? -15.328 27.391 13.07 1 97.88 7 VAL B O 1
ATOM 2635 N N . PHE B 1 8 ? -13.086 27.219 13.258 1 96.94 8 PHE B N 1
ATOM 2636 C CA . PHE B 1 8 ? -12.781 27.984 12.055 1 96.94 8 PHE B CA 1
ATOM 2637 C C . PHE B 1 8 ? -11.922 27.188 11.094 1 96.94 8 PHE B C 1
ATOM 2639 O O . PHE B 1 8 ? -10.695 27.266 11.125 1 96.94 8 PHE B O 1
ATOM 2646 N N . SER B 1 9 ? -12.594 26.453 10.242 1 95.06 9 SER B N 1
ATOM 2647 C CA . SER B 1 9 ? -11.93 25.516 9.328 1 95.06 9 SER B CA 1
ATOM 2648 C C . SER B 1 9 ? -12.648 25.453 7.988 1 95.06 9 SER B C 1
ATOM 2650 O O . SER B 1 9 ? -13.867 25.641 7.918 1 95.06 9 SER B O 1
ATOM 2652 N N . LYS B 1 10 ? -11.852 25.188 6.93 1 88.81 10 LYS B N 1
ATOM 2653 C CA . LYS B 1 10 ? -12.422 25 5.602 1 88.81 10 LYS B CA 1
ATOM 2654 C C . LYS B 1 10 ? -13.375 23.797 5.582 1 88.81 10 LYS B C 1
ATOM 2656 O O . LYS B 1 10 ? -14.352 23.797 4.836 1 88.81 10 LYS B O 1
ATOM 2661 N N . HIS B 1 11 ? -13.078 22.812 6.352 1 86.62 11 HIS B N 1
ATOM 2662 C CA . HIS B 1 11 ? -13.906 21.609 6.434 1 86.62 11 HIS B CA 1
ATOM 2663 C C . HIS B 1 11 ? -14.688 21.578 7.742 1 86.62 11 HIS B C 1
ATOM 2665 O O . HIS B 1 11 ? -14.664 20.562 8.453 1 86.62 11 HIS B O 1
ATOM 2671 N N . SER B 1 12 ? -15.414 22.578 7.941 1 87.5 12 SER B N 1
ATOM 2672 C CA . SER B 1 12 ? -16 22.781 9.258 1 87.5 12 SER B CA 1
ATOM 2673 C C . SER B 1 12 ? -17.125 21.781 9.523 1 87.5 12 SER B C 1
ATOM 2675 O O . SER B 1 12 ? -17.297 21.328 10.648 1 87.5 12 SER B O 1
ATOM 2677 N N . THR B 1 13 ? -17.812 21.406 8.461 1 90 13 THR B N 1
ATOM 2678 C CA . THR B 1 13 ? -18.969 20.547 8.695 1 90 13 THR B CA 1
ATOM 2679 C C . THR B 1 13 ? -18.516 19.203 9.266 1 90 13 THR B C 1
ATOM 2681 O O . THR B 1 13 ? -19.016 18.766 10.32 1 90 13 THR B O 1
ATOM 2684 N N . SER B 1 14 ? -17.594 18.609 8.617 1 91.56 14 SER B N 1
ATOM 2685 C CA . SER B 1 14 ? -17.109 17.312 9.086 1 91.56 14 SER B CA 1
ATOM 2686 C C . SER B 1 14 ? -16.422 17.438 10.445 1 91.56 14 SER B C 1
ATOM 2688 O O . SER B 1 14 ? -16.609 16.594 11.32 1 91.56 14 SER B O 1
ATOM 2690 N N . LEU B 1 15 ? -15.672 18.484 10.625 1 94.69 15 LEU B N 1
ATOM 2691 C CA . LEU B 1 15 ? -14.953 18.688 11.875 1 94.69 15 LEU B CA 1
ATOM 2692 C C . LEU B 1 15 ? -15.922 18.922 13.031 1 94.69 15 LEU B C 1
ATOM 2694 O O . LEU B 1 15 ? -15.789 18.312 14.094 1 94.69 15 LEU B O 1
ATOM 2698 N N . LEU B 1 16 ? -16.938 19.734 12.766 1 95.69 16 LEU B N 1
ATOM 2699 C CA . LEU B 1 16 ? -17.953 20.016 13.781 1 95.69 16 LEU B CA 1
ATOM 2700 C C . LEU B 1 16 ? -18.688 18.734 14.18 1 95.69 16 LEU B C 1
ATOM 2702 O O . LEU B 1 16 ? -18.906 18.484 15.367 1 95.69 16 LEU B O 1
ATOM 2706 N N . ASN B 1 17 ? -19.016 17.984 13.188 1 95.19 17 ASN B N 1
ATOM 2707 C CA . ASN B 1 17 ? -19.719 16.734 13.469 1 95.19 17 ASN B CA 1
ATOM 2708 C C . ASN B 1 17 ? -18.891 15.82 14.367 1 95.19 17 ASN B C 1
ATOM 2710 O O . ASN B 1 17 ? -19.406 15.273 15.344 1 95.19 17 ASN B O 1
ATOM 2714 N N . LYS B 1 18 ? -17.656 15.711 14.109 1 95.19 18 LYS B N 1
ATOM 2715 C CA . LYS B 1 18 ? -16.797 14.828 14.898 1 95.19 18 LYS B CA 1
ATOM 2716 C C . LYS B 1 18 ? -16.562 15.391 16.297 1 95.19 18 LYS B C 1
ATOM 2718 O O . LYS B 1 18 ? -16.547 14.641 17.281 1 95.19 18 LYS B O 1
ATOM 2723 N N . LEU B 1 19 ? -16.375 16.656 16.391 1 96.69 19 LEU B N 1
ATOM 2724 C CA . LEU B 1 19 ? -16.188 17.297 17.688 1 96.69 19 LEU B CA 1
ATOM 2725 C C . LEU B 1 19 ? -17.406 17.109 18.578 1 96.69 19 LEU B C 1
ATOM 2727 O O . LEU B 1 19 ? -17.281 16.75 19.75 1 96.69 19 LEU B O 1
ATOM 2731 N N . ARG B 1 20 ? -18.531 17.266 17.969 1 96.25 20 ARG B N 1
ATOM 2732 C CA . ARG B 1 20 ? -19.781 17.125 18.719 1 96.25 20 ARG B CA 1
ATOM 2733 C C . ARG B 1 20 ? -20.016 15.688 19.141 1 96.25 20 ARG B C 1
ATOM 2735 O O . ARG B 1 20 ? -20.547 15.43 20.234 1 96.25 20 ARG B O 1
ATOM 2742 N N . GLU B 1 21 ? -19.672 14.82 18.281 1 95.56 21 GLU B N 1
ATOM 2743 C CA . GLU B 1 21 ? -19.781 13.398 18.594 1 95.56 21 GLU B CA 1
ATOM 2744 C C . GLU B 1 21 ? -18.891 13.023 19.766 1 95.56 21 GLU B C 1
ATOM 2746 O O . GLU B 1 21 ? -19.312 12.297 20.672 1 95.56 21 GLU B O 1
ATOM 2751 N N . LEU B 1 22 ? -17.688 13.523 19.797 1 95.12 22 LEU B N 1
ATOM 2752 C CA . LEU B 1 22 ? -16.703 13.133 20.797 1 95.12 22 LEU B CA 1
ATOM 2753 C C . LEU B 1 22 ? -16.906 13.898 22.109 1 95.12 22 LEU B C 1
ATOM 2755 O O . LEU B 1 22 ? -16.594 13.383 23.188 1 95.12 22 LEU B O 1
ATOM 2759 N N . LEU B 1 23 ? -17.344 15.117 21.938 1 95.5 23 LEU B N 1
ATOM 2760 C CA . LEU B 1 23 ? -17.516 15.992 23.094 1 95.5 23 LEU B CA 1
ATOM 2761 C C . LEU B 1 23 ? -18.891 16.625 23.094 1 95.5 23 LEU B C 1
ATOM 2763 O O . LEU B 1 23 ? -19.016 17.844 22.953 1 95.5 23 LEU B O 1
ATOM 2767 N N . PRO B 1 24 ? -19.891 15.844 23.406 1 93.31 24 PRO B N 1
ATOM 2768 C CA . PRO B 1 24 ? -21.281 16.312 23.281 1 93.31 24 PRO B CA 1
ATOM 2769 C C . PRO B 1 24 ? -21.641 17.359 24.328 1 93.31 24 PRO B C 1
ATOM 2771 O O . PRO B 1 24 ? -22.609 18.094 24.172 1 93.31 24 PRO B O 1
ATOM 2774 N N . SER B 1 25 ? -20.875 17.484 25.297 1 92.19 25 SER B N 1
ATOM 2775 C CA . SER B 1 25 ? -21.203 18.406 26.375 1 92.19 25 SER B CA 1
ATOM 2776 C C . SER B 1 25 ? -20.719 19.812 26.062 1 92.19 25 SER B C 1
ATOM 2778 O O . SER B 1 25 ? -21.109 20.781 26.734 1 92.19 25 SER B O 1
ATOM 2780 N N . LEU B 1 26 ? -19.938 19.906 25.047 1 94 26 LEU B N 1
ATOM 2781 C CA . LEU B 1 26 ? -19.391 21.219 24.688 1 94 26 LEU B CA 1
ATOM 2782 C C . LEU B 1 26 ? -20.234 21.859 23.594 1 94 26 LEU B C 1
ATOM 2784 O O . LEU B 1 26 ? -20.875 21.172 22.812 1 94 26 LEU B O 1
ATOM 2788 N N . VAL B 1 27 ? -20.188 23.156 23.641 1 93.75 27 VAL B N 1
ATOM 2789 C CA . VAL B 1 27 ? -20.859 23.922 22.594 1 93.75 27 VAL B CA 1
ATOM 2790 C C . VAL B 1 27 ? -19.844 24.391 21.547 1 93.75 27 VAL B C 1
ATOM 2792 O O . VAL B 1 27 ? -18.906 25.109 21.875 1 93.75 27 VAL B O 1
ATOM 2795 N N . PHE B 1 28 ? -20.094 23.938 20.344 1 96.19 28 PHE B N 1
ATOM 2796 C CA . PHE B 1 28 ? -19.234 24.328 19.234 1 96.19 28 PHE B CA 1
ATOM 2797 C C . PHE B 1 28 ? -19.953 25.312 18.312 1 96.19 28 PHE B C 1
ATOM 2799 O O . PHE B 1 28 ? -21.109 25.094 17.938 1 96.19 28 PHE B O 1
ATOM 2806 N N . VAL B 1 29 ? -19.25 26.391 18 1 95.5 29 VAL B N 1
ATOM 2807 C CA . VAL B 1 29 ? -19.812 27.406 17.109 1 95.5 29 VAL B CA 1
ATOM 2808 C C . VAL B 1 29 ? -18.938 27.547 15.859 1 95.5 29 VAL B C 1
ATOM 2810 O O . VAL B 1 29 ? -17.734 27.75 15.953 1 95.5 29 VAL B O 1
ATOM 2813 N N . GLU B 1 30 ? -19.609 27.391 14.734 1 96.12 30 GLU B N 1
ATOM 2814 C CA . GLU B 1 30 ? -18.891 27.562 13.477 1 96.12 30 GLU B CA 1
ATOM 2815 C C . GLU B 1 30 ? -18.594 29.047 13.211 1 96.12 30 GLU B C 1
ATOM 2817 O O . GLU B 1 30 ? -19.453 29.891 13.43 1 96.12 30 GLU B O 1
ATOM 2822 N N . VAL B 1 31 ? -17.391 29.266 12.82 1 95.88 31 VAL B N 1
ATOM 2823 C CA . VAL B 1 31 ? -17.016 30.609 12.391 1 95.88 31 VAL B CA 1
ATOM 2824 C C . VAL B 1 31 ? -17.062 30.703 10.867 1 95.88 31 VAL B C 1
ATOM 2826 O O . VAL B 1 31 ? -16.5 29.859 10.164 1 95.88 31 VAL B O 1
ATOM 2829 N N . LEU B 1 32 ? -17.719 31.688 10.359 1 93.75 32 LEU B N 1
ATOM 2830 C CA . LEU B 1 32 ? -17.797 31.938 8.922 1 93.75 32 LEU B CA 1
ATOM 2831 C C . LEU B 1 32 ? -16.922 33.125 8.531 1 93.75 32 LEU B C 1
ATOM 2833 O O . LEU B 1 32 ? -16.766 34.062 9.312 1 93.75 32 LEU B O 1
ATOM 2837 N N . PRO B 1 33 ? -16.344 32.969 7.336 1 90.5 33 PRO B N 1
ATOM 2838 C CA . PRO B 1 33 ? -15.539 34.125 6.879 1 90.5 33 PRO B CA 1
ATOM 2839 C C . PRO B 1 33 ? -16.312 35.438 6.871 1 90.5 33 PRO B C 1
ATOM 2841 O O . PRO B 1 33 ? -15.734 36.5 7.078 1 90.5 33 PRO B O 1
ATOM 2844 N N . SER B 1 34 ? -17.578 35.375 6.711 1 92.56 34 SER B N 1
ATOM 2845 C CA . SER B 1 34 ? -18.438 36.531 6.625 1 92.56 34 SER B CA 1
ATOM 2846 C C . SER B 1 34 ? -18.812 37.062 8.016 1 92.56 34 SER B C 1
ATOM 2848 O O . SER B 1 34 ? -19.281 38.188 8.156 1 92.56 34 SER B O 1
ATOM 2850 N N . ASP B 1 35 ? -18.641 36.281 9.047 1 93.62 35 ASP B N 1
ATOM 2851 C CA . ASP B 1 35 ? -18.984 36.656 10.414 1 93.62 35 ASP B CA 1
ATOM 2852 C C . ASP B 1 35 ? -17.953 36.125 11.398 1 93.62 35 ASP B C 1
ATOM 2854 O O . ASP B 1 35 ? -18.094 35 11.906 1 93.62 35 ASP B O 1
ATOM 2858 N N . LEU B 1 36 ? -17.078 36.938 11.836 1 93.94 36 LEU B N 1
ATOM 2859 C CA . LEU B 1 36 ? -15.984 36.531 12.703 1 93.94 36 LEU B CA 1
ATOM 2860 C C . LEU B 1 36 ? -16.328 36.781 14.172 1 93.94 36 LEU B C 1
ATOM 2862 O O . LEU B 1 36 ? -15.492 36.562 15.055 1 93.94 36 LEU B O 1
ATOM 2866 N N . SER B 1 37 ? -17.5 37.156 14.469 1 92.75 37 SER B N 1
ATOM 2867 C CA . SER B 1 37 ? -17.922 37.531 15.82 1 92.75 37 SER B CA 1
ATOM 2868 C C . SER B 1 37 ? -17.672 36.375 16.797 1 92.75 37 SER B C 1
ATOM 2870 O O . SER B 1 37 ? -17.219 36.594 17.922 1 92.75 37 SER B O 1
ATOM 2872 N N . PRO B 1 38 ? -17.953 35.156 16.391 1 93.19 38 PRO B N 1
ATOM 2873 C CA . PRO B 1 38 ? -17.719 34.062 17.328 1 93.19 38 PRO B CA 1
ATOM 2874 C C . PRO B 1 38 ? -16.25 33.906 17.703 1 93.19 38 PRO B C 1
ATOM 2876 O O . PRO B 1 38 ? -15.938 33.406 18.797 1 93.19 38 PRO B O 1
ATOM 2879 N N . LEU B 1 39 ? -15.359 34.281 16.844 1 93.12 39 LEU B N 1
ATOM 2880 C CA . LEU B 1 39 ? -13.93 34.188 17.094 1 93.12 39 LEU B CA 1
ATOM 2881 C C . LEU B 1 39 ? -13.516 35.094 18.25 1 93.12 39 LEU B C 1
ATOM 2883 O O . LEU B 1 39 ? -12.703 34.688 19.094 1 93.12 39 LEU B O 1
ATOM 2887 N N . LYS B 1 40 ? -14.109 36.25 18.266 1 89.94 40 LYS B N 1
ATOM 2888 C CA . LYS B 1 40 ? -13.734 37.281 19.25 1 89.94 40 LYS B CA 1
ATOM 2889 C C . LYS B 1 40 ? -14.234 36.906 20.641 1 89.94 40 LYS B C 1
ATOM 2891 O O . LYS B 1 40 ? -13.648 37.312 21.656 1 89.94 40 LYS B O 1
ATOM 2896 N N . GLU B 1 41 ? -15.211 36.125 20.688 1 90.75 41 GLU B N 1
ATOM 2897 C CA . GLU B 1 41 ? -15.828 35.75 21.969 1 90.75 41 GLU B CA 1
ATOM 2898 C C . GLU B 1 41 ? -15.312 34.406 22.469 1 90.75 41 GLU B C 1
ATOM 2900 O O . GLU B 1 41 ? -15.555 34.031 23.609 1 90.75 41 GLU B O 1
ATOM 2905 N N . ALA B 1 42 ? -14.57 33.719 21.672 1 93.38 42 ALA B N 1
ATOM 2906 C CA . ALA B 1 42 ? -14.195 32.344 21.984 1 93.38 42 ALA B CA 1
ATOM 2907 C C . ALA B 1 42 ? -13.023 32.281 22.969 1 93.38 42 ALA B C 1
ATOM 2909 O O . ALA B 1 42 ? -12.094 33.094 22.875 1 93.38 42 ALA B O 1
ATOM 2910 N N . GLU B 1 43 ? -13.062 31.359 23.906 1 94.69 43 GLU B N 1
ATOM 2911 C CA . GLU B 1 43 ? -11.938 31.062 24.797 1 94.69 43 GLU B CA 1
ATOM 2912 C C . GLU B 1 43 ? -11.016 30.016 24.172 1 94.69 43 GLU B C 1
ATOM 2914 O O . GLU B 1 43 ? -9.828 29.953 24.5 1 94.69 43 GLU B O 1
ATOM 2919 N N . ILE B 1 44 ? -11.656 29.172 23.406 1 97.06 44 ILE B N 1
ATOM 2920 C CA . ILE B 1 44 ? -10.93 28.125 22.719 1 97.06 44 ILE B CA 1
ATOM 2921 C C . ILE B 1 44 ? -11.305 28.125 21.234 1 97.06 44 ILE B C 1
ATOM 2923 O O . ILE B 1 44 ? -12.469 28.297 20.875 1 97.06 44 ILE B O 1
ATOM 2927 N N . ILE B 1 45 ? -10.32 27.953 20.422 1 97 45 ILE B N 1
ATOM 2928 C CA . ILE B 1 45 ? -10.547 27.875 18.984 1 97 45 ILE B CA 1
ATOM 2929 C C . ILE B 1 45 ? -9.938 26.594 18.438 1 97 45 ILE B C 1
ATOM 2931 O O . ILE B 1 45 ? -8.828 26.203 18.812 1 97 45 ILE B O 1
ATOM 2935 N N . VAL B 1 46 ? -10.68 25.875 17.641 1 97.5 46 VAL B N 1
ATOM 2936 C CA . VAL B 1 46 ? -10.164 24.844 16.766 1 97.5 46 VAL B CA 1
ATOM 2937 C C . VAL B 1 46 ? -10.195 25.312 15.32 1 97.5 46 VAL B C 1
ATOM 2939 O O . VAL B 1 46 ? -11.266 25.641 14.797 1 97.5 46 VAL B O 1
ATOM 2942 N N . GLY B 1 47 ? -9 25.391 14.703 1 96.19 47 GLY B N 1
ATOM 2943 C CA . GLY B 1 47 ? -9.148 25.938 13.359 1 96.19 47 GLY B CA 1
ATOM 2944 C C . GLY B 1 47 ? -7.875 25.844 12.539 1 96.19 47 GLY B C 1
ATOM 2945 O O . GLY B 1 47 ? -6.828 25.453 13.047 1 96.19 47 GLY B O 1
ATOM 2946 N N . ASP B 1 48 ? -8.016 26.188 11.25 1 95.06 48 ASP B N 1
ATOM 2947 C CA . ASP B 1 48 ? -6.922 26.234 10.281 1 95.06 48 ASP B CA 1
ATOM 2948 C C . ASP B 1 48 ? -6.051 27.469 10.5 1 95.06 48 ASP B C 1
ATOM 2950 O O . ASP B 1 48 ? -6.562 28.578 10.672 1 95.06 48 ASP B O 1
ATOM 2954 N N . TYR B 1 49 ? -4.789 27.234 10.445 1 92.88 49 TYR B N 1
ATOM 2955 C CA . TYR B 1 49 ? -3.877 28.328 10.758 1 92.88 49 TYR B CA 1
ATOM 2956 C C . TYR B 1 49 ? -4.012 29.453 9.75 1 92.88 49 TYR B C 1
ATOM 2958 O O . TYR B 1 49 ? -3.92 30.641 10.109 1 92.88 49 TYR B O 1
ATOM 2966 N N . ASN B 1 50 ? -4.23 29.094 8.469 1 91.94 50 ASN B N 1
ATOM 2967 C CA . ASN B 1 50 ? -4.34 30.141 7.457 1 91.94 50 ASN B CA 1
ATOM 2968 C C . ASN B 1 50 ? -5.574 31.016 7.684 1 91.94 50 ASN B C 1
ATOM 2970 O O . ASN B 1 50 ? -5.613 32.156 7.25 1 91.94 50 ASN B O 1
ATOM 2974 N N . LEU B 1 51 ? -6.531 30.5 8.414 1 94.5 51 LEU B N 1
ATOM 2975 C CA . LEU B 1 51 ? -7.75 31.266 8.688 1 94.5 51 LEU B CA 1
ATOM 2976 C C . LEU B 1 51 ? -7.625 32.031 9.992 1 94.5 51 LEU B C 1
ATOM 2978 O O . LEU B 1 51 ? -8.039 33.188 10.07 1 94.5 51 LEU B O 1
ATOM 2982 N N . ILE B 1 52 ? -7.02 31.484 10.977 1 95.12 52 ILE B N 1
ATOM 2983 C CA . ILE B 1 52 ? -6.984 32.062 12.32 1 95.12 52 ILE B CA 1
ATOM 2984 C C . ILE B 1 52 ? -5.844 33.062 12.422 1 95.12 52 ILE B C 1
ATOM 2986 O O . ILE B 1 52 ? -5.953 34.062 13.133 1 95.12 52 ILE B O 1
ATOM 2990 N N . ALA B 1 53 ? -4.809 32.781 11.672 1 94.81 53 ALA B N 1
ATOM 2991 C CA . ALA B 1 53 ? -3.535 33.469 11.867 1 94.81 53 ALA B CA 1
ATOM 2992 C C . ALA B 1 53 ? -3.697 35 11.695 1 94.81 53 ALA B C 1
ATOM 2994 O O . ALA B 1 53 ? -3.18 35.781 12.5 1 94.81 53 ALA B O 1
ATOM 2995 N N . PRO B 1 54 ? -4.422 35.438 10.719 1 95.19 54 PRO B N 1
ATOM 2996 C CA . PRO B 1 54 ? -4.582 36.906 10.531 1 95.19 54 PRO B CA 1
ATOM 2997 C C . PRO B 1 54 ? -5.273 37.562 11.719 1 95.19 54 PRO B C 1
ATOM 2999 O O . PRO B 1 54 ? -5.215 38.781 11.852 1 95.19 54 PRO B O 1
ATOM 3002 N N . HIS B 1 55 ? -5.914 36.812 12.602 1 94.69 55 HIS B N 1
ATOM 3003 C CA . HIS B 1 55 ? -6.723 37.375 13.68 1 94.69 55 HIS B CA 1
ATOM 3004 C C . HIS B 1 55 ? -6.105 37.094 15.039 1 94.69 55 HIS B C 1
ATOM 3006 O O . HIS B 1 55 ? -6.684 37.406 16.078 1 94.69 55 HIS B O 1
ATOM 3012 N N . LEU B 1 56 ? -4.988 36.469 15.062 1 93.38 56 LEU B N 1
ATOM 3013 C CA . LEU B 1 56 ? -4.387 35.875 16.25 1 93.38 56 LEU B CA 1
ATOM 3014 C C . LEU B 1 56 ? -4.227 36.906 17.359 1 93.38 56 LEU B C 1
ATOM 3016 O O . LEU B 1 56 ? -4.383 36.594 18.547 1 93.38 56 LEU B O 1
ATOM 3020 N N . TYR B 1 57 ? -3.994 38.156 17 1 94.06 57 TYR B N 1
ATOM 3021 C CA . TYR B 1 57 ? -3.691 39.188 17.984 1 94.06 57 TYR B CA 1
ATOM 3022 C C . TYR B 1 57 ? -4.93 40.031 18.312 1 94.06 57 TYR B C 1
ATOM 3024 O O . TYR B 1 57 ? -4.859 41 19.078 1 94.06 57 TYR B O 1
ATOM 3032 N N . GLN B 1 58 ? -6.043 39.688 17.797 1 93 58 GLN B N 1
ATOM 3033 C CA . GLN B 1 58 ? -7.293 40.406 18.016 1 93 58 GLN B CA 1
ATOM 3034 C C . GLN B 1 58 ? -8.32 39.531 18.719 1 93 58 GLN B C 1
ATOM 3036 O O . GLN B 1 58 ? -9.516 39.594 18.422 1 93 58 GLN B O 1
ATOM 3041 N N . LEU B 1 59 ? -7.785 38.656 19.469 1 93.06 59 LEU B N 1
ATOM 3042 C CA . LEU B 1 59 ? -8.664 37.719 20.156 1 93.06 59 LEU B CA 1
ATOM 3043 C C . LEU B 1 59 ? -8.516 37.844 21.672 1 93.06 59 LEU B C 1
ATOM 3045 O O . LEU B 1 59 ? -7.84 37.031 22.312 1 93.06 59 LEU B O 1
ATOM 3049 N N . PRO B 1 60 ? -9.234 38.781 22.281 1 90.94 60 PRO B N 1
ATOM 3050 C CA . PRO B 1 60 ? -8.977 39.156 23.672 1 90.94 60 PRO B CA 1
ATOM 3051 C C . PRO B 1 60 ? -9.359 38.094 24.672 1 90.94 60 PRO B C 1
ATOM 3053 O O . PRO B 1 60 ? -8.797 38.031 25.766 1 90.94 60 PRO B O 1
ATOM 3056 N N . LYS B 1 61 ? -10.242 37.188 24.375 1 93.12 61 LYS B N 1
ATOM 3057 C CA . LYS B 1 61 ? -10.727 36.219 25.344 1 93.12 61 LYS B CA 1
ATOM 3058 C C . LYS B 1 61 ? -10.039 34.844 25.156 1 93.12 61 LYS B C 1
ATOM 3060 O O . LYS B 1 61 ? -10.227 33.938 25.953 1 93.12 61 LYS B O 1
ATOM 3065 N N . LEU B 1 62 ? -9.25 34.75 24.125 1 94.62 62 LEU B N 1
ATOM 3066 C CA . LEU B 1 62 ? -8.711 33.469 23.703 1 94.62 62 LEU B CA 1
ATOM 3067 C C . LEU B 1 62 ? -7.707 32.938 24.719 1 94.62 62 LEU B C 1
ATOM 3069 O O . LEU B 1 62 ? -6.867 33.688 25.219 1 94.62 62 LEU B O 1
ATOM 3073 N N . LYS B 1 63 ? -7.867 31.641 24.969 1 95.75 63 LYS B N 1
ATOM 3074 C CA . LYS B 1 63 ? -6.977 31 25.938 1 95.75 63 LYS B CA 1
ATOM 3075 C C . LYS B 1 63 ? -6.172 29.875 25.281 1 95.75 63 LYS B C 1
ATOM 3077 O O . LYS B 1 63 ? -5.133 29.469 25.812 1 95.75 63 LYS B O 1
ATOM 3082 N N . TRP B 1 64 ? -6.68 29.344 24.172 1 97.25 64 TRP B N 1
ATOM 3083 C CA . TRP B 1 64 ? -6.008 28.219 23.516 1 97.25 64 TRP B CA 1
ATOM 3084 C C . TRP B 1 64 ? -6.484 28.062 22.078 1 97.25 64 TRP B C 1
ATOM 3086 O O . TRP B 1 64 ? -7.676 28.219 21.797 1 97.25 64 TRP B O 1
ATOM 3096 N N . VAL B 1 65 ? -5.543 27.844 21.234 1 97 65 VAL B N 1
ATOM 3097 C CA . VAL B 1 65 ? -5.848 27.484 19.859 1 97 65 VAL B CA 1
ATOM 3098 C C . VAL B 1 65 ? -5.355 26.078 19.562 1 97 65 VAL B C 1
ATOM 3100 O O . VAL B 1 65 ? -4.184 25.766 19.781 1 97 65 VAL B O 1
ATOM 3103 N N . GLN B 1 66 ? -6.266 25.219 19.125 1 96.69 66 GLN B N 1
ATOM 3104 C CA . GLN B 1 66 ? -5.898 23.922 18.547 1 96.69 66 GLN B CA 1
ATOM 3105 C C . GLN B 1 66 ? -5.883 24 17.016 1 96.69 66 GLN B C 1
ATOM 3107 O O . GLN B 1 66 ? -6.938 24.094 16.391 1 96.69 66 GLN B O 1
ATOM 3112 N N . GLY B 1 67 ? -4.672 23.953 16.531 1 94.94 67 GLY B N 1
ATOM 3113 C CA . GLY B 1 67 ? -4.555 23.938 15.078 1 94.94 67 GLY B CA 1
ATOM 3114 C C . GLY B 1 67 ? -4.938 22.609 14.461 1 94.94 67 GLY B C 1
ATOM 3115 O O . GLY B 1 67 ? -4.867 21.578 15.125 1 94.94 67 GLY B O 1
ATOM 3116 N N . THR B 1 68 ? -5.285 22.672 13.156 1 92.69 68 THR B N 1
ATOM 3117 C CA . THR B 1 68 ? -5.773 21.469 12.477 1 92.69 68 THR B CA 1
ATOM 3118 C C . THR B 1 68 ? -4.66 20.828 11.656 1 92.69 68 THR B C 1
ATOM 3120 O O . THR B 1 68 ? -4.828 19.719 11.133 1 92.69 68 THR B O 1
ATOM 3123 N N . TRP B 1 69 ? -3.482 21.422 11.609 1 86.75 69 TRP B N 1
ATOM 3124 C CA . TRP B 1 69 ? -2.377 20.938 10.789 1 86.75 69 TRP B CA 1
ATOM 3125 C C . TRP B 1 69 ? -1.12 20.734 11.633 1 86.75 69 TRP B C 1
ATOM 3127 O O . TRP B 1 69 ? -1.018 21.266 12.742 1 86.75 69 TRP B O 1
ATOM 3137 N N . ALA B 1 70 ? -0.224 19.984 11.016 1 80.12 70 ALA B N 1
ATOM 3138 C CA . ALA B 1 70 ? 1.078 19.812 11.648 1 80.12 70 ALA B CA 1
ATOM 3139 C C . ALA B 1 70 ? 1.996 21 11.344 1 80.12 70 ALA B C 1
ATOM 3141 O O . ALA B 1 70 ? 2.686 21.5 12.234 1 80.12 70 ALA B O 1
ATOM 3142 N N . GLY B 1 71 ? 2 21.438 10.164 1 77.94 71 GLY B N 1
ATOM 3143 C CA . GLY B 1 71 ? 2.895 22.484 9.703 1 77.94 71 GLY B CA 1
ATOM 3144 C C . GLY B 1 71 ? 2.504 23.859 10.211 1 77.94 71 GLY B C 1
ATOM 3145 O O . GLY B 1 71 ? 1.32 24.141 10.406 1 77.94 71 GLY B O 1
ATOM 3146 N N . LEU B 1 72 ? 3.465 24.75 10.359 1 82.5 72 LEU B N 1
ATOM 3147 C CA . LEU B 1 72 ? 3.238 26.078 10.914 1 82.5 72 LEU B CA 1
ATOM 3148 C C . LEU B 1 72 ? 3.496 27.156 9.867 1 82.5 72 LEU B C 1
ATOM 3150 O O . LEU B 1 72 ? 3.547 28.344 10.188 1 82.5 72 LEU B O 1
ATOM 3154 N N . ASP B 1 73 ? 3.537 26.688 8.664 1 80.81 73 ASP B N 1
ATOM 3155 C CA . ASP B 1 73 ? 3.932 27.578 7.57 1 80.81 73 ASP B CA 1
ATOM 3156 C C . ASP B 1 73 ? 2.965 28.75 7.449 1 80.81 73 ASP B C 1
ATOM 3158 O O . ASP B 1 73 ? 3.383 29.891 7.168 1 80.81 73 ASP B O 1
ATOM 3162 N N . SER B 1 74 ? 1.718 28.547 7.664 1 86.44 74 SER B N 1
ATOM 3163 C CA . SER B 1 74 ? 0.71 29.594 7.508 1 86.44 74 SER B CA 1
ATOM 3164 C C . SER B 1 74 ? 0.583 30.438 8.773 1 86.44 74 SER B C 1
ATOM 3166 O O . SER B 1 74 ? -0.027 31.5 8.758 1 86.44 74 SER B O 1
ATOM 3168 N N . LEU B 1 75 ? 1.18 30 9.82 1 89.56 75 LEU B N 1
ATOM 3169 C CA . LEU B 1 75 ? 1.093 30.688 11.109 1 89.56 75 LEU B CA 1
ATOM 3170 C C . LEU B 1 75 ? 2.268 31.641 11.297 1 89.56 75 LEU B C 1
ATOM 3172 O O . LEU B 1 75 ? 2.088 32.781 11.75 1 89.56 75 LEU B O 1
ATOM 3176 N N . TRP B 1 76 ? 3.365 31.219 10.828 1 86.56 76 TRP B N 1
ATOM 3177 C CA . TRP B 1 76 ? 4.625 31.875 11.172 1 86.56 76 TRP B CA 1
ATOM 3178 C C . TRP B 1 76 ? 4.652 33.312 10.664 1 86.56 76 TRP B C 1
ATOM 3180 O O . TRP B 1 76 ? 5.109 34.219 11.359 1 86.56 76 TRP B O 1
ATOM 3190 N N . PRO B 1 77 ? 4.125 33.562 9.453 1 88.62 77 PRO B N 1
ATOM 3191 C CA . PRO B 1 77 ? 4.172 34.938 8.953 1 88.62 77 PRO B CA 1
ATOM 3192 C C . PRO B 1 77 ? 3.385 35.906 9.82 1 88.62 77 PRO B C 1
ATOM 3194 O O . PRO B 1 77 ? 3.568 37.125 9.719 1 88.62 77 PRO B O 1
ATOM 3197 N N . HIS B 1 78 ? 2.598 35.438 10.664 1 92.62 78 HIS B N 1
ATOM 3198 C CA . HIS B 1 78 ? 1.718 36.281 11.461 1 92.62 78 HIS B CA 1
ATOM 3199 C C . HIS B 1 78 ? 2.186 36.375 12.906 1 92.62 78 HIS B C 1
ATOM 3201 O O . HIS B 1 78 ? 1.577 37.062 13.719 1 92.62 78 HIS B O 1
ATOM 3207 N N . ILE B 1 79 ? 3.234 35.688 13.172 1 91.56 79 ILE B N 1
ATOM 3208 C CA . ILE B 1 79 ? 3.738 35.656 14.539 1 91.56 79 ILE B CA 1
ATOM 3209 C C . ILE B 1 79 ? 4.785 36.75 14.727 1 91.56 79 ILE B C 1
ATOM 3211 O O . ILE B 1 79 ? 5.773 36.812 13.992 1 91.56 79 ILE B O 1
ATOM 3215 N N . ASP B 1 80 ? 4.547 37.656 15.656 1 90.06 80 ASP B N 1
ATOM 3216 C CA . ASP B 1 80 ? 5.566 38.594 16.109 1 90.06 80 ASP B CA 1
ATOM 3217 C C . ASP B 1 80 ? 6.508 37.906 17.125 1 90.06 80 ASP B C 1
ATOM 3219 O O . ASP B 1 80 ? 6.129 37.688 18.266 1 90.06 80 ASP B O 1
ATOM 3223 N N . ARG B 1 81 ? 7.676 37.688 16.766 1 83.94 81 ARG B N 1
ATOM 3224 C CA . ARG B 1 81 ? 8.633 36.969 17.578 1 83.94 81 ARG B CA 1
ATOM 3225 C C . ARG B 1 81 ? 8.977 37.75 18.844 1 83.94 81 ARG B C 1
ATOM 3227 O O . ARG B 1 81 ? 9.367 37.156 19.859 1 83.94 81 ARG B O 1
ATOM 3234 N N . GLN B 1 82 ? 8.891 39.062 18.797 1 88.94 82 GLN B N 1
ATOM 3235 C CA . GLN B 1 82 ? 9.188 39.906 19.938 1 88.94 82 GLN B CA 1
ATOM 3236 C C . GLN B 1 82 ? 8 39.969 20.906 1 88.94 82 GLN B C 1
ATOM 3238 O O . GLN B 1 82 ? 8.148 40.344 22.062 1 88.94 82 GLN B O 1
ATOM 3243 N N . ALA B 1 83 ? 6.867 39.625 20.406 1 91 83 ALA B N 1
ATOM 3244 C CA . ALA B 1 83 ? 5.648 39.625 21.219 1 91 83 ALA B CA 1
ATOM 3245 C C . ALA B 1 83 ? 4.754 38.438 20.828 1 91 83 ALA B C 1
ATOM 3247 O O . ALA B 1 83 ? 3.654 38.656 20.312 1 91 83 ALA B O 1
ATOM 3248 N N . PRO B 1 84 ? 5.184 37.25 21.078 1 90.06 84 PRO B N 1
ATOM 3249 C CA . PRO B 1 84 ? 4.363 36.094 20.688 1 90.06 84 PRO B CA 1
ATOM 3250 C C . PRO B 1 84 ? 3.021 36.062 21.422 1 90.06 84 PRO B C 1
ATOM 3252 O O . PRO B 1 84 ? 2.852 36.719 22.453 1 90.06 84 PRO B O 1
ATOM 3255 N N . PRO B 1 85 ? 2.107 35.312 20.797 1 91.44 85 PRO B N 1
ATOM 3256 C CA . PRO B 1 85 ? 0.816 35.156 21.469 1 91.44 85 PRO B CA 1
ATOM 3257 C C . PRO B 1 85 ? 0.955 34.688 22.906 1 91.44 85 PRO B C 1
ATOM 3259 O O . PRO B 1 85 ? 1.82 33.844 23.219 1 91.44 85 PRO B O 1
ATOM 3262 N N . LYS B 1 86 ? 0.067 35.156 23.734 1 89.19 86 LYS B N 1
ATOM 3263 C CA . LYS B 1 86 ? 0.137 34.875 25.172 1 89.19 86 LYS B CA 1
ATOM 3264 C C . LYS B 1 86 ? -0.607 33.562 25.516 1 89.19 86 LYS B C 1
ATOM 3266 O O . LYS B 1 86 ? -0.624 33.156 26.672 1 89.19 86 LYS B O 1
ATOM 3271 N N . PHE B 1 87 ? -1.308 33.031 24.641 1 93.75 87 PHE B N 1
ATOM 3272 C CA . PHE B 1 87 ? -2.02 31.781 24.828 1 93.75 87 PHE B CA 1
ATOM 3273 C C . PHE B 1 87 ? -1.324 30.641 24.062 1 93.75 87 PHE B C 1
ATOM 3275 O O . PHE B 1 87 ? -0.648 30.891 23.062 1 93.75 87 PHE B O 1
ATOM 3282 N N . PRO B 1 88 ? -1.474 29.406 24.547 1 95.19 88 PRO B N 1
ATOM 3283 C CA . PRO B 1 88 ? -0.854 28.266 23.844 1 95.19 88 PRO B CA 1
ATOM 3284 C C . PRO B 1 88 ? -1.511 27.984 22.5 1 95.19 88 PRO B C 1
ATOM 3286 O O . PRO B 1 88 ? -2.727 28.141 22.359 1 95.19 88 PRO B O 1
ATOM 3289 N N . ILE B 1 89 ? -0.712 27.688 21.625 1 95.12 89 ILE B N 1
ATOM 3290 C CA . ILE B 1 89 ? -1.114 27.188 20.312 1 95.12 89 ILE B CA 1
ATOM 3291 C C . ILE B 1 89 ? -0.588 25.766 20.109 1 95.12 89 ILE B C 1
ATOM 3293 O O . ILE B 1 89 ? 0.593 25.5 20.344 1 95.12 89 ILE B O 1
ATOM 3297 N N . THR B 1 90 ? -1.531 24.859 19.859 1 94 90 THR B N 1
ATOM 3298 C CA . THR B 1 90 ? -1.134 23.484 19.609 1 94 90 THR B CA 1
ATOM 3299 C C . THR B 1 90 ? -1.411 23.094 18.172 1 94 90 THR B C 1
ATOM 3301 O O . THR B 1 90 ? -2.203 23.734 17.484 1 94 90 THR B O 1
ATOM 3304 N N . ARG B 1 91 ? -0.653 22.141 17.75 1 89.25 91 ARG B N 1
ATOM 3305 C CA . ARG B 1 91 ? -0.838 21.656 16.391 1 89.25 91 ARG B CA 1
ATOM 3306 C C . ARG B 1 91 ? -1.304 20.203 16.391 1 89.25 91 ARG B C 1
ATOM 3308 O O . ARG B 1 91 ? -1.244 19.531 17.422 1 89.25 91 ARG B O 1
ATOM 3315 N N . THR B 1 92 ? -1.977 19.891 15.266 1 85.56 92 THR B N 1
ATOM 3316 C CA . THR B 1 92 ? -2.291 18.484 15.031 1 85.56 92 THR B CA 1
ATOM 3317 C C . THR B 1 92 ? -1.105 17.766 14.406 1 85.56 92 THR B C 1
ATOM 3319 O O . THR B 1 92 ? -0.75 18.031 13.25 1 85.56 92 THR B O 1
ATOM 3322 N N . SER B 1 93 ? -0.292 17.156 15.164 1 75.38 93 SER B N 1
ATOM 3323 C CA . SER B 1 93 ? 0.867 16.375 14.742 1 75.38 93 SER B CA 1
ATOM 3324 C C . SER B 1 93 ? 0.967 15.07 15.531 1 75.38 93 SER B C 1
ATOM 3326 O O . SER B 1 93 ? 0.076 14.742 16.312 1 75.38 93 SER B O 1
ATOM 3328 N N . GLY B 1 94 ? 1.875 14.281 15.18 1 72.88 94 GLY B N 1
ATOM 3329 C CA . GLY B 1 94 ? 2.137 13.094 15.977 1 72.88 94 GLY B CA 1
ATOM 3330 C C . GLY B 1 94 ? 1.924 11.797 15.203 1 72.88 94 GLY B C 1
ATOM 3331 O O . GLY B 1 94 ? 2.178 11.742 14 1 72.88 94 GLY B O 1
ATOM 3332 N N . GLU B 1 95 ? 1.536 10.875 15.914 1 77.56 95 GLU B N 1
ATOM 3333 C CA . GLU B 1 95 ? 1.509 9.484 15.469 1 77.56 95 GLU B CA 1
ATOM 3334 C C . GLU B 1 95 ? 0.514 9.289 14.328 1 77.56 95 GLU B C 1
ATOM 3336 O O . GLU B 1 95 ? 0.728 8.453 13.453 1 77.56 95 G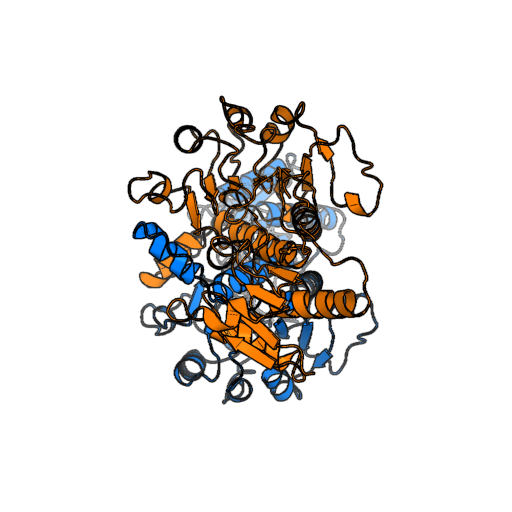LU B O 1
ATOM 3341 N N . ASN B 1 96 ? -0.424 10.172 14.305 1 84.5 96 ASN B N 1
ATOM 3342 C CA . ASN B 1 96 ? -1.453 10.016 13.281 1 84.5 96 ASN B CA 1
ATOM 3343 C C . ASN B 1 96 ? -0.905 10.297 11.883 1 84.5 96 ASN B C 1
ATOM 3345 O O . ASN B 1 96 ? -1.246 9.609 10.922 1 84.5 96 ASN B O 1
ATOM 3349 N N . PHE B 1 97 ? -0.041 11.258 11.781 1 88.19 97 PHE B N 1
ATOM 3350 C CA . PHE B 1 97 ? 0.536 11.586 10.484 1 88.19 97 PHE B CA 1
ATOM 3351 C C . PHE B 1 97 ? 1.471 10.484 10.016 1 88.19 97 PHE B C 1
ATOM 3353 O O . PHE B 1 97 ? 1.484 10.133 8.828 1 88.19 97 PHE B O 1
ATOM 3360 N N . GLY B 1 98 ? 2.213 9.953 10.992 1 91.25 98 GLY B N 1
ATOM 3361 C CA . GLY B 1 98 ? 3.074 8.836 10.648 1 91.25 98 GLY B CA 1
ATOM 3362 C C . GLY B 1 98 ? 2.314 7.648 10.086 1 91.25 98 GLY B C 1
ATOM 3363 O O . GLY B 1 98 ? 2.76 7.02 9.125 1 91.25 98 GLY B O 1
ATOM 3364 N N . THR B 1 99 ? 1.178 7.441 10.672 1 93.69 99 THR B N 1
ATOM 3365 C CA . THR B 1 99 ? 0.337 6.328 10.25 1 93.69 99 THR B CA 1
ATOM 3366 C C . THR B 1 99 ? -0.182 6.547 8.836 1 93.69 99 THR B C 1
ATOM 3368 O O . THR B 1 99 ? -0.141 5.633 8 1 93.69 99 THR B O 1
ATOM 3371 N N . LEU B 1 100 ? -0.606 7.754 8.586 1 95.94 100 LEU B N 1
ATOM 3372 C CA . LEU B 1 100 ? -1.138 8.055 7.262 1 95.94 100 LEU B CA 1
ATOM 3373 C C . LEU B 1 100 ? -0.026 8.062 6.219 1 95.94 100 LEU B C 1
ATOM 3375 O O . LEU B 1 100 ? -0.19 7.516 5.129 1 95.94 100 LEU B O 1
ATOM 3379 N N . MET B 1 101 ? 1.103 8.57 6.57 1 96.81 101 MET B N 1
ATOM 3380 C CA . MET B 1 101 ? 2.186 8.766 5.613 1 96.81 101 MET B CA 1
ATOM 3381 C C . MET B 1 101 ? 2.896 7.449 5.316 1 96.81 101 MET B C 1
ATOM 3383 O O . MET B 1 101 ? 3.375 7.234 4.199 1 96.81 101 MET B O 1
ATOM 3387 N N . ARG B 1 102 ? 2.949 6.52 6.309 1 97.69 102 ARG B N 1
ATOM 3388 C CA . ARG B 1 102 ? 3.51 5.207 6.004 1 97.69 102 ARG B CA 1
ATOM 3389 C C . ARG B 1 102 ? 2.656 4.469 4.977 1 97.69 102 ARG B C 1
ATOM 3391 O O . ARG B 1 102 ? 3.186 3.775 4.105 1 97.69 102 ARG B O 1
ATOM 3398 N N . GLU B 1 103 ? 1.307 4.605 5.098 1 98.38 103 GLU B N 1
ATOM 3399 C CA . GLU B 1 103 ? 0.411 3.996 4.117 1 98.38 103 GLU B CA 1
ATOM 3400 C C . GLU B 1 103 ? 0.664 4.551 2.719 1 98.38 103 GLU B C 1
ATOM 3402 O O . GLU B 1 103 ? 0.707 3.795 1.746 1 98.38 103 GLU B O 1
ATOM 3407 N N . TYR B 1 104 ? 0.877 5.863 2.68 1 98.56 104 TYR B N 1
ATOM 3408 C CA . TYR B 1 104 ? 1.187 6.523 1.414 1 98.56 104 TYR B CA 1
ATOM 3409 C C . TYR B 1 104 ? 2.445 5.934 0.787 1 98.56 104 TYR B C 1
ATOM 3411 O O . TYR B 1 104 ? 2.443 5.559 -0.388 1 98.56 104 TYR B O 1
ATOM 3419 N N . VAL B 1 105 ? 3.496 5.805 1.547 1 98.88 105 VAL B N 1
ATOM 3420 C CA . VAL B 1 105 ? 4.797 5.352 1.063 1 98.88 105 VAL B CA 1
ATOM 3421 C C . VAL B 1 105 ? 4.691 3.908 0.577 1 98.88 105 VAL B C 1
ATOM 3423 O O . VAL B 1 105 ? 5.074 3.598 -0.552 1 98.88 105 VAL B O 1
ATOM 3426 N N . ILE B 1 106 ? 4.07 3.066 1.358 1 98.75 106 ILE B N 1
ATOM 3427 C CA . ILE B 1 106 ? 3.953 1.646 1.043 1 98.75 106 ILE B CA 1
ATOM 3428 C C . ILE B 1 106 ? 3.133 1.466 -0.233 1 98.75 106 ILE B C 1
ATOM 3430 O O . ILE B 1 106 ? 3.549 0.754 -1.149 1 98.75 106 ILE B O 1
ATOM 3434 N N . ALA B 1 107 ? 1.99 2.152 -0.307 1 98.81 107 ALA B N 1
ATOM 3435 C CA . ALA B 1 107 ? 1.083 1.982 -1.438 1 98.81 107 ALA B CA 1
ATOM 3436 C C . ALA B 1 107 ? 1.74 2.434 -2.74 1 98.81 107 ALA B C 1
ATOM 3438 O O . ALA B 1 107 ? 1.652 1.743 -3.758 1 98.81 107 ALA B O 1
ATOM 3439 N N . ASN B 1 108 ? 2.414 3.531 -2.672 1 98.88 108 ASN B N 1
ATOM 3440 C CA . ASN B 1 108 ? 3.016 4.07 -3.889 1 98.88 108 ASN B CA 1
ATOM 3441 C C . ASN B 1 108 ? 4.219 3.24 -4.332 1 98.88 108 ASN B C 1
ATOM 3443 O O . ASN B 1 108 ? 4.473 3.098 -5.531 1 98.88 108 ASN B O 1
ATOM 3447 N N . MET B 1 109 ? 5.016 2.678 -3.373 1 98.75 109 MET B N 1
ATOM 3448 C CA . MET B 1 109 ? 6.094 1.763 -3.736 1 98.75 109 MET B CA 1
ATOM 3449 C C . MET B 1 109 ? 5.555 0.572 -4.523 1 98.75 109 MET B C 1
ATOM 3451 O O . MET B 1 109 ? 6.117 0.198 -5.555 1 98.75 109 MET B O 1
ATOM 3455 N N . VAL B 1 110 ? 4.426 0.031 -4.086 1 98.62 110 VAL B N 1
ATOM 3456 C CA . VAL B 1 110 ? 3.855 -1.157 -4.711 1 98.62 110 VAL B CA 1
ATOM 3457 C C . VAL B 1 110 ? 3.301 -0.8 -6.09 1 98.62 110 VAL B C 1
ATOM 3459 O O . VAL B 1 110 ? 3.584 -1.485 -7.074 1 98.62 110 VAL B O 1
ATOM 3462 N N . PHE B 1 111 ? 2.51 0.313 -6.168 1 98.62 111 PHE B N 1
ATOM 3463 C CA . PHE B 1 111 ? 1.954 0.731 -7.449 1 98.62 111 PHE B CA 1
ATOM 3464 C C . PHE B 1 111 ? 3.062 1.013 -8.453 1 98.62 111 PHE B C 1
ATOM 3466 O O . PHE B 1 111 ? 2.926 0.705 -9.641 1 98.62 111 PHE B O 1
ATOM 3473 N N . TRP B 1 112 ? 4.191 1.579 -7.922 1 98.38 112 TRP B N 1
ATOM 3474 C CA . TRP B 1 112 ? 5.32 1.92 -8.773 1 98.38 112 TRP B CA 1
ATOM 3475 C C . TRP B 1 112 ? 6.023 0.663 -9.281 1 98.38 112 TRP B C 1
ATOM 3477 O O . TRP B 1 112 ? 6.184 0.474 -10.484 1 98.38 112 TRP B O 1
ATOM 3487 N N . GLU B 1 113 ? 6.406 -0.249 -8.391 1 97.56 113 GLU B N 1
ATOM 3488 C CA . GLU B 1 113 ? 7.191 -1.434 -8.719 1 97.56 113 GLU B CA 1
ATOM 3489 C C . GLU B 1 113 ? 6.41 -2.379 -9.625 1 97.56 113 GLU B C 1
ATOM 3491 O O . GLU B 1 113 ? 6.996 -3.064 -10.469 1 97.56 113 GLU B O 1
ATOM 3496 N N . ARG B 1 114 ? 5.098 -2.334 -9.508 1 97.62 114 ARG B N 1
ATOM 3497 C CA . ARG B 1 114 ? 4.301 -3.342 -10.203 1 97.62 114 ARG B CA 1
ATOM 3498 C C . ARG B 1 114 ? 3.584 -2.74 -11.406 1 97.62 114 ARG B C 1
ATOM 3500 O O . ARG B 1 114 ? 2.82 -3.426 -12.086 1 97.62 114 ARG B O 1
ATOM 3507 N N . ASN B 1 115 ? 3.764 -1.442 -11.609 1 97.06 115 ASN B N 1
ATOM 3508 C CA . ASN B 1 115 ? 3.248 -0.694 -12.75 1 97.06 115 ASN B CA 1
ATOM 3509 C C . ASN B 1 115 ? 1.725 -0.75 -12.82 1 97.06 115 ASN B C 1
ATOM 3511 O O . ASN B 1 115 ? 1.152 -0.978 -13.883 1 97.06 115 ASN B O 1
ATOM 3515 N N . TYR B 1 116 ? 1.078 -0.536 -11.672 1 97.62 116 TYR B N 1
ATOM 3516 C CA . TYR B 1 116 ? -0.38 -0.548 -11.617 1 97.62 116 TYR B CA 1
ATOM 3517 C C . TYR B 1 116 ? -0.958 0.714 -12.25 1 97.62 116 TYR B C 1
ATOM 3519 O O . TYR B 1 116 ? -2.15 0.77 -12.562 1 97.62 116 TYR B O 1
ATOM 3527 N N . PHE B 1 117 ? -0.077 1.762 -12.492 1 96.94 117 PHE B N 1
ATOM 3528 C CA . PHE B 1 117 ? -0.512 2.938 -13.234 1 96.94 117 PHE B CA 1
ATOM 3529 C C . PHE B 1 117 ? -0.923 2.559 -14.656 1 96.94 117 PHE B C 1
ATOM 3531 O O . PHE B 1 117 ? -1.944 3.029 -15.156 1 96.94 117 PHE B O 1
ATOM 3538 N N . LYS B 1 118 ? -0.144 1.658 -15.211 1 96.56 118 LYS B N 1
ATOM 3539 C CA . LYS B 1 118 ? -0.482 1.168 -16.547 1 96.56 118 LYS B CA 1
ATOM 3540 C C . LYS B 1 118 ? -1.706 0.258 -16.5 1 96.56 118 LYS B C 1
ATOM 3542 O O . LYS B 1 118 ? -2.506 0.238 -17.438 1 96.56 118 LYS B O 1
ATOM 3547 N N . ALA B 1 119 ? -1.922 -0.475 -15.391 1 97.25 119 ALA B N 1
ATOM 3548 C CA . ALA B 1 119 ? -3.109 -1.313 -15.242 1 97.25 119 ALA B CA 1
ATOM 3549 C C . ALA B 1 119 ? -4.383 -0.474 -15.281 1 97.25 119 ALA B C 1
ATOM 3551 O O . ALA B 1 119 ? -5.395 -0.898 -15.844 1 97.25 119 ALA B O 1
ATOM 3552 N N . ILE B 1 120 ? -4.324 0.735 -14.68 1 97.19 120 ILE B N 1
ATOM 3553 C CA . ILE B 1 120 ? -5.453 1.659 -14.688 1 97.19 120 ILE B CA 1
ATOM 3554 C C . ILE B 1 120 ? -5.777 2.074 -16.125 1 97.19 120 ILE B C 1
ATOM 3556 O O . ILE B 1 120 ? -6.945 2.092 -16.516 1 97.19 120 ILE B O 1
ATOM 3560 N N . GLU B 1 121 ? -4.75 2.352 -16.875 1 96.31 121 GLU B N 1
ATOM 3561 C CA . GLU B 1 121 ? -4.934 2.695 -18.281 1 96.31 121 GLU B CA 1
ATOM 3562 C C . GLU B 1 121 ? -5.527 1.524 -19.062 1 96.31 121 GLU B C 1
ATOM 3564 O O . GLU B 1 121 ? -6.43 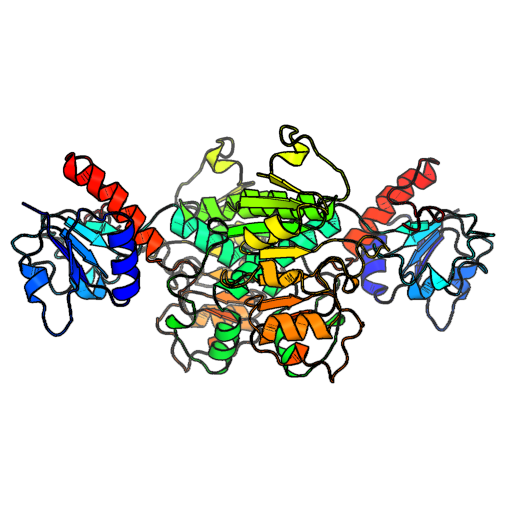1.71 -19.891 1 96.31 121 GLU B O 1
ATOM 3569 N N . ASN B 1 122 ? -4.996 0.344 -18.828 1 97.88 122 ASN B N 1
ATOM 3570 C CA . ASN B 1 122 ? -5.477 -0.855 -19.516 1 97.88 122 ASN B CA 1
ATOM 3571 C C . ASN B 1 122 ? -6.949 -1.112 -19.219 1 97.88 122 ASN B C 1
ATOM 3573 O O . ASN B 1 122 ? -7.695 -1.554 -20.094 1 97.88 122 ASN B O 1
ATOM 3577 N N . GLN B 1 123 ? -7.352 -0.873 -17.938 1 97.69 123 GLN B N 1
ATOM 3578 C CA . GLN B 1 123 ? -8.758 -1.062 -17.594 1 97.69 123 GLN B CA 1
ATOM 3579 C C . GLN B 1 123 ? -9.656 -0.169 -18.438 1 97.69 123 GLN B C 1
ATOM 3581 O O . GLN B 1 123 ? -10.688 -0.621 -18.938 1 97.69 123 GLN B O 1
ATOM 3586 N N . LYS B 1 124 ? -9.273 1.079 -18.609 1 96.12 124 LYS B N 1
ATOM 3587 C CA . LYS B 1 124 ? -10.047 2.01 -19.422 1 96.12 124 LYS B CA 1
ATOM 3588 C C . LYS B 1 124 ? -10.156 1.524 -20.875 1 96.12 124 LYS B C 1
ATOM 3590 O O . LYS B 1 124 ? -11.18 1.724 -21.531 1 96.12 124 LYS B O 1
ATOM 3595 N N . ALA B 1 125 ? -9.148 0.862 -21.312 1 97.44 125 ALA B N 1
ATOM 3596 C CA . ALA B 1 125 ? -9.102 0.351 -22.688 1 97.44 125 ALA B CA 1
ATOM 3597 C C . ALA B 1 125 ? -9.664 -1.064 -22.766 1 97.44 125 ALA B C 1
ATOM 3599 O O . ALA B 1 125 ? -9.68 -1.677 -23.828 1 97.44 125 ALA B O 1
ATOM 3600 N N . LYS B 1 126 ? -10.125 -1.683 -21.656 1 98.06 126 LYS B N 1
ATOM 3601 C CA . LYS B 1 126 ? -10.672 -3.031 -21.562 1 98.06 126 LYS B CA 1
ATOM 3602 C C . LYS B 1 126 ? -9.664 -4.07 -22.031 1 98.06 126 LYS B C 1
ATOM 3604 O O . LYS B 1 126 ? -10.008 -4.988 -22.781 1 98.06 126 LYS B O 1
ATOM 3609 N N . LEU B 1 127 ? -8.391 -3.848 -21.625 1 97.62 127 LEU B N 1
ATOM 3610 C CA . LEU B 1 127 ? -7.305 -4.73 -22.031 1 97.62 127 LEU B CA 1
ATOM 3611 C C . LEU B 1 127 ? -6.871 -5.625 -20.875 1 97.62 127 LEU B C 1
ATOM 3613 O O . LEU B 1 127 ? -6.379 -5.137 -19.859 1 97.62 127 LEU B O 1
ATOM 3617 N N . TYR B 1 128 ? -7.105 -6.906 -21.047 1 97.62 128 TYR B N 1
ATOM 3618 C CA . TYR B 1 128 ? -6.59 -7.898 -20.109 1 97.62 128 TYR B CA 1
ATOM 3619 C C . TYR B 1 128 ? -5.16 -8.289 -20.469 1 97.62 128 TYR B C 1
ATOM 3621 O O . TYR B 1 128 ? -4.941 -9.156 -21.312 1 97.62 128 TYR B O 1
ATOM 3629 N N . ASP B 1 129 ? -4.133 -7.645 -19.828 1 95.69 129 ASP B N 1
ATOM 3630 C CA . ASP B 1 129 ? -2.725 -7.84 -20.156 1 95.69 129 ASP B CA 1
ATOM 3631 C C . ASP B 1 129 ? -1.911 -8.188 -18.906 1 95.69 129 ASP B C 1
ATOM 3633 O O . ASP B 1 129 ? -1.538 -7.301 -18.141 1 95.69 129 ASP B O 1
ATOM 3637 N N . ARG B 1 130 ? -1.559 -9.367 -18.719 1 92.06 130 ARG B N 1
ATOM 3638 C CA . ARG B 1 130 ? -0.834 -9.828 -17.547 1 92.06 130 ARG B CA 1
ATOM 3639 C C . ARG B 1 130 ? 0.607 -9.328 -17.562 1 92.06 130 ARG B C 1
ATOM 3641 O O . ARG B 1 130 ? 1.29 -9.359 -16.531 1 92.06 130 ARG B O 1
ATOM 3648 N N . ASP B 1 131 ? 1.083 -8.914 -18.719 1 91.56 131 ASP B N 1
ATOM 3649 C CA . ASP B 1 131 ? 2.471 -8.484 -18.859 1 91.56 131 ASP B CA 1
ATOM 3650 C C . ASP B 1 131 ? 2.627 -7.02 -18.438 1 91.56 131 ASP B C 1
ATOM 3652 O O . ASP B 1 131 ? 3.723 -6.457 -18.531 1 91.56 131 ASP B O 1
ATOM 3656 N N . VAL B 1 132 ? 1.534 -6.441 -17.984 1 94.38 132 VAL B N 1
ATOM 3657 C CA . VAL B 1 132 ? 1.56 -5.043 -17.578 1 94.38 132 VAL B CA 1
ATOM 3658 C C . VAL B 1 132 ? 2.514 -4.863 -16.391 1 94.38 132 VAL B C 1
ATOM 3660 O O . VAL B 1 132 ? 3.188 -3.838 -16.281 1 94.38 132 VAL B O 1
ATOM 3663 N N . SER B 1 133 ? 2.58 -5.871 -15.516 1 94 133 SER B N 1
ATOM 3664 C CA . SER B 1 133 ? 3.533 -5.863 -14.406 1 94 133 SER B CA 1
ATOM 3665 C C . SER B 1 133 ? 4.852 -6.516 -14.812 1 94 133 SER B C 1
ATOM 3667 O O . SER B 1 133 ? 4.863 -7.539 -15.492 1 94 133 SER B O 1
ATOM 3669 N N . PRO B 1 134 ? 5.965 -5.895 -14.375 1 90.38 134 PRO B N 1
ATOM 3670 C CA . PRO B 1 134 ? 7.25 -6.523 -14.688 1 90.38 134 PRO B CA 1
ATOM 3671 C C . PRO B 1 134 ? 7.398 -7.91 -14.07 1 90.38 134 PRO B C 1
ATOM 3673 O O . PRO B 1 134 ? 6.953 -8.133 -12.938 1 90.38 134 PRO B O 1
ATOM 3676 N N . ASN B 1 135 ? 8.023 -8.805 -14.75 1 84.94 135 ASN B N 1
ATOM 3677 C CA . ASN B 1 135 ? 8.188 -10.18 -14.273 1 84.94 135 ASN B CA 1
ATOM 3678 C C . ASN B 1 135 ? 9.188 -10.25 -13.125 1 84.94 135 ASN B C 1
ATOM 3680 O O . ASN B 1 135 ? 9.164 -11.195 -12.336 1 84.94 135 ASN B O 1
ATOM 3684 N N . ASP B 1 136 ? 10.047 -9.266 -13.07 1 88.12 136 ASP B N 1
ATOM 3685 C CA . ASP B 1 136 ? 11.094 -9.25 -12.055 1 88.12 136 ASP B CA 1
ATOM 3686 C C . ASP B 1 136 ? 10.961 -8.031 -11.148 1 88.12 136 ASP B C 1
ATOM 3688 O O . ASP B 1 136 ? 11.961 -7.492 -10.672 1 88.12 136 ASP B O 1
ATOM 3692 N N . TYR B 1 137 ? 9.656 -7.59 -11.016 1 93 137 TYR B N 1
ATOM 3693 C CA . TYR B 1 137 ? 9.484 -6.438 -10.141 1 93 137 TYR B CA 1
ATOM 3694 C C . TYR B 1 137 ? 10.047 -6.715 -8.75 1 93 137 TYR B C 1
ATOM 3696 O O . TYR B 1 137 ? 10.164 -7.871 -8.344 1 93 137 TYR B O 1
ATOM 3704 N N . ARG B 1 138 ? 10.461 -5.699 -8.031 1 94.5 138 ARG B N 1
ATOM 3705 C CA . ARG B 1 138 ? 10.961 -5.793 -6.664 1 94.5 138 ARG B CA 1
ATOM 3706 C C . ARG B 1 138 ? 9.828 -5.676 -5.652 1 94.5 138 ARG B C 1
ATOM 3708 O O . ARG B 1 138 ? 8.992 -4.781 -5.754 1 94.5 138 ARG B O 1
ATOM 3715 N N . SER B 1 139 ? 9.742 -6.613 -4.727 1 96.44 139 SER B N 1
ATOM 3716 C CA . SER B 1 139 ? 8.867 -6.477 -3.566 1 96.44 139 SER B CA 1
ATOM 3717 C C . SER B 1 139 ? 9.523 -5.629 -2.48 1 96.44 139 SER B C 1
ATOM 3719 O O . SER B 1 139 ? 10.727 -5.379 -2.521 1 96.44 139 SER B O 1
ATOM 3721 N N . ILE B 1 140 ? 8.773 -5.152 -1.546 1 98 140 ILE B N 1
ATOM 3722 C CA . ILE B 1 140 ? 9.289 -4.324 -0.46 1 98 140 ILE B CA 1
ATOM 3723 C C . ILE B 1 140 ? 10.391 -5.078 0.286 1 98 140 ILE B C 1
ATOM 3725 O O . ILE B 1 140 ? 11.375 -4.48 0.721 1 98 140 ILE B O 1
ATOM 3729 N N . ALA B 1 141 ? 10.242 -6.402 0.344 1 95.56 141 ALA B N 1
ATOM 3730 C CA . ALA B 1 141 ? 11.211 -7.227 1.06 1 95.56 141 ALA B CA 1
ATOM 3731 C C . ALA B 1 141 ? 12.547 -7.277 0.315 1 95.56 141 ALA B C 1
ATOM 3733 O O . ALA B 1 141 ? 13.562 -7.688 0.877 1 95.56 141 ALA B O 1
ATOM 3734 N N . ASP B 1 142 ? 12.57 -6.863 -0.943 1 95.94 142 ASP B N 1
ATOM 3735 C CA . ASP B 1 142 ? 13.781 -6.871 -1.756 1 95.94 142 ASP B CA 1
ATOM 3736 C C . ASP B 1 142 ? 14.531 -5.543 -1.649 1 95.94 142 ASP B C 1
ATOM 3738 O O . ASP B 1 142 ? 15.656 -5.418 -2.129 1 95.94 142 ASP B O 1
ATOM 3742 N N . LEU B 1 143 ? 13.938 -4.57 -0.972 1 98.19 143 LEU B N 1
ATOM 3743 C CA . LEU B 1 143 ? 14.375 -3.191 -1.157 1 98.19 143 LEU B CA 1
ATOM 3744 C C . LEU B 1 143 ? 15.234 -2.73 0.018 1 98.19 143 LEU B C 1
ATOM 3746 O O . LEU B 1 143 ? 14.953 -3.078 1.168 1 98.19 143 LEU B O 1
ATOM 3750 N N . LYS B 1 144 ? 16.25 -1.989 -0.25 1 98.56 144 LYS B N 1
ATOM 3751 C CA . LYS B 1 144 ? 16.953 -1.137 0.699 1 98.56 144 LYS B CA 1
ATOM 3752 C C . LYS B 1 144 ? 16.438 0.298 0.645 1 98.56 144 LYS B C 1
ATOM 3754 O O . LYS B 1 144 ? 16.531 0.956 -0.394 1 98.56 144 LYS B O 1
ATOM 3759 N N . VAL B 1 145 ? 15.891 0.783 1.764 1 98.88 145 VAL B N 1
ATOM 3760 C CA . VAL B 1 145 ? 15.211 2.072 1.775 1 98.88 145 VAL B CA 1
ATOM 3761 C C . VAL B 1 145 ? 15.914 3.023 2.736 1 98.88 145 VAL B C 1
ATOM 3763 O O . VAL B 1 145 ? 16.172 2.676 3.893 1 98.88 145 VAL B O 1
ATOM 3766 N N . ALA B 1 146 ? 16.266 4.207 2.26 1 98.81 146 ALA B N 1
ATOM 3767 C CA . ALA B 1 146 ? 16.781 5.273 3.119 1 98.81 146 ALA B CA 1
ATOM 3768 C C . ALA B 1 146 ? 15.656 6.199 3.57 1 98.81 146 ALA B C 1
ATOM 3770 O O . ALA B 1 146 ? 14.938 6.766 2.74 1 98.81 146 ALA B O 1
ATOM 3771 N N . ILE B 1 147 ? 15.539 6.336 4.836 1 98.69 147 ILE B N 1
ATOM 3772 C CA . ILE B 1 147 ? 14.641 7.34 5.398 1 98.69 147 ILE B CA 1
ATOM 3773 C C . ILE B 1 147 ? 15.438 8.578 5.809 1 98.69 147 ILE B C 1
ATOM 3775 O O . ILE B 1 147 ? 16.25 8.516 6.738 1 98.69 147 ILE B O 1
ATOM 3779 N N . LEU B 1 148 ? 15.219 9.695 5.059 1 98.5 148 LEU B N 1
ATOM 3780 C CA . LEU B 1 148 ? 15.82 10.961 5.457 1 98.5 148 LEU B CA 1
ATOM 3781 C C . LEU B 1 148 ? 14.938 11.688 6.473 1 98.5 148 LEU B C 1
ATOM 3783 O O . LEU B 1 148 ? 13.938 12.305 6.102 1 98.5 148 LEU B O 1
ATOM 3787 N N 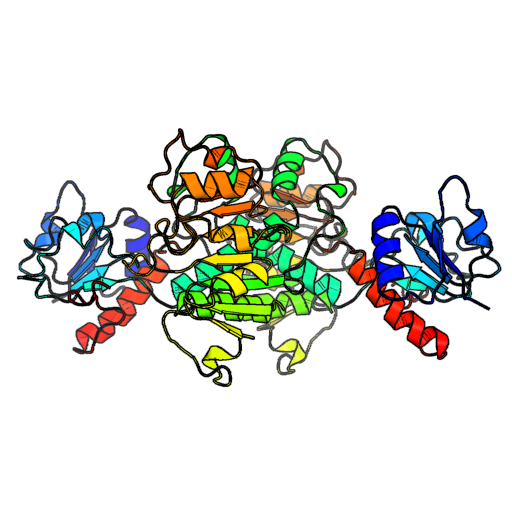. GLY B 1 149 ? 15.297 11.641 7.703 1 95.5 149 GLY B N 1
ATOM 3788 C CA . GLY B 1 149 ? 14.508 12.117 8.82 1 95.5 149 GLY B CA 1
ATOM 3789 C C . GLY B 1 149 ? 13.945 10.992 9.672 1 95.5 149 GLY B C 1
ATOM 3790 O O . GLY B 1 149 ? 12.836 10.516 9.43 1 95.5 149 GLY B O 1
ATOM 3791 N N . VAL B 1 150 ? 14.695 10.617 10.75 1 92.56 150 VAL B N 1
ATOM 3792 C CA . VAL B 1 150 ? 14.273 9.492 11.578 1 92.56 150 VAL B CA 1
ATOM 3793 C C . VAL B 1 150 ? 13.586 10.016 12.844 1 92.56 150 VAL B C 1
ATOM 3795 O O . VAL B 1 150 ? 13.922 9.594 13.953 1 92.56 150 VAL B O 1
ATOM 3798 N N . GLY B 1 151 ? 12.727 10.984 12.664 1 88.12 151 GLY B N 1
ATOM 3799 C CA . GLY B 1 151 ? 11.875 11.484 13.727 1 88.12 151 GLY B CA 1
ATOM 3800 C C . GLY B 1 151 ? 10.602 10.664 13.906 1 88.12 151 GLY B C 1
ATOM 3801 O O . GLY B 1 151 ? 10.586 9.469 13.633 1 88.12 151 GLY B O 1
ATOM 3802 N N . SER B 1 152 ? 9.57 11.25 14.414 1 85.25 152 SER B N 1
ATOM 3803 C CA . SER B 1 152 ? 8.312 10.578 14.742 1 85.25 152 SER B CA 1
ATOM 3804 C C . SER B 1 152 ? 7.695 9.93 13.5 1 85.25 152 SER B C 1
ATOM 3806 O O . SER B 1 152 ? 7.348 8.75 13.523 1 85.25 152 SER B O 1
ATOM 3808 N N . ILE B 1 153 ? 7.637 10.711 12.438 1 90.38 153 ILE B N 1
ATOM 3809 C CA . ILE B 1 153 ? 7.004 10.219 11.219 1 90.38 153 ILE B CA 1
ATOM 3810 C C . ILE B 1 153 ? 7.918 9.219 10.531 1 90.38 153 ILE B C 1
ATOM 3812 O O . ILE B 1 153 ? 7.488 8.117 10.18 1 90.38 153 ILE B O 1
ATOM 3816 N N . GLY B 1 154 ? 9.234 9.539 10.398 1 95.12 154 GLY B N 1
ATOM 3817 C CA . GLY B 1 154 ? 10.188 8.68 9.727 1 95.12 154 GLY B CA 1
ATOM 3818 C C . GLY B 1 154 ? 10.336 7.316 10.383 1 95.12 154 GLY B C 1
ATOM 3819 O O . GLY B 1 154 ? 10.477 6.301 9.695 1 95.12 154 GLY B O 1
ATOM 3820 N N . SER B 1 155 ? 10.281 7.312 11.711 1 95.56 155 SER B N 1
ATOM 3821 C CA . SER B 1 155 ? 10.438 6.051 12.422 1 95.56 155 SER B CA 1
ATOM 3822 C C . SER B 1 155 ? 9.242 5.137 12.203 1 95.56 155 SER B C 1
ATOM 3824 O O . SER B 1 155 ? 9.391 3.914 12.117 1 95.56 155 SER B O 1
ATOM 3826 N N . ILE B 1 156 ? 8.078 5.734 12.133 1 95.69 156 ILE B N 1
ATOM 3827 C CA . ILE B 1 156 ? 6.875 4.941 11.891 1 95.69 156 ILE B CA 1
ATOM 3828 C C . ILE B 1 156 ? 6.938 4.336 10.484 1 95.69 156 ILE B C 1
ATOM 3830 O O . ILE B 1 156 ? 6.648 3.15 10.305 1 95.69 156 ILE B O 1
ATOM 3834 N N . ILE B 1 157 ? 7.406 5.094 9.5 1 97.75 157 ILE B N 1
ATOM 3835 C CA . ILE B 1 157 ? 7.57 4.605 8.141 1 97.75 157 ILE B CA 1
ATOM 3836 C C . ILE B 1 157 ? 8.625 3.5 8.109 1 97.75 157 ILE B C 1
ATOM 3838 O O . ILE B 1 157 ? 8.383 2.42 7.562 1 97.75 157 ILE B O 1
ATOM 3842 N N . GLY B 1 158 ? 9.734 3.801 8.758 1 98.25 158 GLY B N 1
ATOM 3843 C CA . GLY B 1 158 ? 10.828 2.842 8.781 1 98.25 158 GLY B CA 1
ATOM 3844 C C . GLY B 1 158 ? 10.445 1.521 9.422 1 98.25 158 GLY B C 1
ATOM 3845 O O . GLY B 1 158 ? 10.742 0.453 8.883 1 98.25 158 GLY B O 1
ATOM 3846 N N . ARG B 1 159 ? 9.781 1.552 10.555 1 97.44 159 ARG B N 1
ATOM 3847 C CA . ARG B 1 159 ? 9.367 0.344 11.258 1 97.44 159 ARG B CA 1
ATOM 3848 C C . ARG B 1 159 ? 8.398 -0.474 10.414 1 97.44 159 ARG B C 1
ATOM 3850 O O . ARG B 1 159 ? 8.469 -1.705 10.383 1 97.44 159 ARG B O 1
ATOM 3857 N N . SER B 1 160 ? 7.543 0.215 9.781 1 97.75 160 SER B N 1
ATOM 3858 C CA . SER B 1 160 ? 6.57 -0.48 8.945 1 97.75 160 SER B CA 1
ATOM 3859 C C . SER B 1 160 ? 7.254 -1.158 7.758 1 97.75 160 SER B C 1
ATOM 3861 O O . SER B 1 160 ? 6.938 -2.305 7.43 1 97.75 160 SER B O 1
ATOM 3863 N N . LEU B 1 161 ? 8.172 -0.456 7.105 1 98.5 161 LEU B N 1
ATOM 3864 C CA . LEU B 1 161 ? 8.906 -1.03 5.98 1 98.5 161 LEU B CA 1
ATOM 3865 C C . LEU B 1 161 ? 9.742 -2.223 6.43 1 98.5 161 LEU B C 1
ATOM 3867 O O . LEU B 1 161 ? 9.789 -3.246 5.742 1 98.5 161 LEU B O 1
ATOM 3871 N N . LYS B 1 162 ? 10.359 -2.066 7.59 1 98 162 LYS B N 1
ATOM 3872 C CA . LYS B 1 162 ? 11.086 -3.191 8.164 1 98 162 LYS B CA 1
ATOM 3873 C C . LYS B 1 162 ? 10.156 -4.379 8.414 1 98 162 LYS B C 1
ATOM 3875 O O . LYS B 1 162 ? 10.516 -5.523 8.125 1 98 162 LYS B O 1
ATOM 3880 N N . GLY B 1 163 ? 9.008 -4.117 8.938 1 96.38 163 GLY B N 1
ATOM 3881 C CA . GLY B 1 163 ? 8.023 -5.156 9.195 1 96.38 163 GLY B CA 1
ATOM 3882 C C . GLY B 1 163 ? 7.574 -5.879 7.938 1 96.38 163 GLY B C 1
ATOM 3883 O O . GLY B 1 163 ? 7.16 -7.039 7.996 1 96.38 163 GLY B O 1
ATOM 3884 N N . LEU B 1 164 ? 7.723 -5.215 6.82 1 97.25 164 LEU B N 1
ATOM 3885 C CA . LEU B 1 164 ? 7.355 -5.812 5.539 1 97.25 164 LEU B CA 1
ATOM 3886 C C . LEU B 1 164 ? 8.562 -6.453 4.871 1 97.25 164 LEU B C 1
ATOM 3888 O O . LEU B 1 164 ? 8.461 -6.992 3.77 1 97.25 164 LEU B O 1
ATOM 3892 N N . GLY B 1 165 ? 9.727 -6.309 5.512 1 96.56 165 GLY B N 1
ATOM 3893 C CA . GLY B 1 165 ? 10.875 -7.09 5.09 1 96.56 165 GLY B CA 1
ATOM 3894 C C . GLY B 1 165 ? 11.969 -6.246 4.461 1 96.56 165 GLY B C 1
ATOM 3895 O O . GLY B 1 165 ? 13.023 -6.766 4.082 1 96.56 165 GLY B O 1
ATOM 3896 N N . ALA B 1 166 ? 11.766 -4.957 4.383 1 98.44 166 ALA B N 1
ATOM 3897 C CA . ALA B 1 166 ? 12.766 -4.098 3.76 1 98.44 166 ALA B CA 1
ATOM 3898 C C . ALA B 1 166 ? 13.977 -3.924 4.664 1 98.44 166 ALA B C 1
ATOM 3900 O O . ALA B 1 166 ? 13.883 -4.078 5.883 1 98.44 166 ALA B O 1
ATOM 3901 N N . THR B 1 167 ? 15.102 -3.693 4.047 1 98.75 167 THR B N 1
ATOM 3902 C CA . THR B 1 167 ? 16.25 -3.166 4.766 1 98.75 167 THR B CA 1
ATOM 3903 C C . THR B 1 167 ? 16.188 -1.644 4.855 1 98.75 167 THR B C 1
ATOM 3905 O O . THR B 1 167 ? 16.047 -0.962 3.838 1 98.75 167 THR B O 1
ATOM 3908 N N . VAL B 1 168 ? 16.281 -1.096 6.105 1 98.81 168 VAL B N 1
ATOM 3909 C CA . VAL B 1 168 ? 16.016 0.33 6.277 1 98.81 168 VAL B CA 1
ATOM 3910 C C . VAL B 1 168 ? 17.281 1.016 6.816 1 98.81 168 VAL B C 1
ATOM 3912 O O . VAL B 1 168 ? 17.859 0.566 7.801 1 98.81 168 VAL B O 1
ATOM 3915 N N . TYR B 1 169 ? 17.703 2.012 6.113 1 98.81 169 TYR B N 1
ATOM 3916 C CA . TYR B 1 169 ? 18.719 2.943 6.586 1 98.81 169 TYR B CA 1
ATOM 3917 C C . TYR B 1 169 ? 18.094 4.277 6.98 1 98.81 169 TYR B C 1
ATOM 3919 O O . TYR B 1 169 ? 17.016 4.641 6.488 1 98.81 169 TYR B O 1
ATOM 3927 N N . GLY B 1 170 ? 18.703 4.945 7.91 1 98.38 170 GLY B N 1
ATOM 3928 C CA . GLY B 1 170 ? 18.203 6.234 8.359 1 98.38 170 GLY B CA 1
ATOM 3929 C C . GLY B 1 170 ? 19.25 7.324 8.336 1 98.38 170 GLY B C 1
ATOM 3930 O O . GLY B 1 170 ? 20.438 7.047 8.438 1 98.38 170 GLY B O 1
ATOM 3931 N N . MET B 1 171 ? 18.797 8.516 8.148 1 97.94 171 MET B N 1
ATOM 3932 C CA . MET B 1 171 ? 19.641 9.703 8.266 1 97.94 171 MET B CA 1
ATOM 3933 C C . MET B 1 171 ? 18.984 10.75 9.156 1 97.94 171 MET B C 1
ATOM 3935 O O . MET B 1 171 ? 17.781 10.961 9.086 1 97.94 171 MET B O 1
ATOM 3939 N N . GLY B 1 172 ? 19.75 11.344 9.953 1 94.56 172 GLY B N 1
ATOM 3940 C CA . GLY B 1 172 ? 19.266 12.406 10.82 1 94.56 172 GLY B CA 1
ATOM 3941 C C . GLY B 1 172 ? 20.328 13.43 11.164 1 94.56 172 GLY B C 1
ATOM 3942 O O . GLY B 1 172 ? 21.438 13.375 10.633 1 94.56 172 GLY B O 1
ATOM 3943 N N . ARG B 1 173 ? 19.938 14.336 12.016 1 90.81 173 ARG B N 1
ATOM 3944 C CA . ARG B 1 173 ? 20.812 15.445 12.367 1 90.81 173 ARG B CA 1
ATOM 3945 C C . ARG B 1 173 ? 21.844 15.023 13.414 1 90.81 173 ARG B C 1
ATOM 3947 O O . ARG B 1 173 ? 22.922 15.625 13.508 1 90.81 173 ARG B O 1
ATOM 3954 N N . ARG B 1 174 ? 21.5 13.938 14.211 1 91.88 174 ARG B N 1
ATOM 3955 C CA . ARG B 1 174 ? 22.422 13.477 15.25 1 91.88 174 ARG B CA 1
ATOM 3956 C C . ARG B 1 174 ? 23.641 12.781 14.648 1 91.88 174 ARG B C 1
ATOM 3958 O O . ARG B 1 174 ? 23.516 12.094 13.633 1 91.88 174 ARG B O 1
ATOM 3965 N N . ALA B 1 175 ? 24.703 12.992 15.266 1 93.75 175 ALA B N 1
ATOM 3966 C CA . ALA B 1 175 ? 25.938 12.375 14.789 1 93.75 175 ALA B CA 1
ATOM 3967 C C . ALA B 1 175 ? 25.828 10.852 14.812 1 93.75 175 ALA B C 1
ATOM 3969 O O . ALA B 1 175 ? 26.266 10.18 13.883 1 93.75 175 ALA B O 1
ATOM 3970 N N . THR B 1 176 ? 25.281 10.359 15.891 1 93.69 176 THR B N 1
ATOM 3971 C CA . THR B 1 176 ? 25.062 8.922 16.047 1 93.69 176 THR B CA 1
ATOM 3972 C C . THR B 1 176 ? 23.781 8.656 16.844 1 93.69 176 THR B C 1
ATOM 3974 O O . THR B 1 176 ? 23.234 9.562 17.484 1 93.69 176 THR B O 1
ATOM 3977 N N . ILE B 1 177 ? 23.25 7.461 16.625 1 94 177 ILE B N 1
ATOM 3978 C CA . ILE B 1 177 ? 22.141 6.996 17.469 1 94 177 ILE B CA 1
ATOM 3979 C C . ILE B 1 177 ? 22.406 5.559 17.906 1 94 177 ILE B C 1
ATOM 3981 O O . ILE B 1 177 ? 23.109 4.812 17.219 1 94 177 ILE B O 1
ATOM 3985 N N . PRO B 1 178 ? 21.953 5.16 19.047 1 95.12 178 PRO B N 1
ATOM 3986 C CA . PRO B 1 178 ? 22.141 3.773 19.484 1 95.12 178 PRO B CA 1
ATOM 3987 C C . PRO B 1 178 ? 21.266 2.793 18.703 1 95.12 178 PRO B C 1
ATOM 3989 O O . PRO B 1 178 ? 20.078 2.619 19.031 1 95.12 178 PRO B O 1
ATOM 3992 N N . LEU B 1 179 ? 21.766 2.08 17.812 1 94.12 179 LEU B N 1
ATOM 3993 C CA . LEU B 1 179 ? 21.016 1.188 16.938 1 94.12 179 LEU B CA 1
ATOM 3994 C C . LEU B 1 179 ? 20.484 -0.014 17.719 1 94.12 179 LEU B C 1
ATOM 3996 O O . LEU B 1 179 ? 19.547 -0.684 17.266 1 94.12 179 LEU B O 1
ATOM 4000 N N . GLU B 1 180 ? 21.062 -0.318 18.797 1 93.5 180 GLU B N 1
ATOM 4001 C CA . GLU B 1 180 ? 20.656 -1.461 19.609 1 93.5 180 GLU B CA 1
ATOM 4002 C C . GLU B 1 180 ? 19.391 -1.147 20.391 1 93.5 180 GLU B C 1
ATOM 4004 O O . GLU B 1 180 ? 18.734 -2.055 20.922 1 93.5 180 GLU B O 1
ATOM 4009 N N . ALA B 1 181 ? 19.156 0.17 20.562 1 94.25 181 ALA B N 1
ATOM 4010 C CA . ALA B 1 181 ? 17.953 0.562 21.266 1 94.25 181 ALA B CA 1
ATOM 4011 C C . ALA B 1 181 ? 16.703 0.103 20.531 1 94.25 181 ALA B C 1
ATOM 4013 O O . ALA B 1 181 ? 16.625 0.205 19.297 1 94.25 181 ALA B O 1
ATOM 4014 N N . PRO B 1 182 ? 15.703 -0.335 21.297 1 93.56 182 PRO B N 1
ATOM 4015 C CA . PRO B 1 182 ? 14.492 -0.863 20.672 1 93.56 182 PRO B CA 1
ATOM 4016 C C . PRO B 1 182 ? 13.828 0.136 19.734 1 93.56 182 PRO B C 1
ATOM 4018 O O . PRO B 1 182 ? 13.289 -0.255 18.688 1 93.56 182 PRO B O 1
ATOM 4021 N N . GLU B 1 183 ? 13.906 1.338 20.047 1 93 183 GLU B N 1
ATOM 4022 C CA . GLU B 1 183 ? 13.242 2.354 19.234 1 93 183 GLU B CA 1
ATOM 4023 C C . GLU B 1 183 ? 13.938 2.533 17.891 1 93 183 GLU B C 1
ATOM 4025 O O . GLU B 1 183 ? 13.352 3.092 16.953 1 93 183 GLU B O 1
ATOM 4030 N N . ASN B 1 184 ? 15.234 2.055 17.812 1 95.94 184 ASN B N 1
ATOM 4031 C CA . ASN B 1 184 ? 16.016 2.209 16.594 1 95.94 184 ASN B CA 1
ATOM 4032 C C . ASN B 1 184 ? 16.234 0.868 15.898 1 95.94 184 ASN B C 1
ATOM 4034 O O . ASN B 1 184 ? 16.891 0.803 14.859 1 95.94 184 ASN B O 1
ATOM 4038 N N . ALA B 1 185 ? 15.617 -0.177 16.391 1 96 185 ALA B N 1
ATOM 4039 C CA . ALA B 1 185 ? 15.883 -1.546 15.945 1 96 185 ALA B CA 1
ATOM 4040 C C . ALA B 1 185 ? 15.461 -1.746 14.492 1 96 185 ALA B C 1
ATOM 4042 O O . ALA B 1 185 ? 15.891 -2.705 13.844 1 96 185 ALA B O 1
ATOM 4043 N N . TYR B 1 186 ? 14.68 -0.841 14.031 1 97.56 186 TYR B N 1
ATOM 4044 C CA . TYR B 1 186 ? 14.219 -0.965 12.656 1 97.56 186 TYR B CA 1
ATOM 4045 C C . TYR B 1 186 ? 15.305 -0.524 11.68 1 97.56 186 TYR B C 1
ATOM 4047 O O . TYR B 1 186 ? 15.219 -0.805 10.484 1 97.56 186 TYR B O 1
ATOM 4055 N N . LEU B 1 187 ? 16.344 0.1 12.164 1 98.38 187 LEU B N 1
ATOM 4056 C CA . LEU B 1 187 ? 17.438 0.604 11.328 1 98.38 187 LEU B CA 1
ATOM 4057 C C . LEU B 1 187 ? 18.578 -0.398 11.266 1 98.38 187 LEU B C 1
ATOM 4059 O O . LEU B 1 187 ? 19.078 -0.85 12.305 1 98.38 187 LEU B O 1
ATOM 4063 N N . GLU B 1 188 ? 18.969 -0.73 10.086 1 98.31 188 GLU B N 1
ATOM 4064 C CA . GLU B 1 188 ? 20.188 -1.524 9.906 1 98.31 188 GLU B CA 1
ATOM 4065 C C . GLU B 1 188 ? 21.438 -0.654 10.008 1 98.31 188 GLU B C 1
ATOM 4067 O O . GLU B 1 188 ? 22.469 -1.094 10.523 1 98.31 188 GLU B O 1
ATOM 4072 N N . LYS B 1 189 ? 21.344 0.599 9.477 1 98.12 189 LYS B N 1
ATOM 4073 C CA . LYS B 1 189 ? 22.422 1.582 9.516 1 98.12 189 LYS B CA 1
ATOM 4074 C C . LYS B 1 189 ? 21.875 2.99 9.727 1 98.12 189 LYS B C 1
ATOM 4076 O O . LYS B 1 189 ? 20.719 3.273 9.375 1 98.12 189 LYS B O 1
ATOM 4081 N N . TYR B 1 190 ? 22.703 3.805 10.312 1 98.19 190 TYR B N 1
ATOM 4082 C CA . TYR B 1 190 ? 22.391 5.215 10.523 1 98.19 190 TYR B CA 1
ATOM 4083 C C . TYR B 1 190 ? 23.484 6.105 9.938 1 98.19 190 TYR B C 1
ATOM 4085 O O . TYR B 1 190 ? 24.672 5.797 10.062 1 98.19 190 TYR B O 1
ATOM 4093 N N . TYR B 1 191 ? 23.047 7.176 9.305 1 97.81 191 TYR B N 1
ATOM 4094 C CA . TYR B 1 191 ? 23.953 8.156 8.727 1 97.81 191 TYR B CA 1
ATOM 4095 C C . TYR B 1 191 ? 23.609 9.57 9.195 1 97.81 191 TYR B C 1
ATOM 4097 O O . TYR B 1 191 ? 22.453 9.875 9.461 1 97.81 191 TYR B O 1
ATOM 4105 N N . ASN B 1 192 ? 24.609 10.336 9.297 1 96.31 192 ASN B N 1
ATOM 4106 C CA . ASN B 1 192 ? 24.391 11.781 9.391 1 96.31 192 ASN B CA 1
ATOM 4107 C C . ASN B 1 192 ? 24.672 12.477 8.062 1 96.31 192 ASN B C 1
ATOM 4109 O O . ASN B 1 192 ? 24.891 11.82 7.047 1 96.31 192 ASN B O 1
ATOM 4113 N N . LYS B 1 193 ? 24.703 13.773 8.039 1 94.38 193 LYS B N 1
ATOM 4114 C CA . LYS B 1 193 ? 24.797 14.555 6.812 1 94.38 193 LYS B CA 1
ATOM 4115 C C . LYS B 1 193 ? 26.094 14.242 6.062 1 94.38 193 LYS B C 1
ATOM 4117 O O . LYS B 1 193 ? 26.109 14.227 4.828 1 94.38 193 LYS B O 1
ATOM 4122 N N . THR B 1 194 ? 27.109 13.914 6.766 1 95.25 194 THR B N 1
ATOM 4123 C CA . THR B 1 194 ? 28.406 13.664 6.16 1 95.25 194 THR B CA 1
ATOM 4124 C C . THR B 1 194 ? 28.391 12.367 5.352 1 95.25 194 THR B C 1
ATOM 4126 O O . THR B 1 194 ? 29.141 12.227 4.387 1 95.25 194 THR B O 1
ATOM 4129 N N . GLY B 1 195 ? 27.531 11.438 5.723 1 97.12 195 GLY B N 1
ATOM 4130 C CA . GLY B 1 195 ? 27.469 10.148 5.059 1 97.12 195 GLY B CA 1
ATOM 4131 C C . GLY B 1 195 ? 26.375 10.078 4.008 1 97.12 195 GLY B C 1
ATOM 4132 O O . GLY B 1 195 ? 26.078 9 3.49 1 97.12 195 GLY B O 1
ATOM 4133 N N . LEU B 1 196 ? 25.812 11.188 3.639 1 97.75 196 LEU B N 1
ATOM 4134 C CA . LEU B 1 196 ? 24.641 11.219 2.758 1 97.75 196 LEU B CA 1
ATOM 4135 C C . LEU B 1 196 ? 24.984 10.633 1.391 1 97.75 196 LEU B C 1
ATOM 4137 O O . LEU B 1 196 ? 24.203 9.859 0.826 1 97.75 196 LEU B O 1
ATOM 4141 N N . GLY B 1 197 ? 26.109 11 0.856 1 97.62 197 GLY B N 1
ATOM 4142 C CA . GLY B 1 197 ? 26.531 10.445 -0.421 1 97.62 197 GLY B CA 1
ATOM 4143 C C . GLY B 1 197 ? 26.609 8.93 -0.417 1 97.62 197 GLY B C 1
ATOM 4144 O O . GLY B 1 197 ? 26.109 8.273 -1.33 1 97.62 197 GLY B O 1
ATOM 4145 N N . GLU B 1 198 ? 27.234 8.383 0.567 1 97.56 198 GLU B N 1
ATOM 4146 C CA . GLU B 1 198 ? 27.328 6.934 0.723 1 97.56 198 GLU B CA 1
ATOM 4147 C C . GLU B 1 198 ? 25.953 6.297 0.86 1 97.56 198 GLU B C 1
ATOM 4149 O O . GLU B 1 198 ? 25.688 5.262 0.251 1 97.56 198 GLU B O 1
ATOM 4154 N N . LEU B 1 199 ? 25.141 6.906 1.615 1 98.12 199 LEU B N 1
ATOM 4155 C CA . LEU B 1 199 ? 23.781 6.422 1.813 1 98.12 199 LEU B CA 1
ATOM 4156 C C . LEU B 1 199 ? 23.031 6.34 0.486 1 98.12 199 LEU B C 1
ATOM 4158 O O . LEU B 1 199 ? 22.453 5.301 0.158 1 98.12 199 LEU B O 1
ATOM 4162 N N . LEU B 1 200 ? 23.156 7.363 -0.264 1 98.19 200 LEU B N 1
ATOM 4163 C CA . LEU B 1 200 ? 22.422 7.465 -1.526 1 98.19 200 LEU B CA 1
ATOM 4164 C C . LEU B 1 200 ? 22.938 6.43 -2.525 1 98.19 200 LEU B C 1
ATOM 4166 O O . LEU B 1 200 ? 22.156 5.926 -3.346 1 98.19 200 LEU B O 1
ATOM 4170 N N . SER B 1 201 ? 24.141 6.031 -2.445 1 97.25 201 SER B N 1
ATOM 4171 C CA . SER B 1 201 ? 24.734 5.082 -3.377 1 97.25 201 SER B CA 1
ATOM 4172 C C . SER B 1 201 ? 24.422 3.645 -2.984 1 97.25 201 SER B C 1
ATOM 4174 O O . SER B 1 201 ? 24.781 2.703 -3.693 1 97.25 201 SER B O 1
ATOM 4176 N N . SER B 1 202 ? 23.688 3.445 -1.921 1 97.06 202 SER B N 1
ATOM 4177 C CA . SER B 1 202 ? 23.562 2.092 -1.39 1 97.06 202 SER B CA 1
ATOM 4178 C C . SER B 1 202 ? 22.109 1.65 -1.328 1 97.06 202 SER B C 1
ATOM 4180 O O . SER B 1 202 ? 21.812 0.56 -0.841 1 97.06 202 SER B O 1
ATOM 4182 N N . VAL B 1 203 ? 21.234 2.463 -1.848 1 98.31 203 VAL B N 1
ATOM 4183 C CA . VAL B 1 203 ? 19.828 2.146 -1.577 1 98.31 203 VAL B CA 1
ATOM 4184 C C . VAL B 1 203 ? 19.047 2.082 -2.889 1 98.31 203 VAL B C 1
ATOM 4186 O O . VAL B 1 203 ? 19.562 2.475 -3.941 1 98.31 203 VAL B O 1
ATOM 4189 N N . ASP B 1 204 ? 17.828 1.54 -2.795 1 98.38 204 ASP B N 1
ATOM 4190 C CA . ASP B 1 204 ? 16.906 1.427 -3.922 1 98.38 204 ASP B CA 1
ATOM 4191 C C . ASP B 1 204 ? 15.859 2.541 -3.893 1 98.38 204 ASP B C 1
ATOM 4193 O O . ASP B 1 204 ? 15.312 2.914 -4.93 1 98.38 204 ASP B O 1
ATOM 4197 N N . TYR B 1 205 ? 15.531 3.027 -2.656 1 98.88 205 TYR B N 1
ATOM 4198 C CA . TYR B 1 205 ? 14.562 4.094 -2.438 1 98.88 205 TYR B CA 1
ATOM 4199 C C . TYR B 1 205 ? 15.102 5.137 -1.465 1 98.88 205 TYR B C 1
ATOM 4201 O O . TYR B 1 205 ? 15.805 4.797 -0.512 1 98.88 205 TYR B O 1
ATOM 4209 N N . ILE B 1 206 ? 14.75 6.355 -1.72 1 98.88 206 ILE B N 1
ATOM 4210 C CA . ILE B 1 206 ? 14.945 7.465 -0.793 1 98.88 206 ILE B CA 1
ATOM 4211 C C . ILE B 1 206 ? 13.594 8.055 -0.397 1 98.88 206 ILE B C 1
ATOM 4213 O O . ILE B 1 206 ? 12.836 8.523 -1.253 1 98.88 206 ILE B O 1
ATOM 4217 N N . VAL B 1 207 ? 13.273 7.945 0.866 1 98.88 207 VAL B N 1
ATOM 4218 C CA . VAL B 1 207 ? 12.062 8.555 1.392 1 98.88 207 VAL B CA 1
ATOM 4219 C C . VAL B 1 207 ? 12.414 9.781 2.234 1 98.88 207 VAL B C 1
ATOM 4221 O O . VAL B 1 207 ? 12.945 9.641 3.34 1 98.88 207 VAL B O 1
ATOM 4224 N N . ASN B 1 208 ? 12.102 10.938 1.736 1 98.56 208 ASN B N 1
ATOM 4225 C CA . ASN B 1 208 ? 12.398 12.172 2.451 1 98.56 208 ASN B CA 1
ATOM 4226 C C . ASN B 1 208 ? 11.227 12.625 3.311 1 98.56 208 ASN B C 1
ATOM 4228 O O . ASN B 1 208 ? 10.117 12.812 2.803 1 98.56 208 ASN B O 1
ATOM 4232 N N . VAL B 1 209 ? 11.453 12.758 4.566 1 95.44 209 VAL B N 1
ATOM 4233 C CA . VAL B 1 209 ? 10.438 13.234 5.5 1 95.44 209 VAL B CA 1
ATOM 4234 C C . VAL B 1 209 ? 10.984 14.422 6.289 1 95.44 209 VAL B C 1
ATOM 4236 O O . VAL B 1 209 ? 10.453 14.766 7.352 1 95.44 209 VAL B O 1
ATOM 4239 N N . LEU B 1 210 ? 12.023 15.047 5.816 1 93.19 210 LEU B N 1
ATOM 4240 C CA . LEU B 1 210 ? 12.703 16.125 6.523 1 93.19 210 LEU B CA 1
ATOM 4241 C C . LEU B 1 210 ? 1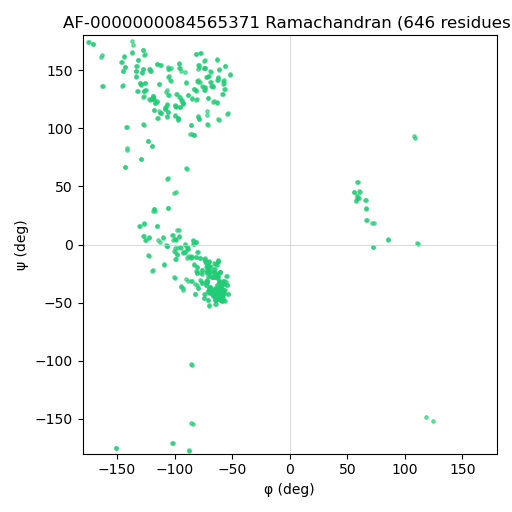1.844 17.391 6.543 1 93.19 210 LEU B C 1
ATOM 4243 O O . LEU B 1 210 ? 11.188 17.703 5.555 1 93.19 210 LEU B O 1
ATOM 4247 N N . PRO B 1 211 ? 11.93 18.109 7.625 1 86.06 211 PRO B N 1
ATOM 4248 C CA . PRO B 1 211 ? 11.273 19.406 7.664 1 86.06 211 PRO B CA 1
ATOM 4249 C C . PRO B 1 211 ? 12.055 20.484 6.906 1 86.06 211 PRO B C 1
ATOM 4251 O O . PRO B 1 211 ? 13.219 20.281 6.555 1 86.06 211 PRO B O 1
ATOM 4254 N N . LYS B 1 212 ? 11.391 21.547 6.652 1 87.25 212 LYS B N 1
ATOM 4255 C CA . LYS B 1 212 ? 12.07 22.688 6.055 1 87.25 212 LYS B CA 1
ATOM 4256 C C . LYS B 1 212 ? 12.852 23.469 7.105 1 87.25 212 LYS B C 1
ATOM 4258 O O . LYS B 1 212 ? 12.258 24.078 8 1 87.25 212 LYS B O 1
ATOM 4263 N N . THR B 1 213 ? 14.109 23.406 7.102 1 83.56 213 THR B N 1
ATOM 4264 C CA . THR B 1 213 ? 15.039 24.156 7.934 1 83.56 213 THR B CA 1
ATOM 4265 C C . THR B 1 213 ? 16.219 24.656 7.109 1 83.56 213 THR B C 1
ATOM 4267 O O . THR B 1 213 ? 16.422 24.219 5.973 1 83.56 213 THR B O 1
ATOM 4270 N N . PRO B 1 214 ? 16.969 25.578 7.648 1 87.06 214 PRO B N 1
ATOM 4271 C CA . PRO B 1 214 ? 18.172 25.969 6.93 1 87.06 214 PRO B CA 1
ATOM 4272 C C . PRO B 1 214 ? 19.109 24.797 6.66 1 87.06 214 PRO B C 1
ATOM 4274 O O . PRO B 1 214 ? 19.75 24.75 5.609 1 87.06 214 PRO B O 1
ATOM 4277 N N . GLU B 1 215 ? 19.125 23.828 7.543 1 89.94 215 GLU B N 1
ATOM 4278 C CA . GLU B 1 215 ? 20.031 22.688 7.434 1 89.94 215 GLU B CA 1
ATOM 4279 C C . GLU B 1 215 ? 19.547 21.688 6.387 1 89.94 215 GLU B C 1
ATOM 4281 O O . GLU B 1 215 ? 20.344 20.922 5.84 1 89.94 215 GLU B O 1
ATOM 4286 N N . THR B 1 216 ? 18.297 21.656 6.094 1 93.56 216 THR B N 1
ATOM 4287 C CA . THR B 1 216 ? 17.766 20.672 5.164 1 93.56 216 THR B CA 1
ATOM 4288 C C . THR B 1 216 ? 17.578 21.281 3.775 1 93.56 216 THR B C 1
ATOM 4290 O O . THR B 1 216 ? 17.375 20.562 2.799 1 93.56 216 THR B O 1
ATOM 4293 N N . THR B 1 217 ? 17.672 22.641 3.738 1 95.19 217 THR B N 1
ATOM 4294 C CA . THR B 1 217 ? 17.484 23.297 2.455 1 95.19 217 THR B CA 1
ATOM 4295 C C . THR B 1 217 ? 18.594 22.938 1.483 1 95.19 217 THR B C 1
ATOM 4297 O O . THR B 1 217 ? 19.781 23.078 1.81 1 95.19 217 THR B O 1
ATOM 4300 N N . ASN B 1 218 ? 18.234 22.422 0.365 1 97.62 218 ASN B N 1
ATOM 4301 C CA . ASN B 1 218 ? 19.109 22.078 -0.75 1 97.62 218 ASN B CA 1
ATOM 4302 C C . ASN B 1 218 ? 20.062 20.938 -0.388 1 97.62 218 ASN B C 1
ATOM 4304 O O . ASN B 1 218 ? 21.094 20.75 -1.025 1 97.62 218 ASN B O 1
ATOM 4308 N N . ILE B 1 219 ? 19.75 20.156 0.589 1 97.19 219 ILE B N 1
ATOM 4309 C CA . ILE B 1 219 ? 20.609 19.078 1.096 1 97.19 219 ILE B CA 1
ATOM 4310 C C . ILE B 1 219 ? 20.812 18.031 0.007 1 97.19 219 ILE B C 1
ATOM 4312 O O . ILE B 1 219 ? 21.844 17.359 -0.02 1 97.19 219 ILE B O 1
ATOM 4316 N N . LEU B 1 220 ? 19.891 17.844 -0.918 1 98.19 220 LEU B N 1
ATOM 4317 C CA . LEU B 1 220 ? 20.016 16.891 -2.012 1 98.19 220 LEU B CA 1
ATOM 4318 C C . LEU B 1 220 ? 20.391 17.594 -3.312 1 98.19 220 LEU B C 1
ATOM 4320 O O . LEU B 1 220 ? 20.344 16.984 -4.383 1 98.19 220 LEU B O 1
ATOM 4324 N N . GLY B 1 221 ? 20.688 18.859 -3.195 1 96.94 221 GLY B N 1
ATOM 4325 C CA . GLY B 1 221 ? 21.047 19.656 -4.359 1 96.94 221 GLY B CA 1
ATOM 4326 C C . GLY B 1 221 ? 22.516 19.609 -4.707 1 96.94 221 GLY B C 1
ATOM 4327 O O . GLY B 1 221 ? 23.25 18.75 -4.188 1 96.94 221 GLY B O 1
ATOM 4328 N N . ASN B 1 222 ? 22.844 20.344 -5.703 1 96.56 222 ASN B N 1
ATOM 4329 C CA . ASN B 1 222 ? 24.234 20.5 -6.145 1 96.56 222 ASN B CA 1
ATOM 4330 C C . ASN B 1 222 ? 24.828 19.156 -6.555 1 96.56 222 ASN B C 1
ATOM 4332 O O . ASN B 1 222 ? 25.953 18.828 -6.16 1 96.56 222 ASN B O 1
ATOM 4336 N N . GLY B 1 223 ? 24.078 18.344 -7.211 1 96.56 223 GLY B N 1
ATOM 4337 C CA . GLY B 1 223 ? 24.562 17.094 -7.789 1 96.56 223 GLY B CA 1
ATOM 4338 C C . GLY B 1 223 ? 24.547 15.938 -6.812 1 96.56 223 GLY B C 1
ATOM 4339 O O . GLY B 1 223 ? 25.016 14.844 -7.129 1 96.56 223 GLY B O 1
ATOM 4340 N N . MET B 1 224 ? 24.062 16.109 -5.625 1 97.88 224 MET B N 1
ATOM 4341 C CA . MET B 1 224 ? 24.047 15.07 -4.602 1 97.88 224 MET B CA 1
ATOM 4342 C C . MET B 1 224 ? 23.375 13.805 -5.125 1 97.88 224 MET B C 1
ATOM 4344 O O . MET B 1 224 ? 23.828 12.695 -4.84 1 97.88 224 MET B O 1
ATOM 4348 N N . LEU B 1 225 ? 22.344 13.859 -5.973 1 98.12 225 LEU B N 1
ATOM 4349 C CA . LEU B 1 225 ? 21.578 12.719 -6.457 1 98.12 225 LEU B CA 1
ATOM 4350 C C . LEU B 1 225 ? 22.375 11.914 -7.477 1 98.12 225 LEU B C 1
ATOM 4352 O O . LEU B 1 225 ? 22.016 10.789 -7.812 1 98.12 225 LEU B O 1
ATOM 4356 N N . LYS B 1 226 ? 23.516 12.492 -7.957 1 97.94 226 LYS B N 1
ATOM 4357 C CA . LYS B 1 226 ? 24.391 11.75 -8.852 1 97.94 226 LYS B CA 1
ATOM 4358 C C . LYS B 1 226 ? 24.922 10.484 -8.188 1 97.94 226 LYS B C 1
ATOM 4360 O O . LYS B 1 226 ? 25.312 9.531 -8.859 1 97.94 226 LYS B O 1
ATOM 4365 N N . HIS B 1 227 ? 24.938 10.516 -6.895 1 97.88 227 HIS B N 1
ATOM 4366 C CA . HIS B 1 227 ? 25.391 9.352 -6.141 1 97.88 227 HIS B CA 1
ATOM 4367 C C . HIS B 1 227 ? 24.484 8.156 -6.367 1 97.88 227 HIS B C 1
ATOM 4369 O O . HIS B 1 227 ? 24.844 7.02 -6.062 1 97.88 227 HIS B O 1
ATOM 4375 N N . CYS B 1 228 ? 23.25 8.336 -6.875 1 97.81 228 CYS B N 1
ATOM 4376 C CA . CYS B 1 228 ? 22.266 7.277 -7.09 1 97.81 228 CYS B CA 1
ATOM 4377 C C . CYS B 1 228 ? 22.438 6.656 -8.477 1 97.81 228 CYS B C 1
ATOM 4379 O O . CYS B 1 228 ? 21.781 5.656 -8.789 1 97.81 228 CYS B O 1
ATOM 4381 N N . LYS B 1 229 ? 23.312 7.148 -9.234 1 94.5 229 LYS B N 1
ATOM 4382 C CA . LYS B 1 229 ? 23.422 6.73 -10.625 1 94.5 229 LYS B CA 1
ATOM 4383 C C . LYS B 1 229 ? 23.625 5.223 -10.734 1 94.5 229 LYS B C 1
ATOM 4385 O O . LYS B 1 229 ? 24.344 4.629 -9.914 1 94.5 229 LYS B O 1
ATOM 4390 N N . ASN B 1 230 ? 22.984 4.578 -11.773 1 87.88 230 ASN B N 1
ATOM 4391 C CA . ASN B 1 230 ? 23.125 3.188 -12.195 1 87.88 230 ASN B CA 1
ATOM 4392 C C . ASN B 1 230 ? 22.484 2.232 -11.195 1 87.88 230 ASN B C 1
ATOM 4394 O O . ASN B 1 230 ? 22.828 1.047 -11.156 1 87.88 230 ASN B O 1
ATOM 4398 N N . LYS B 1 231 ? 21.578 2.609 -10.281 1 89.31 231 LYS B N 1
ATOM 4399 C CA . LYS B 1 231 ? 20.938 1.734 -9.289 1 89.31 231 LYS B CA 1
ATOM 4400 C C . LYS B 1 231 ? 19.422 1.804 -9.383 1 89.31 231 LYS B C 1
ATOM 4402 O O . LYS B 1 231 ? 18.719 1.09 -8.664 1 89.31 231 LYS B O 1
ATOM 4407 N N . ASN B 1 232 ? 18.812 2.479 -10.266 1 91.88 232 ASN B N 1
ATOM 4408 C CA . ASN B 1 232 ? 17.375 2.609 -10.438 1 91.88 232 ASN B CA 1
ATOM 4409 C C . ASN B 1 232 ? 16.688 3.119 -9.164 1 91.88 232 ASN B C 1
ATOM 4411 O O . ASN B 1 232 ? 15.703 2.549 -8.711 1 91.88 232 ASN B O 1
ATOM 4415 N N . VAL B 1 233 ? 17.234 4.113 -8.539 1 98.12 233 VAL B N 1
ATOM 4416 C CA . VAL B 1 233 ? 16.75 4.66 -7.277 1 98.12 233 VAL B CA 1
ATOM 4417 C C . VAL B 1 233 ? 15.469 5.469 -7.523 1 98.12 233 VAL B C 1
ATOM 4419 O O . VAL B 1 233 ? 15.391 6.234 -8.484 1 98.12 233 VAL B O 1
ATOM 4422 N N . VAL B 1 234 ? 14.453 5.242 -6.711 1 98.81 234 VAL B N 1
ATOM 4423 C CA . VAL B 1 234 ? 13.227 6.031 -6.754 1 98.81 234 VAL B CA 1
ATOM 4424 C C . VAL B 1 234 ? 13.188 6.992 -5.566 1 98.81 234 VAL B C 1
ATOM 4426 O O . VAL B 1 234 ? 13.453 6.594 -4.43 1 98.81 234 VAL B O 1
ATOM 4429 N N . PHE B 1 235 ? 12.945 8.25 -5.875 1 98.88 235 PHE B N 1
ATOM 4430 C CA . PHE B 1 235 ? 12.891 9.289 -4.852 1 98.88 235 PHE B CA 1
ATOM 4431 C C . PHE B 1 235 ? 11.453 9.594 -4.457 1 98.88 235 PHE B C 1
ATOM 4433 O O . PHE B 1 235 ? 10.633 9.961 -5.305 1 98.88 235 PHE B O 1
ATOM 4440 N N . ILE B 1 236 ? 11.109 9.375 -3.178 1 98.94 236 ILE B N 1
ATOM 4441 C CA . ILE B 1 236 ? 9.805 9.734 -2.627 1 98.94 236 ILE B CA 1
ATOM 4442 C C . ILE B 1 236 ? 9.945 10.961 -1.728 1 98.94 236 ILE B C 1
ATOM 4444 O O . ILE B 1 236 ? 10.664 10.922 -0.726 1 98.94 236 ILE B O 1
ATOM 4448 N N . ASN B 1 237 ? 9.258 12.039 -2.039 1 98.75 237 ASN B N 1
ATOM 4449 C CA . ASN B 1 237 ? 9.32 13.234 -1.215 1 98.75 237 ASN B CA 1
ATOM 4450 C C . ASN B 1 237 ? 7.977 13.539 -0.557 1 98.75 237 ASN B C 1
ATOM 4452 O O . ASN B 1 237 ? 7.035 13.969 -1.227 1 98.75 237 ASN B O 1
ATOM 4456 N N . ILE B 1 238 ? 7.895 13.336 0.748 1 97.25 238 ILE B N 1
ATOM 4457 C CA . ILE B 1 238 ? 6.672 13.602 1.492 1 97.25 238 ILE B CA 1
ATOM 4458 C C . ILE B 1 238 ? 6.977 14.516 2.676 1 97.25 238 ILE B C 1
ATOM 4460 O O . ILE B 1 238 ? 6.16 14.656 3.588 1 97.25 238 ILE B O 1
ATOM 4464 N N . GLY B 1 239 ? 8.164 15 2.723 1 93.62 239 GLY B N 1
ATOM 4465 C CA . GLY B 1 239 ? 8.531 16.031 3.684 1 93.62 239 GLY B CA 1
ATOM 4466 C C . GLY B 1 239 ? 8.219 17.438 3.205 1 93.62 239 GLY B C 1
ATOM 4467 O O . GLY B 1 239 ? 7.055 17.844 3.211 1 93.62 239 GLY B O 1
ATOM 4468 N N . ARG B 1 240 ? 9.352 18.094 2.762 1 92.06 240 ARG B N 1
ATOM 4469 C CA . ARG B 1 240 ? 9.211 19.422 2.18 1 92.06 240 ARG B CA 1
ATOM 4470 C C . ARG B 1 240 ? 10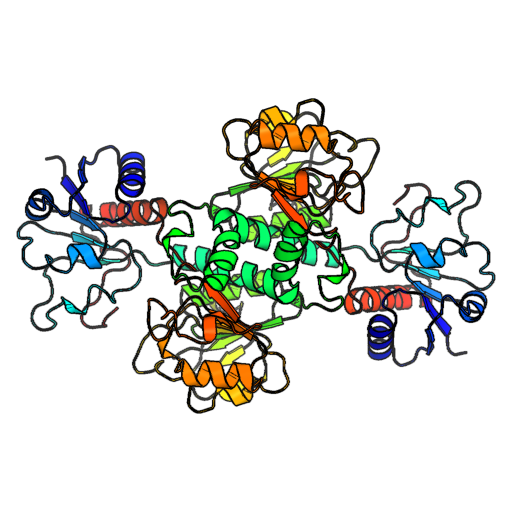 19.547 0.876 1 92.06 240 ARG B C 1
ATOM 4472 O O . ARG B 1 240 ? 10.961 18.797 0.661 1 92.06 240 ARG B O 1
ATOM 4479 N N . GLY B 1 241 ? 9.562 20.438 0.011 1 95.44 241 GLY B N 1
ATOM 4480 C CA . GLY B 1 241 ? 10.125 20.531 -1.329 1 95.44 241 GLY B CA 1
ATOM 4481 C C . GLY B 1 241 ? 11.422 21.312 -1.384 1 95.44 241 GLY B C 1
ATOM 4482 O O . GLY B 1 241 ? 12.047 21.422 -2.443 1 95.44 241 GLY B O 1
ATOM 4483 N N . ASN B 1 242 ? 11.93 21.781 -0.207 1 94.12 242 ASN B N 1
ATOM 4484 C CA . ASN B 1 242 ? 13.086 22.656 -0.179 1 94.12 242 ASN B CA 1
ATOM 4485 C C . ASN B 1 242 ? 14.391 21.875 -0.316 1 94.12 242 ASN B C 1
ATOM 4487 O O . ASN B 1 242 ? 15.461 22.469 -0.498 1 94.12 242 ASN B O 1
ATOM 4491 N N . VAL B 1 243 ? 14.375 20.531 -0.309 1 97.12 243 VAL B N 1
ATOM 4492 C CA . VAL B 1 243 ? 15.586 19.719 -0.195 1 97.12 243 VAL B CA 1
ATOM 4493 C C . VAL B 1 243 ? 16.359 19.766 -1.511 1 97.12 243 VAL B C 1
ATOM 4495 O O . VAL B 1 243 ? 17.531 19.406 -1.559 1 97.12 243 VAL B O 1
ATOM 4498 N N . LEU B 1 244 ? 15.742 20.203 -2.545 1 97.25 244 LEU B N 1
ATOM 4499 C CA . LEU B 1 244 ? 16.375 20.453 -3.832 1 97.25 244 LEU B CA 1
ATOM 4500 C C . LEU B 1 244 ? 15.5 21.328 -4.719 1 97.25 244 LEU B C 1
ATOM 4502 O O . LEU B 1 244 ? 14.297 21.453 -4.473 1 97.25 244 LEU B O 1
ATOM 4506 N N . THR B 1 245 ? 16.078 21.938 -5.746 1 97.69 245 THR B N 1
ATOM 4507 C CA . THR B 1 245 ? 15.289 22.75 -6.672 1 97.69 245 THR B CA 1
ATOM 4508 C C . THR B 1 245 ? 14.547 21.875 -7.668 1 97.69 245 THR B C 1
ATOM 4510 O O . THR B 1 245 ? 14.961 20.75 -7.945 1 97.69 245 THR B O 1
ATOM 4513 N N . GLU B 1 246 ? 13.406 22.406 -8.148 1 98.06 246 GLU B N 1
ATOM 4514 C CA . GLU B 1 246 ? 12.68 21.672 -9.188 1 98.06 246 GLU B CA 1
ATOM 4515 C C . GLU B 1 246 ? 13.555 21.422 -10.406 1 98.06 246 GLU B C 1
ATOM 4517 O O . GLU B 1 246 ? 13.508 20.344 -11.008 1 98.06 246 GLU B O 1
ATOM 4522 N N . LEU B 1 247 ? 14.344 22.406 -10.75 1 97.56 247 LEU B N 1
ATOM 4523 C CA . LEU B 1 247 ? 15.234 22.297 -11.898 1 97.56 247 LEU B CA 1
ATOM 4524 C C . LEU B 1 247 ? 16.188 21.109 -11.727 1 97.56 247 LEU B C 1
ATOM 4526 O O . LEU B 1 247 ? 16.391 20.328 -12.648 1 97.56 247 LEU B O 1
ATOM 4530 N N . GLU B 1 248 ? 16.75 20.969 -10.617 1 97.69 248 GLU B N 1
ATOM 4531 C CA . GLU B 1 248 ? 17.688 19.875 -10.352 1 97.69 248 GLU B CA 1
ATOM 4532 C C . GLU B 1 248 ? 16.969 18.531 -10.352 1 97.69 248 GLU B C 1
ATOM 4534 O O . GLU B 1 248 ? 17.516 17.516 -10.789 1 97.69 248 GLU B O 1
ATOM 4539 N N . LEU B 1 249 ? 15.812 18.484 -9.781 1 98.44 249 LEU B N 1
ATOM 4540 C CA . LEU B 1 249 ? 15.031 17.25 -9.781 1 98.44 249 LEU B CA 1
ATOM 4541 C C . LEU B 1 249 ? 14.734 16.797 -11.203 1 98.44 249 LEU B C 1
ATOM 4543 O O . LEU B 1 249 ? 14.914 15.625 -11.531 1 98.44 249 LEU B O 1
ATOM 4547 N N . VAL B 1 250 ? 14.312 17.75 -12.023 1 98.44 250 VAL B N 1
ATOM 4548 C CA . VAL B 1 250 ? 14.023 17.453 -13.422 1 98.44 250 VAL B CA 1
ATOM 4549 C C . VAL B 1 250 ? 15.289 16.953 -14.117 1 98.44 250 VAL B C 1
ATOM 4551 O O . VAL B 1 250 ? 15.242 15.977 -14.875 1 98.44 250 VAL B O 1
ATOM 4554 N N . GLN B 1 251 ? 16.375 17.578 -13.82 1 98 251 GLN B N 1
ATOM 4555 C CA . GLN B 1 251 ? 17.641 17.156 -14.391 1 98 251 GLN B CA 1
ATOM 4556 C C . GLN B 1 251 ? 18 15.734 -13.945 1 98 251 GLN B C 1
ATOM 4558 O O . GLN B 1 251 ? 18.391 14.898 -14.773 1 98 251 GLN B O 1
ATOM 4563 N N . ALA B 1 252 ? 17.859 15.43 -12.688 1 98.12 252 ALA B N 1
ATOM 4564 C CA . ALA B 1 252 ? 18.172 14.109 -12.141 1 98.12 252 ALA B CA 1
ATOM 4565 C C . ALA B 1 252 ? 17.312 13.031 -12.789 1 98.12 252 ALA B C 1
ATOM 4567 O O . ALA B 1 252 ? 17.781 11.922 -13.039 1 98.12 252 ALA B O 1
ATOM 4568 N N . LEU B 1 253 ? 16.062 13.336 -13.102 1 98.19 253 LEU B N 1
ATOM 4569 C CA . LEU B 1 253 ? 15.125 12.406 -13.719 1 98.19 253 LEU B CA 1
ATOM 4570 C C . LEU B 1 253 ? 15.469 12.195 -15.195 1 98.19 253 LEU B C 1
ATOM 4572 O O . LEU B 1 253 ? 15.492 11.062 -15.672 1 98.19 253 LEU B O 1
ATOM 4576 N N . ASN B 1 254 ? 15.789 13.289 -15.867 1 97.44 254 ASN B N 1
ATOM 4577 C CA . ASN B 1 254 ? 16.094 13.227 -17.297 1 97.44 254 ASN B CA 1
ATOM 4578 C C . ASN B 1 254 ? 17.422 12.523 -17.547 1 97.44 254 ASN B C 1
ATOM 4580 O O . ASN B 1 254 ? 17.562 11.758 -18.5 1 97.44 254 ASN B O 1
ATOM 4584 N N . GLU B 1 255 ? 18.359 12.781 -16.672 1 96.69 255 GLU B N 1
ATOM 4585 C CA . GLU B 1 255 ? 19.688 12.211 -16.828 1 96.69 255 GLU B CA 1
ATOM 4586 C C . GLU B 1 255 ? 19.797 10.844 -16.172 1 96.69 255 GLU B C 1
ATOM 4588 O O . GLU B 1 255 ? 20.875 10.242 -16.141 1 96.69 255 GLU B O 1
ATOM 4593 N N . LYS B 1 256 ? 18.75 10.398 -15.508 1 96.81 256 LYS B N 1
ATOM 4594 C CA . LYS B 1 256 ? 18.625 9.078 -14.906 1 96.81 256 LYS B CA 1
ATOM 4595 C C . LYS B 1 256 ? 19.609 8.906 -13.758 1 96.81 256 LYS B C 1
ATOM 4597 O O . LYS B 1 256 ? 20.219 7.84 -13.602 1 96.81 256 LYS B O 1
ATOM 4602 N N . TRP B 1 257 ? 19.859 10.125 -13.117 1 97.56 257 TRP B N 1
ATOM 4603 C CA . TRP B 1 257 ? 20.5 9.945 -11.82 1 97.56 257 TRP B CA 1
ATOM 4604 C C . TRP B 1 257 ? 19.641 9.109 -10.891 1 97.56 257 TRP B C 1
ATOM 4606 O O . TRP B 1 257 ? 20.156 8.273 -10.141 1 97.56 257 TRP B O 1
ATOM 4616 N N . ILE B 1 258 ? 18.344 9.32 -10.961 1 98.12 258 ILE B N 1
ATOM 4617 C CA . ILE B 1 258 ? 17.312 8.5 -10.312 1 98.12 258 ILE B CA 1
ATOM 4618 C C . ILE B 1 258 ? 16.344 7.961 -11.359 1 98.12 258 ILE B C 1
ATOM 4620 O O . ILE B 1 258 ? 16.156 8.57 -12.414 1 98.12 258 ILE B O 1
ATOM 4624 N N . SER B 1 259 ? 15.773 6.812 -11.094 1 97.31 259 SER B N 1
ATOM 4625 C CA . SER B 1 259 ? 14.938 6.141 -12.078 1 97.31 259 SER B CA 1
ATOM 4626 C C . SER B 1 259 ? 13.531 6.727 -12.102 1 97.31 259 SER B C 1
ATOM 4628 O O . SER B 1 259 ? 12.812 6.582 -13.094 1 97.31 259 SER B O 1
ATOM 4630 N N . GLY B 1 260 ? 13.125 7.352 -11 1 98.19 260 GLY B N 1
ATOM 4631 C CA . GLY B 1 260 ? 11.797 7.941 -10.898 1 98.19 260 GLY B CA 1
ATOM 4632 C C . GLY B 1 260 ? 11.578 8.719 -9.617 1 98.19 260 GLY B C 1
ATOM 4633 O O . GLY B 1 260 ? 12.461 8.75 -8.75 1 98.19 260 GLY B O 1
ATOM 4634 N N . ALA B 1 261 ? 10.438 9.383 -9.516 1 98.81 261 ALA B N 1
ATOM 4635 C CA . ALA B 1 261 ? 10.102 10.156 -8.32 1 98.81 261 ALA B CA 1
ATOM 4636 C C . ALA B 1 261 ? 8.602 10.094 -8.031 1 98.81 261 ALA B C 1
ATOM 4638 O O . ALA B 1 261 ? 7.785 10.133 -8.953 1 98.81 261 ALA B O 1
ATOM 4639 N N . ILE B 1 262 ? 8.305 9.922 -6.816 1 98.88 262 ILE B N 1
ATOM 4640 C CA . ILE B 1 262 ? 6.961 10.047 -6.266 1 98.88 262 ILE B CA 1
ATOM 4641 C C . ILE B 1 262 ? 6.895 11.266 -5.348 1 98.88 262 ILE B C 1
ATOM 4643 O O . ILE B 1 262 ? 7.516 11.289 -4.281 1 98.88 262 ILE B O 1
ATOM 4647 N N . LEU B 1 263 ? 6.137 12.242 -5.766 1 98.81 263 LEU B N 1
ATOM 4648 C CA . LEU B 1 263 ? 6.23 13.562 -5.145 1 98.81 263 LEU B CA 1
ATOM 4649 C C . LEU B 1 263 ? 4.887 13.992 -4.57 1 98.81 263 LEU B C 1
ATOM 4651 O O . LEU B 1 263 ? 3.887 14.039 -5.293 1 98.81 263 LEU B O 1
ATOM 4655 N N . ASP B 1 264 ? 4.902 14.312 -3.297 1 98.56 264 ASP B N 1
ATOM 4656 C CA . ASP B 1 264 ? 3.719 14.867 -2.646 1 98.56 264 ASP B CA 1
ATOM 4657 C C . ASP B 1 264 ? 3.918 16.344 -2.307 1 98.56 264 ASP B C 1
ATOM 4659 O O . ASP B 1 264 ? 2.953 17.047 -2.025 1 98.56 264 ASP B O 1
ATOM 4663 N N . VAL B 1 265 ? 5.18 16.797 -2.307 1 97.31 265 VAL B N 1
ATOM 4664 C CA . VAL B 1 265 ? 5.516 18.188 -1.988 1 97.31 265 VAL B CA 1
ATOM 4665 C C . VAL B 1 265 ? 6.473 18.734 -3.041 1 97.31 265 VAL B C 1
ATOM 4667 O O . VAL B 1 265 ? 7.148 17.969 -3.736 1 97.31 265 VAL B O 1
ATOM 4670 N N . PHE B 1 266 ? 6.504 20.031 -3.135 1 97.56 266 PHE B N 1
ATOM 4671 C CA . PHE B 1 266 ? 7.23 20.703 -4.211 1 97.56 266 PHE B CA 1
ATOM 4672 C C . PHE B 1 266 ? 7.875 21.984 -3.711 1 97.56 266 PHE B C 1
ATOM 4674 O O . PHE B 1 266 ? 7.504 22.516 -2.658 1 97.56 266 PHE B O 1
ATOM 4681 N N . GLU B 1 267 ? 8.789 22.422 -4.465 1 95.69 267 GLU B N 1
ATOM 4682 C CA . GLU B 1 267 ? 9.43 23.703 -4.16 1 95.69 267 GLU B CA 1
ATOM 4683 C C . GLU B 1 267 ? 8.406 24.828 -4.121 1 95.69 267 GLU B C 1
ATOM 4685 O O . GLU B 1 267 ? 8.453 25.688 -3.23 1 95.69 267 GLU B O 1
ATOM 4690 N N . LYS B 1 268 ? 7.547 24.812 -5.078 1 94.75 268 LYS B N 1
ATOM 4691 C CA . LYS B 1 268 ? 6.441 25.766 -5.145 1 94.75 268 LYS B CA 1
ATOM 4692 C C . LYS B 1 268 ? 5.094 25.047 -5.09 1 94.75 268 LYS B C 1
ATOM 4694 O O . LYS B 1 268 ? 4.848 24.109 -5.859 1 94.75 268 LYS B O 1
ATOM 4699 N N . GLU B 1 269 ? 4.25 25.438 -4.191 1 93.81 269 GLU B N 1
ATOM 4700 C CA . GLU B 1 269 ? 2.908 24.875 -4.062 1 93.81 269 GLU B CA 1
ATOM 4701 C C . GLU B 1 269 ? 1.85 25.969 -4.07 1 93.81 269 GLU B C 1
ATOM 4703 O O . GLU B 1 269 ? 1.984 26.984 -3.371 1 93.81 269 GLU B O 1
ATOM 4708 N N . PRO B 1 270 ? 0.868 25.859 -4.914 1 96 270 PRO B N 1
ATOM 4709 C CA . PRO B 1 270 ? 0.548 24.766 -5.82 1 96 270 PRO B CA 1
ATOM 4710 C C . PRO B 1 270 ? 1.562 24.609 -6.953 1 96 270 PRO B C 1
ATOM 4712 O O . PRO B 1 270 ? 2.137 25.609 -7.402 1 96 270 PRO B O 1
ATOM 4715 N N . LEU B 1 271 ? 1.744 23.359 -7.398 1 98 271 LEU B N 1
ATOM 4716 C CA . LEU B 1 271 ? 2.646 23.125 -8.523 1 98 271 LEU B CA 1
ATOM 4717 C C . LEU B 1 271 ? 2.143 23.797 -9.781 1 98 271 LEU B C 1
ATOM 4719 O O . LEU B 1 271 ? 1.018 23.547 -10.227 1 98 271 LEU B O 1
ATOM 4723 N N . PRO B 1 272 ? 2.967 24.656 -10.328 1 97.62 272 PRO B N 1
ATOM 4724 C CA . PRO B 1 272 ? 2.51 25.391 -11.508 1 97.62 272 PRO B CA 1
ATOM 4725 C C . PRO B 1 272 ? 2.18 24.484 -12.688 1 97.62 272 PRO B C 1
ATOM 4727 O O . PRO B 1 272 ? 2.844 23.469 -12.891 1 97.62 272 PRO B O 1
ATOM 4730 N N . GLN B 1 273 ? 1.257 24.906 -13.492 1 97.12 273 GLN B N 1
ATOM 4731 C CA . GLN B 1 273 ? 0.813 24.125 -14.641 1 97.12 273 GLN B CA 1
ATOM 4732 C C . GLN B 1 273 ? 1.947 23.922 -15.641 1 97.12 273 GLN B C 1
ATOM 4734 O O . GLN B 1 273 ? 1.979 22.922 -16.359 1 97.12 273 GLN B O 1
ATOM 4739 N N . GLU B 1 274 ? 2.855 24.828 -15.633 1 97.31 274 GLU B N 1
ATOM 4740 C CA . GLU B 1 274 ? 3.951 24.797 -16.594 1 97.31 274 GLU B CA 1
ATOM 4741 C C . GLU B 1 274 ? 5.051 23.844 -16.141 1 97.31 274 GLU B C 1
ATOM 4743 O O . GLU B 1 274 ? 5.98 23.547 -16.906 1 97.31 274 GLU B O 1
ATOM 4748 N N . SER B 1 275 ? 4.961 23.406 -14.961 1 98.12 275 SER B N 1
ATOM 4749 C CA . SER B 1 275 ? 6.004 22.531 -14.438 1 98.12 275 SER B CA 1
ATOM 4750 C C . SER B 1 275 ? 6.168 21.281 -15.312 1 98.12 275 SER B C 1
ATOM 4752 O O . SER B 1 275 ? 5.18 20.625 -15.648 1 98.12 275 SER B O 1
ATOM 4754 N N . GLN B 1 276 ? 7.395 20.875 -15.57 1 97.88 276 GLN B N 1
ATOM 4755 C CA . GLN B 1 276 ? 7.695 19.688 -16.344 1 97.88 276 GLN B CA 1
ATOM 4756 C C . GLN B 1 276 ? 7.363 18.422 -15.562 1 97.88 276 GLN B C 1
ATOM 4758 O O . GLN B 1 276 ? 7.188 17.344 -16.156 1 97.88 276 GLN B O 1
ATOM 4763 N N . LEU B 1 277 ? 7.254 18.516 -14.297 1 98.38 277 LEU B N 1
ATOM 4764 C CA . LEU B 1 277 ? 7.039 17.359 -13.445 1 98.38 277 LEU B CA 1
ATOM 4765 C C . LEU B 1 277 ? 5.707 16.688 -13.758 1 98.38 277 LEU B C 1
ATOM 4767 O O . LEU B 1 277 ? 5.562 15.484 -13.594 1 98.38 277 LEU B O 1
ATOM 4771 N N . TRP B 1 278 ? 4.754 17.484 -14.289 1 98.25 278 TRP B N 1
ATOM 4772 C CA . TRP B 1 278 ? 3.422 16.953 -14.562 1 98.25 278 TRP B CA 1
ATOM 4773 C C . TRP B 1 278 ? 3.473 15.867 -15.625 1 98.25 278 TRP B C 1
ATOM 4775 O O . TRP B 1 278 ? 2.639 14.961 -15.633 1 98.25 278 TRP B O 1
ATOM 4785 N N . THR B 1 279 ? 4.523 15.922 -16.484 1 97 279 THR B N 1
ATOM 4786 C CA . THR B 1 279 ? 4.41 15.141 -17.703 1 97 279 THR B CA 1
ATOM 4787 C C . THR B 1 279 ? 5.559 14.141 -17.812 1 97 279 THR B C 1
ATOM 4789 O O . THR B 1 279 ? 5.562 13.289 -18.703 1 97 279 THR B O 1
ATOM 4792 N N . LEU B 1 280 ? 6.539 14.25 -16.953 1 97.69 280 LEU B N 1
ATOM 4793 C CA . LEU B 1 280 ? 7.602 13.25 -16.969 1 97.69 280 LEU B CA 1
ATOM 4794 C C . LEU B 1 280 ? 7.043 11.852 -16.75 1 97.69 280 LEU B C 1
ATOM 4796 O O . LEU B 1 280 ? 6.273 11.633 -15.805 1 97.69 280 LEU B O 1
ATOM 4800 N N . PRO B 1 281 ? 7.359 10.898 -17.562 1 95.75 281 PRO B N 1
ATOM 4801 C CA . PRO B 1 281 ? 6.762 9.562 -17.484 1 95.75 281 PRO B CA 1
ATOM 4802 C C . PRO B 1 281 ? 7.191 8.789 -16.234 1 95.75 281 PRO B C 1
ATOM 4804 O O . PRO B 1 281 ? 6.547 7.809 -15.859 1 95.75 281 PRO B O 1
ATOM 4807 N N . ASN B 1 282 ? 8.289 9.203 -15.617 1 97.56 282 ASN B N 1
ATOM 4808 C CA . ASN B 1 282 ? 8.797 8.508 -14.445 1 97.56 282 ASN B CA 1
ATOM 4809 C C . ASN B 1 282 ? 8.539 9.297 -13.164 1 97.56 282 ASN B C 1
ATOM 4811 O O . ASN B 1 282 ? 9.352 9.273 -12.234 1 97.56 282 ASN B O 1
ATOM 4815 N N . VAL B 1 283 ? 7.41 10.055 -13.195 1 98.62 283 VAL B N 1
ATOM 4816 C CA . VAL B 1 283 ? 7.035 10.836 -12.023 1 98.62 283 VAL B CA 1
ATOM 4817 C C . VAL B 1 283 ? 5.559 10.602 -11.703 1 98.62 283 VAL B C 1
ATOM 4819 O O . VAL B 1 283 ? 4.719 10.578 -12.602 1 98.62 283 VAL B O 1
ATOM 4822 N N . PHE B 1 284 ? 5.23 10.336 -10.461 1 98.62 284 PHE B N 1
ATOM 4823 C CA . PHE B 1 284 ? 3.863 10.375 -9.953 1 98.62 284 PHE B CA 1
ATOM 4824 C C . PHE B 1 284 ? 3.691 11.5 -8.938 1 98.62 284 PHE B C 1
ATOM 4826 O O . PHE B 1 284 ? 4.547 11.695 -8.078 1 98.62 284 PHE B O 1
ATOM 4833 N N . ILE B 1 285 ? 2.574 12.211 -9.031 1 98.19 285 ILE B N 1
ATOM 4834 C CA . ILE B 1 285 ? 2.381 13.43 -8.25 1 98.19 285 ILE B CA 1
ATOM 4835 C C . ILE B 1 285 ? 1.068 13.344 -7.477 1 98.19 285 ILE B C 1
ATOM 4837 O O . ILE B 1 285 ? 0.05 12.898 -8.016 1 98.19 285 ILE B O 1
ATOM 4841 N N . THR B 1 286 ? 1.105 13.656 -6.199 1 98.31 286 THR B N 1
ATOM 4842 C CA . THR B 1 286 ? -0.062 14.008 -5.398 1 98.31 286 THR B CA 1
ATOM 4843 C C . THR B 1 286 ? 0.09 15.406 -4.805 1 98.31 286 THR B C 1
ATOM 4845 O O . THR B 1 286 ? 1.208 15.898 -4.648 1 98.31 286 THR B O 1
ATOM 4848 N N . PRO B 1 287 ? -0.973 16.125 -4.598 1 97.44 287 PRO B N 1
ATOM 4849 C CA . PRO B 1 287 ? -0.925 17.531 -4.199 1 97.44 287 PRO B CA 1
ATOM 4850 C C . PRO B 1 287 ? -0.894 17.703 -2.682 1 97.44 287 PRO B C 1
ATOM 4852 O O . PRO B 1 287 ? -1.798 18.328 -2.111 1 97.44 287 PRO B O 1
ATOM 4855 N N . HIS B 1 288 ? 0.206 17.234 -2.059 1 95 288 HIS B N 1
ATOM 4856 C CA . HIS B 1 288 ? 0.453 17.438 -0.634 1 95 288 HIS B CA 1
ATOM 4857 C C . HIS B 1 288 ? -0.673 16.844 0.208 1 95 288 HIS B C 1
ATOM 4859 O O . HIS B 1 288 ? -1.222 17.516 1.08 1 95 288 HIS B O 1
ATOM 4865 N N . ILE B 1 289 ? -0.934 15.539 -0.049 1 95.25 289 ILE B N 1
ATOM 4866 C CA . ILE B 1 289 ? -2.045 14.883 0.631 1 95.25 289 ILE B CA 1
ATOM 4867 C C . ILE B 1 289 ? -1.574 13.562 1.229 1 95.25 289 ILE B C 1
ATOM 4869 O O . ILE B 1 289 ? -2.381 12.664 1.476 1 95.25 289 ILE B O 1
ATOM 4873 N N . SER B 1 290 ? -0.243 13.336 1.364 1 95.62 290 SER B N 1
ATOM 4874 C CA . SER B 1 290 ? 0.271 12.102 1.947 1 95.62 290 SER B CA 1
ATOM 4875 C C . SER B 1 290 ? -0.168 11.945 3.4 1 95.62 290 SER B C 1
ATOM 4877 O O . SER B 1 290 ? -0.212 10.836 3.928 1 95.62 290 SER B O 1
ATOM 4879 N N . GLY B 1 291 ? -0.414 13.008 4.082 1 91.25 291 GLY B N 1
ATOM 4880 C CA . GLY B 1 291 ? -0.868 13.07 5.465 1 91.25 291 GLY B CA 1
ATOM 4881 C C . GLY B 1 291 ? -1.892 14.156 5.711 1 91.25 291 GLY B C 1
ATOM 4882 O O . GLY B 1 291 ? -1.555 15.234 6.215 1 91.25 291 GLY B O 1
ATOM 4883 N N . ASN B 1 292 ? -3.111 13.859 5.418 1 87.19 292 ASN B N 1
ATOM 4884 C CA . ASN B 1 292 ? -4.184 14.828 5.641 1 87.19 292 ASN B CA 1
ATOM 4885 C C . ASN B 1 292 ? -4.605 14.867 7.105 1 87.19 292 ASN B C 1
ATOM 4887 O O . ASN B 1 292 ? -4.641 13.836 7.777 1 87.19 292 ASN B O 1
ATOM 4891 N N . SER B 1 293 ? -4.84 16.078 7.535 1 87.25 293 SER B N 1
ATOM 4892 C CA . SER B 1 293 ? -5.516 16.188 8.82 1 87.25 293 SER B CA 1
ATOM 4893 C C . SER B 1 293 ? -6.984 15.789 8.711 1 87.25 293 SER B C 1
ATOM 4895 O O . SER B 1 293 ? -7.766 16.469 8.039 1 87.25 293 SER B O 1
ATOM 4897 N N . ARG B 1 294 ? -7.371 14.727 9.273 1 90.81 294 ARG B N 1
ATOM 4898 C CA . ARG B 1 294 ? -8.758 14.266 9.242 1 90.81 294 ARG B CA 1
ATOM 4899 C C . ARG B 1 294 ? -9.539 14.797 10.438 1 90.81 294 ARG B C 1
ATOM 4901 O O . ARG B 1 294 ? -8.984 14.977 11.523 1 90.81 294 ARG B O 1
ATOM 4908 N N . ALA B 1 295 ? -10.805 15 10.18 1 92.94 295 ALA B N 1
ATOM 4909 C CA . ALA B 1 295 ? -11.68 15.531 11.219 1 92.94 295 ALA B CA 1
ATOM 4910 C C . ALA B 1 295 ? -11.594 14.695 12.492 1 92.94 295 ALA B C 1
ATOM 4912 O O . ALA B 1 295 ? -11.5 15.234 13.594 1 92.94 295 ALA B O 1
ATOM 4913 N N . GLN B 1 296 ? -11.586 13.43 12.328 1 92.06 296 GLN B N 1
ATOM 4914 C CA . GLN B 1 296 ? -11.555 12.539 13.484 1 92.06 296 GLN B CA 1
ATOM 4915 C C . GLN B 1 296 ? -10.242 12.672 14.258 1 92.06 296 GLN B C 1
ATOM 4917 O O . GLN B 1 296 ? -10.234 12.633 15.484 1 92.06 296 GLN B O 1
ATOM 4922 N N . ASP B 1 297 ? -9.156 12.828 13.57 1 92.25 297 ASP B N 1
ATOM 4923 C CA . ASP B 1 297 ? -7.859 12.961 14.211 1 92.25 297 ASP B CA 1
ATOM 4924 C C . ASP B 1 297 ? -7.738 14.297 14.938 1 92.25 297 ASP B C 1
ATOM 4926 O O . ASP B 1 297 ? -7.203 14.367 16.047 1 92.25 297 ASP B O 1
ATOM 4930 N N . ILE B 1 298 ? -8.219 15.32 14.289 1 93.44 298 ILE B N 1
ATOM 4931 C CA . ILE B 1 298 ? -8.219 16.656 14.891 1 93.44 298 ILE B CA 1
ATOM 4932 C C . ILE B 1 298 ? -9.055 16.641 16.172 1 93.44 298 ILE B C 1
ATOM 4934 O O . ILE B 1 298 ? -8.617 17.125 17.203 1 93.44 298 ILE B O 1
ATOM 4938 N N . ALA B 1 299 ? -10.234 16.047 16.047 1 94.75 299 ALA B N 1
ATOM 4939 C CA . ALA B 1 299 ? -11.156 16 17.188 1 94.75 299 ALA B CA 1
ATOM 4940 C C . ALA B 1 299 ? -10.547 15.219 18.344 1 94.75 299 ALA B C 1
ATOM 4942 O O . ALA B 1 299 ? -10.656 15.633 19.5 1 94.75 299 ALA B O 1
ATOM 4943 N N . GLU B 1 300 ? -9.922 14.164 18.016 1 93.38 300 GLU B N 1
ATOM 4944 C CA . GLU B 1 300 ? -9.289 13.359 19.062 1 93.38 300 GLU B CA 1
ATOM 4945 C C . GLU B 1 300 ? -8.148 14.125 19.734 1 93.38 300 GLU B C 1
ATOM 4947 O O . GLU B 1 300 ? -8 14.086 20.953 1 93.38 300 GLU B O 1
ATOM 4952 N N . LYS B 1 301 ? -7.363 14.766 18.969 1 93.38 301 LYS B N 1
ATOM 4953 C CA . LYS B 1 301 ? -6.289 15.578 19.531 1 93.38 301 LYS B CA 1
ATOM 4954 C C . LYS B 1 301 ? -6.848 16.703 20.406 1 93.38 301 LYS B C 1
ATOM 4956 O O . LYS B 1 301 ? -6.324 16.969 21.484 1 93.38 301 LYS B O 1
ATOM 4961 N N . PHE B 1 302 ? -7.895 17.297 19.922 1 95.94 302 PHE B N 1
ATOM 4962 C CA . PHE B 1 302 ? -8.555 18.344 20.703 1 95.94 302 PHE B CA 1
ATOM 4963 C C . PHE B 1 302 ? -9.055 17.797 22.031 1 95.94 302 PHE B C 1
ATOM 4965 O O . PHE B 1 302 ? -8.828 18.422 23.078 1 95.94 302 PHE B O 1
ATOM 4972 N N . ARG B 1 303 ? -9.656 16.625 21.938 1 96.5 303 ARG B N 1
ATOM 4973 C CA . ARG B 1 303 ? -10.18 16 23.156 1 96.5 303 ARG B CA 1
ATOM 4974 C C . ARG B 1 303 ? -9.062 15.766 24.172 1 96.5 303 ARG B C 1
ATOM 4976 O O . ARG B 1 303 ? -9.211 16.062 25.344 1 96.5 303 ARG B O 1
ATOM 4983 N N . ILE B 1 304 ? -7.98 15.258 23.734 1 95.19 304 ILE B N 1
ATOM 4984 C CA . ILE B 1 304 ? -6.844 14.953 24.594 1 95.19 304 ILE B CA 1
ATOM 4985 C C . ILE B 1 304 ? -6.312 16.25 25.219 1 95.19 304 ILE B C 1
ATOM 4987 O O . ILE B 1 304 ? -6.102 16.328 26.422 1 95.19 304 ILE B O 1
ATOM 4991 N N . ASN B 1 305 ? -6.164 17.234 24.391 1 96.56 305 ASN B N 1
ATOM 4992 C CA . ASN B 1 305 ? -5.613 18.5 24.875 1 96.56 305 ASN B CA 1
ATOM 4993 C C . ASN B 1 305 ? -6.605 19.25 25.75 1 96.56 305 ASN B C 1
ATOM 4995 O O . ASN B 1 305 ? -6.207 19.953 26.688 1 96.56 305 ASN B O 1
ATOM 4999 N N . LEU B 1 306 ? -7.895 19.094 25.453 1 96.44 306 LEU B N 1
ATOM 5000 C CA . LEU B 1 306 ? -8.906 19.719 26.297 1 96.44 306 LEU B CA 1
ATOM 5001 C C . LEU B 1 306 ? -8.82 19.188 27.734 1 96.44 306 LEU B C 1
ATOM 5003 O O . LEU B 1 306 ? -8.883 19.969 28.688 1 96.44 306 LEU B O 1
ATOM 5007 N N . ALA B 1 307 ? -8.719 17.938 27.797 1 96.31 307 ALA B N 1
ATOM 5008 C CA . ALA B 1 307 ? -8.594 17.328 29.109 1 96.31 307 ALA B CA 1
ATOM 5009 C C . ALA B 1 307 ? -7.371 17.875 29.859 1 96.31 307 ALA B C 1
ATOM 5011 O O . ALA B 1 307 ? -7.438 18.156 31.062 1 96.31 307 ALA B O 1
ATOM 5012 N N . ARG B 1 308 ? -6.32 18.016 29.172 1 97.19 308 ARG B N 1
ATOM 5013 C CA . ARG B 1 308 ? -5.102 18.562 29.766 1 97.19 308 ARG B CA 1
ATOM 5014 C C . ARG B 1 308 ? -5.262 20.031 30.094 1 97.19 308 ARG B C 1
ATOM 5016 O O . ARG B 1 308 ? -4.816 20.5 31.156 1 97.19 308 ARG B O 1
ATOM 5023 N N . PHE B 1 309 ? -5.859 20.719 29.25 1 96.06 309 PHE B N 1
ATOM 5024 C CA . PHE B 1 309 ? -6.109 22.156 29.422 1 96.06 309 PHE B CA 1
ATOM 5025 C C . PHE B 1 309 ? -6.93 22.406 30.672 1 96.06 309 PHE B C 1
ATOM 5027 O O . PHE B 1 309 ? -6.605 23.297 31.453 1 96.06 309 PHE B O 1
ATOM 5034 N N . GLU B 1 310 ? -7.91 21.625 30.844 1 94.44 310 GLU B N 1
ATOM 5035 C CA . GLU B 1 310 ? -8.797 21.766 31.984 1 94.44 310 GLU B CA 1
ATOM 5036 C C . GLU B 1 310 ? -8.07 21.453 33.281 1 94.44 310 GLU B C 1
ATOM 5038 O O . GLU B 1 310 ? -8.43 21.984 34.344 1 94.44 310 GLU B O 1
ATOM 5043 N N . LYS B 1 311 ? -7.066 20.703 33.188 1 96.38 311 LYS B N 1
ATOM 5044 C CA . LYS B 1 311 ? -6.297 20.328 34.344 1 96.38 311 LYS B CA 1
ATOM 5045 C C . LYS B 1 311 ? -5.035 21.172 34.5 1 96.38 311 LYS B C 1
ATOM 5047 O O . LYS B 1 311 ? -4.199 20.938 35.375 1 96.38 311 LYS B O 1
ATOM 5052 N N . ASN B 1 312 ? -4.906 22.094 33.656 1 95.69 312 ASN B N 1
ATOM 5053 C CA . ASN B 1 312 ? -3.732 22.969 33.625 1 95.69 312 ASN B CA 1
ATOM 5054 C C . ASN B 1 312 ? -2.445 22.156 33.469 1 95.69 312 ASN B C 1
ATOM 5056 O O . ASN B 1 312 ? -1.46 22.406 34.156 1 95.69 312 ASN B O 1
ATOM 5060 N N . GLU B 1 313 ? -2.523 21.141 32.688 1 96.56 313 GLU B N 1
ATOM 5061 C CA . GLU B 1 313 ? -1.371 20.328 32.312 1 96.56 313 GLU B CA 1
ATOM 5062 C C . GLU B 1 313 ? -0.791 20.766 30.969 1 96.56 313 GLU B C 1
ATOM 5064 O O . GLU B 1 313 ? -1.471 21.422 30.172 1 96.56 313 GLU B O 1
ATOM 5069 N N . PRO B 1 314 ? 0.446 20.453 30.797 1 94.88 314 PRO B N 1
ATOM 5070 C CA . PRO B 1 314 ? 1.027 20.781 29.484 1 94.88 314 PRO B CA 1
ATOM 5071 C C . PRO B 1 314 ? 0.273 20.141 28.328 1 94.88 314 PRO B C 1
ATOM 5073 O O . PRO B 1 314 ? -0.103 18.969 28.406 1 94.88 314 PRO B O 1
ATOM 5076 N N . LEU B 1 315 ? 0.025 20.953 27.344 1 95.31 315 LEU B N 1
ATOM 5077 C CA . LEU B 1 315 ? -0.703 20.453 26.172 1 95.31 315 LEU B CA 1
ATOM 5078 C C . LEU B 1 315 ? 0.219 19.672 25.25 1 95.31 315 LEU B C 1
ATOM 5080 O O . LEU B 1 315 ? 1.438 19.844 25.281 1 95.31 315 LEU B O 1
ATOM 5084 N N . VAL B 1 316 ? -0.333 18.797 24.516 1 91.56 316 VAL B N 1
ATOM 5085 C CA . VAL B 1 316 ? 0.415 17.984 23.562 1 91.56 316 VAL B CA 1
ATOM 5086 C C . VAL B 1 316 ? 0.653 18.766 22.266 1 91.56 316 VAL B C 1
ATOM 5088 O O . VAL B 1 316 ? -0.251 19.453 21.781 1 91.56 316 VAL B O 1
ATOM 5091 N N . ASN B 1 317 ? 1.926 18.781 21.75 1 88.5 317 ASN B N 1
ATOM 5092 C CA . ASN B 1 317 ? 2.311 19.391 20.484 1 88.5 317 ASN B CA 1
ATOM 5093 C C . ASN B 1 317 ? 2.152 20.906 20.516 1 88.5 317 ASN B C 1
ATOM 5095 O O . ASN B 1 317 ? 1.641 21.5 19.578 1 88.5 317 ASN B O 1
ATOM 5099 N N . GLN B 1 318 ? 2.469 21.484 21.641 1 91 318 GLN B N 1
ATOM 5100 C CA . GLN B 1 318 ? 2.445 22.938 21.766 1 91 318 GLN B CA 1
ATOM 5101 C C . GLN B 1 318 ? 3.527 23.578 20.891 1 91 318 GLN B C 1
ATOM 5103 O O . GLN B 1 318 ? 4.656 23.078 20.844 1 91 318 GLN B O 1
ATOM 5108 N N . VAL B 1 319 ? 3.143 24.641 20.203 1 87.62 319 VAL B N 1
ATOM 5109 C CA . VAL B 1 319 ? 4.07 25.375 19.344 1 87.62 319 VAL B CA 1
ATOM 5110 C C . VAL B 1 319 ? 5.074 26.141 20.203 1 87.62 319 VAL B C 1
ATOM 5112 O O . VAL B 1 319 ? 4.695 26.812 21.156 1 87.62 319 VAL B O 1
ATOM 5115 N N . ASP B 1 320 ? 6.312 25.875 19.891 1 82.88 320 ASP B N 1
ATOM 5116 C CA . ASP B 1 320 ? 7.391 26.656 20.484 1 82.88 320 ASP B CA 1
ATOM 5117 C C . ASP B 1 320 ? 7.844 27.766 19.547 1 82.88 320 ASP B C 1
ATOM 5119 O O . ASP B 1 320 ? 8.57 27.516 18.578 1 82.88 320 ASP B O 1
ATOM 5123 N N . PHE B 1 321 ? 7.543 28.953 19.828 1 80.81 321 PHE B N 1
ATOM 5124 C CA . PHE B 1 321 ? 7.789 30.094 18.953 1 80.81 321 PHE B CA 1
ATOM 5125 C C . PHE B 1 321 ? 9.281 30.391 18.859 1 80.81 321 PHE B C 1
ATOM 5127 O O . PHE B 1 321 ? 9.734 31.016 17.891 1 80.81 321 PHE B O 1
ATOM 5134 N N . ASP B 1 322 ? 10.016 29.953 19.891 1 71.75 322 ASP B N 1
ATOM 5135 C CA . ASP B 1 322 ? 11.461 30.141 19.844 1 71.75 322 ASP B CA 1
ATOM 5136 C C . ASP B 1 322 ? 12.133 29.141 18.906 1 71.75 322 ASP B C 1
ATOM 5138 O O . ASP B 1 322 ? 13.078 29.484 18.203 1 71.75 322 ASP B O 1
ATOM 5142 N N . LYS B 1 323 ? 11.523 27.984 18.875 1 63.97 323 LYS B N 1
ATOM 5143 C CA . LYS B 1 323 ? 12.117 26.922 18.094 1 63.97 323 LYS B CA 1
ATOM 5144 C C . LYS B 1 323 ? 11.547 26.891 16.672 1 63.97 323 LYS B C 1
ATOM 5146 O O . LYS B 1 323 ? 12.133 26.297 15.766 1 63.97 323 LYS B O 1
ATOM 5151 N N . GLY B 1 324 ? 10.57 27.672 16.453 1 61.66 324 GLY B N 1
ATOM 5152 C CA . GLY B 1 324 ? 9.945 27.719 15.148 1 61.66 324 GLY B CA 1
ATOM 5153 C C . GLY B 1 324 ? 9.109 26.484 14.844 1 61.66 324 GLY B C 1
ATOM 5154 O O . GLY B 1 324 ? 8.711 26.266 13.703 1 61.66 324 GLY B O 1
ATOM 5155 N N . TYR B 1 325 ? 9.039 25.5 15.703 1 61.59 325 TYR B N 1
ATOM 5156 C CA . TYR B 1 325 ? 8.172 24.344 15.547 1 61.59 325 TYR B CA 1
ATOM 5157 C C . TYR B 1 325 ? 7.645 23.859 16.891 1 61.59 325 TYR B C 1
ATOM 5159 O O . TYR B 1 325 ? 8.211 24.188 17.938 1 61.59 325 TYR B O 1
#